Protein AF-0000000078836464 (afdb_homodimer)

Radius of gyration: 22.91 Å; Cα contacts (8 Å, |Δi|>4): 1015; chains: 2; bounding box: 49×64×58 Å

Sequence (508 aa):
MKTLVVNNQKGGVGKTTLAVHAAWFLAEAGARVLFVDLDPQGNASYSLADARQAGPSSVLFFEAPPALSEAAGVTLFAGDRGLDRVDAALSSAVVNYRNAFTRLAGRFDYAVLDTPPTWSGRNYAALMVASCLVSPIDLETYALQGVKQLWAQKATVEKAARGGRPIDFLGLLPSRFQSNSPRQRENLTGLLREQGARIMFPGQGVLTQRQGYAEALDVRQPVWKLKKTAAQEAGREIRRVLATIQSRLDVVPAMKTLVVNNQKGGVGKTTLAVHAAWFLAEAGARVLFVDLDPQGNASYSLADARQAGPSSVLFFEAPPALSEAAGVTLFAGDRGLDRVDAALSSAVVNYRNAFTRLAGRFDYAVLDTPPTWSGRNYAALMVASCLVSPIDLETYALQGVKQLWAQKATVEKAARGGRPIDFLGLLPSRFQSNSPRQRENLTGLLREQGARIMFPGQGVLTQRQGYAEALDVRQPVWKLKKTAAQEAGREIRRVLATIQSRLDVVPA

Organism: Phenylobacterium zucineum (strain HLK1) (NCBI:txid450851)

Solvent-accessible surface area (backbone atoms only — not comparable to full-atom values): 25721 Å² total; per-residue (Å²): 77,41,22,40,28,30,47,40,64,52,71,91,22,45,43,53,61,51,37,51,45,44,47,52,55,48,19,73,76,58,32,21,26,38,35,38,26,59,26,54,75,24,63,51,33,60,29,46,62,87,39,45,77,64,44,56,34,36,34,34,34,76,44,79,67,66,92,69,84,68,55,64,27,46,36,30,24,27,25,29,71,63,50,58,51,36,49,76,40,37,75,62,21,45,53,36,32,52,52,39,50,60,70,44,32,85,57,26,55,32,31,36,35,32,48,40,43,53,72,45,50,61,46,52,47,48,59,51,64,30,42,30,34,36,25,43,30,33,63,86,73,61,45,72,65,59,52,53,48,50,48,52,50,52,54,48,38,21,54,74,63,40,80,58,48,76,61,47,67,57,22,36,25,43,19,63,38,49,86,85,36,67,67,47,51,51,39,47,51,49,43,46,70,75,39,32,88,46,31,17,54,76,93,62,36,65,39,64,54,56,71,36,53,60,50,17,44,71,72,47,45,57,31,59,74,44,84,51,69,71,16,39,54,51,22,56,52,51,49,54,47,45,49,51,51,48,56,51,50,72,67,51,77,124,76,40,22,40,29,29,47,39,65,52,73,91,22,46,43,52,62,52,36,51,46,44,47,52,55,48,19,72,74,60,31,21,26,36,34,37,27,57,24,55,75,23,65,51,32,59,31,45,62,86,38,45,78,65,45,55,35,36,35,33,34,76,45,80,66,66,93,70,82,70,55,63,26,46,35,30,24,26,25,28,72,63,50,59,51,35,50,75,40,35,75,61,21,44,53,36,32,53,52,40,49,61,70,46,32,84,57,26,54,31,33,36,35,31,48,40,42,53,71,46,49,61,46,52,47,48,58,52,65,29,42,30,35,35,23,41,31,33,62,87,71,59,47,72,66,59,51,51,48,50,49,51,50,53,53,50,38,20,54,75,63,38,81,57,49,77,62,46,67,58,22,36,26,44,18,63,37,49,86,88,35,67,67,47,51,50,39,47,54,48,43,46,70,74,39,32,88,46,32,17,53,78,94,64,34,65,39,64,54,58,72,35,52,63,51,16,45,71,72,48,44,57,31,58,76,42,84,52,67,70,16,38,54,51,23,55,52,50,48,53,46,45,50,52,52,48,56,50,50,73,68,50,77,126

Nearest PDB structures (foldseek):
  2bek-assembly2_D  TM=8.544E-01  e=5.589E-17  Thermus thermophilus HB27
  4pfs-assembly1_A  TM=8.043E-01  e=4.659E-13  Mycolicibacterium smegmatis MC2 155
  2oze-assembly1_A-2  TM=8.131E-01  e=9.448E-12  Streptococcus pyogenes
  5u1j-assembly1_B  TM=6.763E-01  e=4.126E-10  Sulfolobus sp. NOB8H2
  1hyq-assembly1_A  TM=7.469E-01  e=4.121E-09  Archaeoglobus fulgidus

Secondary structure (DSSP, 8-state):
-EEEEE--SSTTSSHHHHHHHHHHHHHHTT-EEEEEE--TT-HHHHHTTTSEEEEETTHHHHSPPPP----SEEEEEEP-GGGGGTGGGHHHHHHHHHHHHHHHTTT-SEEEEE--SS-SHHHHHHHHT-SEEEEEEETTT--HHHHHHHHHHHHHHHHHHSTTPPPEEEEEEEESB-TT-HHHHHHHHHHHHHHGGGBSSTTT--PBP-HHHHHHHHHTS-GGGS-SHHHHHHHHHHHHHHHHHHHHHHHS--/-EEEEE--SSTTSSHHHHHHHHHHHHHHTT-EEEEEE--TT-HHHHHTTTSEEEEETTHHHHSPPPP----SEEEEEEP-GGGGGTGGGHHHHHHHHHHHHHHHGGG-SEEEEE--SS-SHHHHHHHHT-SEEEEEEETTT--HHHHHHHHHHHHHHHHHHSTTPPPEEEEEEEESB-TT-HHHHHHHHHHHHHHGGGBSSTTT---B--HHHHHHHHHTS-GGGS-SHHHHHHHHHHHHHHHHHHHHHHHS--

Structure (mmCIF, N/CA/C/O backbone):
data_AF-0000000078836464-model_v1
#
loop_
_entity.id
_entity.type
_entity.pdbx_description
1 polymer 'Chromosome partitioning protein, ParA family ATPase'
#
loop_
_atom_site.group_PDB
_atom_site.id
_atom_site.type_symbol
_atom_site.label_atom_id
_atom_site.label_alt_id
_atom_site.label_comp_id
_atom_site.label_asym_id
_atom_site.label_entity_id
_atom_site.label_seq_id
_atom_site.pdbx_PDB_ins_code
_atom_site.Cartn_x
_atom_site.Cartn_y
_atom_site.Cartn_z
_atom_site.occupancy
_atom_site.B_iso_or_equiv
_atom_site.auth_seq_id
_atom_site.auth_comp_id
_atom_site.auth_asym_id
_atom_site.auth_atom_id
_atom_site.pdbx_PDB_model_num
ATOM 1 N N . MET A 1 1 ? 9.008 -24.891 -14.734 1 94.81 1 MET A N 1
ATOM 2 C CA . MET A 1 1 ? 8.109 -24.078 -13.914 1 94.81 1 MET A CA 1
ATOM 3 C C . MET A 1 1 ? 7.602 -22.875 -14.688 1 94.81 1 MET A C 1
ATOM 5 O O . MET A 1 1 ? 8.391 -22.125 -15.289 1 94.81 1 MET A O 1
ATOM 9 N N . LYS A 1 2 ? 6.266 -22.781 -14.852 1 96.94 2 LYS A N 1
ATOM 10 C CA . LYS A 1 2 ? 5.637 -21.625 -15.484 1 96.94 2 LYS A CA 1
ATOM 11 C C . LYS A 1 2 ? 5.301 -20.547 -14.445 1 96.94 2 LYS A C 1
ATOM 13 O O . LYS A 1 2 ? 4.625 -20.828 -13.453 1 96.94 2 LYS A O 1
ATOM 18 N N . THR A 1 3 ? 5.742 -19.328 -14.719 1 97.75 3 THR A N 1
ATOM 19 C CA . THR A 1 3 ? 5.629 -18.297 -13.703 1 97.75 3 THR A CA 1
ATOM 20 C C . THR A 1 3 ? 4.598 -17.25 -14.109 1 97.75 3 THR A C 1
ATOM 22 O O . THR A 1 3 ? 4.742 -16.594 -15.148 1 97.75 3 THR A O 1
ATOM 25 N N . LEU A 1 4 ? 3.549 -17.094 -13.32 1 98.38 4 LEU A N 1
ATOM 26 C CA . LEU A 1 4 ? 2.551 -16.047 -13.461 1 98.38 4 LEU A CA 1
ATOM 27 C C . LEU A 1 4 ? 2.869 -14.867 -12.547 1 98.38 4 LEU A C 1
ATOM 29 O O . LEU A 1 4 ? 2.961 -15.023 -11.328 1 98.38 4 LEU A O 1
ATOM 33 N N . VAL A 1 5 ? 3.039 -13.727 -13.148 1 98.19 5 VAL A N 1
ATOM 34 C CA . VAL A 1 5 ? 3.23 -12.516 -12.359 1 98.19 5 VAL A CA 1
ATOM 35 C C . VAL A 1 5 ? 1.971 -11.656 -12.414 1 98.19 5 VAL A C 1
ATOM 37 O O . VAL A 1 5 ? 1.448 -11.383 -13.5 1 98.19 5 VAL A O 1
ATOM 40 N N . VAL A 1 6 ? 1.415 -11.312 -11.242 1 97.38 6 VAL A N 1
ATOM 41 C CA . VAL A 1 6 ? 0.319 -10.359 -11.117 1 97.38 6 VAL A CA 1
ATOM 42 C C . VAL A 1 6 ? 0.867 -8.992 -10.711 1 97.38 6 VAL A C 1
ATOM 44 O O . VAL A 1 6 ? 1.365 -8.828 -9.594 1 97.38 6 VAL A O 1
ATOM 47 N N . ASN A 1 7 ? 0.766 -8.047 -11.602 1 93.69 7 ASN A N 1
ATOM 48 C CA . ASN A 1 7 ? 1.423 -6.762 -11.367 1 93.69 7 ASN A CA 1
ATOM 49 C C . ASN A 1 7 ? 0.529 -5.59 -11.766 1 93.69 7 ASN A C 1
ATOM 51 O O . ASN A 1 7 ? -0.165 -5.656 -12.781 1 93.69 7 ASN A O 1
ATOM 55 N N . ASN A 1 8 ? 0.507 -4.645 -10.953 1 88.19 8 ASN A N 1
ATOM 56 C CA . ASN A 1 8 ? -0.101 -3.336 -11.172 1 88.19 8 ASN A CA 1
ATOM 57 C C . ASN A 1 8 ? 0.401 -2.309 -10.164 1 88.19 8 ASN A C 1
ATOM 59 O O . ASN A 1 8 ? 0.579 -2.623 -8.984 1 88.19 8 ASN A O 1
ATOM 63 N N . GLN A 1 9 ? 0.643 -1.119 -10.602 1 83.75 9 GLN A N 1
ATOM 64 C CA . GLN A 1 9 ? 1.222 -0.105 -9.727 1 83.75 9 GLN A CA 1
ATOM 65 C C . GLN A 1 9 ? 0.138 0.621 -8.938 1 83.75 9 GLN A C 1
ATOM 67 O O . GLN A 1 9 ? 0.38 1.695 -8.383 1 83.75 9 GLN A O 1
ATOM 72 N N . LYS A 1 10 ? -0.937 0.072 -8.938 1 84.81 10 LYS A N 1
ATOM 73 C CA . LYS A 1 10 ? -2.027 0.624 -8.141 1 84.81 10 LYS A CA 1
ATOM 74 C C . LYS A 1 10 ? -2.496 -0.375 -7.086 1 84.81 10 LYS A C 1
ATOM 76 O O . LYS A 1 10 ? -2.615 -1.57 -7.367 1 84.81 10 LYS A O 1
ATOM 81 N N . GLY A 1 11 ? -2.686 0.222 -5.852 1 84.62 11 GLY A N 1
ATOM 82 C CA . GLY A 1 11 ? -3.203 -0.605 -4.773 1 84.62 11 GLY A CA 1
ATOM 83 C C . GLY A 1 11 ? -4.703 -0.813 -4.848 1 84.62 11 GLY A C 1
ATOM 84 O O . GLY A 1 11 ? -5.418 -0 -5.434 1 84.62 11 GLY A O 1
ATOM 85 N N . GLY A 1 12 ? -5.16 -1.893 -4.383 1 85.75 12 GLY A N 1
ATOM 86 C CA . GLY A 1 12 ? -6.59 -2.105 -4.219 1 85.75 12 GLY A CA 1
ATOM 87 C C . GLY A 1 12 ? -7.289 -2.49 -5.508 1 85.75 12 GLY A C 1
ATOM 88 O O . GLY A 1 12 ? -8.508 -2.34 -5.629 1 85.75 12 GLY A O 1
ATOM 89 N N . VAL A 1 13 ? -6.547 -3.01 -6.449 1 88.44 13 VAL A N 1
ATOM 90 C CA . VAL A 1 13 ? -7.172 -3.273 -7.742 1 88.44 13 VAL A CA 1
ATOM 91 C C . VAL A 1 13 ? -7.445 -4.77 -7.887 1 88.44 13 VAL A C 1
ATOM 93 O O . VAL A 1 13 ? -7.93 -5.219 -8.93 1 88.44 13 VAL A O 1
ATOM 96 N N . GLY A 1 14 ? -7.012 -5.578 -6.91 1 92.44 14 GLY A N 1
ATOM 97 C CA . GLY A 1 14 ? -7.355 -6.992 -6.945 1 92.44 14 GLY A CA 1
ATOM 98 C C . GLY A 1 14 ? -6.164 -7.887 -7.234 1 92.44 14 GLY A C 1
ATOM 99 O O . GLY A 1 14 ? -6.332 -9.062 -7.566 1 92.44 14 GLY A O 1
ATOM 100 N N . LYS A 1 15 ? -4.969 -7.355 -7.18 1 95.19 15 LYS A N 1
ATOM 101 C CA . LYS A 1 15 ? -3.764 -8.141 -7.43 1 95.19 15 LYS A CA 1
ATOM 102 C C . LYS A 1 15 ? -3.693 -9.352 -6.508 1 95.19 15 LYS A C 1
ATOM 104 O O . LYS A 1 15 ? -3.572 -10.492 -6.973 1 95.19 15 LYS A O 1
ATOM 109 N N . THR A 1 16 ? -3.814 -9.102 -5.227 1 96.69 16 THR A N 1
ATOM 110 C CA . THR A 1 16 ? -3.682 -10.148 -4.223 1 96.69 16 THR A CA 1
ATOM 111 C C . THR A 1 16 ? -4.797 -11.18 -4.363 1 96.69 16 THR A C 1
ATOM 113 O O . THR A 1 16 ? -4.543 -12.383 -4.316 1 96.69 16 THR A O 1
ATOM 116 N N . THR A 1 17 ? -6.023 -10.695 -4.613 1 96.69 17 THR A N 1
ATOM 117 C CA . THR A 1 17 ? -7.164 -11.586 -4.793 1 96.69 17 THR A CA 1
ATOM 118 C C . THR A 1 17 ? -6.926 -12.539 -5.961 1 96.69 17 THR A C 1
ATOM 120 O O . THR A 1 17 ? -7.094 -13.75 -5.824 1 96.69 17 THR A O 1
ATOM 123 N N . LEU A 1 18 ? -6.488 -11.961 -7.051 1 97 18 LEU A N 1
ATOM 124 C CA . LEU A 1 18 ? -6.262 -12.758 -8.25 1 97 18 LEU A CA 1
ATOM 125 C C . LEU A 1 18 ? -5.113 -13.742 -8.039 1 97 18 LEU A C 1
ATOM 127 O O . LEU A 1 18 ? -5.227 -14.922 -8.383 1 97 18 LEU A O 1
ATOM 131 N N . ALA A 1 19 ? -4.043 -13.305 -7.453 1 98.56 19 ALA A N 1
ATOM 132 C CA . ALA A 1 19 ? -2.859 -14.133 -7.25 1 98.56 19 ALA A CA 1
ATOM 133 C C . ALA A 1 19 ? -3.168 -15.312 -6.328 1 98.56 19 ALA A C 1
ATOM 135 O O . ALA A 1 19 ? -2.83 -16.453 -6.641 1 98.56 19 ALA A O 1
ATOM 136 N N . VAL A 1 20 ? -3.814 -15.039 -5.219 1 98.75 20 VAL A N 1
ATOM 137 C CA . VAL A 1 20 ? -4.125 -16.078 -4.234 1 98.75 20 VAL A CA 1
ATOM 138 C C . VAL A 1 20 ? -5.078 -17.094 -4.844 1 98.75 20 VAL A C 1
ATOM 140 O O . VAL A 1 20 ? -4.863 -18.312 -4.715 1 98.75 20 VAL A O 1
ATOM 143 N N . HIS A 1 21 ? -6.074 -16.656 -5.547 1 98.5 21 HIS A N 1
ATOM 144 C CA . HIS A 1 21 ? -7.031 -17.562 -6.168 1 98.5 21 HIS A CA 1
ATOM 145 C C . HIS A 1 21 ? -6.379 -18.375 -7.281 1 98.5 21 HIS A C 1
ATOM 147 O O . HIS A 1 21 ? -6.738 -19.531 -7.508 1 98.5 21 HIS A O 1
ATOM 153 N N . ALA A 1 22 ? -5.441 -17.766 -8 1 98.5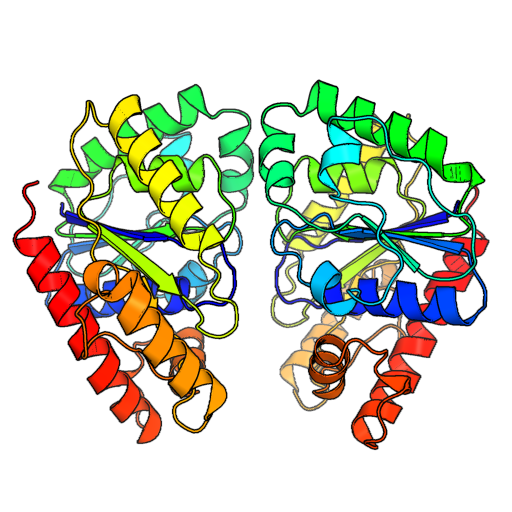6 22 ALA A N 1
ATOM 154 C CA . ALA A 1 22 ? -4.703 -18.516 -9.016 1 98.56 22 ALA A CA 1
ATOM 155 C C . ALA A 1 22 ? -3.932 -19.672 -8.398 1 98.56 22 ALA A C 1
ATOM 157 O O . ALA A 1 22 ? -3.947 -20.781 -8.922 1 98.56 22 ALA A O 1
ATOM 158 N N . ALA A 1 23 ? -3.279 -19.391 -7.266 1 98.75 23 ALA A N 1
ATOM 159 C CA . ALA A 1 23 ? -2.533 -20.438 -6.566 1 98.75 23 ALA A CA 1
ATOM 160 C C . ALA A 1 23 ? -3.457 -21.562 -6.117 1 98.75 23 ALA A C 1
ATOM 162 O O . ALA A 1 23 ? -3.156 -22.734 -6.328 1 98.75 23 ALA A O 1
ATOM 163 N N . TRP A 1 24 ? -4.602 -21.219 -5.52 1 98.56 24 TRP A N 1
ATOM 164 C CA . TRP A 1 24 ? -5.57 -22.203 -5.074 1 98.56 24 TRP A CA 1
ATOM 165 C C . TRP A 1 24 ? -6.09 -23.031 -6.246 1 98.56 24 TRP A C 1
ATOM 167 O O . TRP A 1 24 ? -6.215 -24.25 -6.152 1 98.56 24 TRP A O 1
ATOM 177 N N . PHE A 1 25 ? -6.391 -22.406 -7.363 1 98.62 25 PHE A N 1
ATOM 178 C CA . PHE A 1 25 ? -6.941 -23.047 -8.555 1 98.62 25 PHE A CA 1
ATOM 179 C C . PHE A 1 25 ? -5.957 -24.062 -9.125 1 98.62 25 PHE A C 1
ATOM 181 O O . PHE A 1 25 ? -6.32 -25.203 -9.375 1 98.62 25 PHE A O 1
ATOM 188 N N . LEU A 1 26 ? -4.746 -23.625 -9.258 1 98.38 26 LEU A N 1
ATOM 189 C CA . LEU A 1 26 ? -3.711 -24.484 -9.812 1 98.38 26 LEU A CA 1
ATOM 190 C C . LEU A 1 26 ? -3.43 -25.656 -8.875 1 98.38 26 LEU A C 1
ATOM 192 O O . LEU A 1 26 ? -3.234 -26.797 -9.336 1 98.38 26 LEU A O 1
ATOM 196 N N . ALA A 1 27 ? -3.393 -25.406 -7.57 1 97.94 27 ALA A N 1
ATOM 197 C CA . ALA A 1 27 ? -3.121 -26.453 -6.582 1 97.94 27 ALA A CA 1
ATOM 198 C C . ALA A 1 27 ? -4.234 -27.484 -6.559 1 97.94 27 ALA A C 1
ATOM 200 O O . ALA A 1 27 ? -3.979 -28.688 -6.355 1 97.94 27 ALA A O 1
ATOM 201 N N . GLU A 1 28 ? -5.445 -27.016 -6.711 1 96.44 28 GLU A N 1
ATOM 202 C CA . GLU A 1 28 ? -6.594 -27.922 -6.707 1 96.44 28 GLU A CA 1
ATOM 203 C C . GLU A 1 28 ? -6.504 -28.938 -7.844 1 96.44 28 GLU A C 1
ATOM 205 O O . GLU A 1 28 ? -7.023 -30.047 -7.73 1 96.44 28 GLU A O 1
ATOM 210 N N . ALA A 1 29 ? -5.875 -28.641 -8.891 1 94 29 ALA A N 1
ATOM 211 C CA . ALA A 1 29 ? -5.691 -29.516 -10.039 1 94 29 ALA A CA 1
ATOM 212 C C . ALA A 1 29 ? -4.527 -30.484 -9.812 1 94 29 ALA A C 1
ATOM 214 O O . ALA A 1 29 ? -4.152 -31.234 -10.711 1 94 29 ALA A O 1
ATOM 215 N N . GLY A 1 30 ? -3.826 -30.391 -8.641 1 96.31 30 GLY A N 1
ATOM 216 C CA . GLY A 1 30 ? -2.785 -31.328 -8.266 1 96.31 30 GLY A CA 1
ATOM 217 C C . GLY A 1 30 ? -1.387 -30.828 -8.578 1 96.31 30 GLY A C 1
ATOM 218 O O . GLY A 1 30 ? -0.423 -31.594 -8.531 1 96.31 30 GLY A O 1
ATOM 219 N N . ALA A 1 31 ? -1.301 -29.594 -8.891 1 97.69 31 ALA A N 1
ATOM 220 C CA . ALA A 1 31 ? -0.004 -29.047 -9.281 1 97.69 31 ALA A CA 1
ATOM 221 C C . ALA A 1 31 ? 0.833 -28.688 -8.062 1 97.69 31 ALA A C 1
ATOM 223 O O . ALA A 1 31 ? 0.29 -28.438 -6.98 1 97.69 31 ALA A O 1
ATOM 224 N N . ARG A 1 32 ? 2.148 -28.766 -8.219 1 97.62 32 ARG A N 1
ATOM 225 C CA . ARG A 1 32 ? 3.098 -28.156 -7.289 1 97.62 32 ARG A CA 1
ATOM 226 C C . ARG A 1 32 ? 3.252 -26.672 -7.555 1 97.62 32 ARG A C 1
ATOM 228 O O . ARG A 1 32 ? 3.83 -26.266 -8.57 1 97.62 32 ARG A O 1
ATOM 235 N N . VAL A 1 33 ? 2.68 -25.859 -6.621 1 98.19 33 VAL A N 1
ATOM 236 C CA . VAL A 1 33 ? 2.6 -24.422 -6.887 1 98.19 33 VAL A CA 1
ATOM 237 C C . VAL A 1 33 ? 3.486 -23.656 -5.898 1 98.19 33 VAL A C 1
ATOM 239 O O . VAL A 1 33 ? 3.354 -23.828 -4.684 1 98.19 33 VAL A O 1
ATOM 242 N N . LEU A 1 34 ? 4.418 -22.906 -6.43 1 97.69 34 LEU A N 1
ATOM 243 C CA . LEU A 1 34 ? 5.195 -21.953 -5.641 1 97.69 34 LEU A CA 1
ATOM 244 C C . LEU A 1 34 ? 4.512 -20.594 -5.605 1 97.69 34 LEU A C 1
ATOM 246 O O . LEU A 1 34 ? 4.141 -20.047 -6.648 1 97.69 34 LEU A O 1
ATOM 250 N N . PHE A 1 35 ? 4.246 -20.078 -4.418 1 98.56 35 PHE A N 1
ATOM 251 C CA . PHE A 1 35 ? 3.721 -18.719 -4.277 1 98.56 35 PHE A CA 1
ATOM 252 C C . PHE A 1 35 ? 4.746 -17.812 -3.619 1 98.56 35 PHE A C 1
ATOM 254 O O . PHE A 1 35 ? 5.305 -18.141 -2.572 1 98.56 35 PHE A O 1
ATOM 261 N N . VAL A 1 36 ? 4.996 -16.688 -4.281 1 98.62 36 VAL A N 1
ATOM 262 C CA . VAL A 1 36 ? 5.922 -15.711 -3.717 1 98.62 36 VAL A CA 1
ATOM 263 C C . VAL A 1 36 ? 5.195 -14.391 -3.475 1 98.62 36 VAL A C 1
ATOM 265 O O . VAL A 1 36 ? 4.777 -13.719 -4.422 1 98.62 36 VAL A O 1
ATOM 268 N N . ASP A 1 37 ? 5.02 -14.047 -2.229 1 98.5 37 ASP A N 1
ATOM 269 C CA . ASP A 1 37 ? 4.477 -12.758 -1.818 1 98.5 37 ASP A CA 1
ATOM 270 C C . ASP A 1 37 ? 5.574 -11.695 -1.74 1 98.5 37 ASP A C 1
ATOM 272 O O . ASP A 1 37 ? 6.395 -11.711 -0.82 1 98.5 37 ASP A O 1
ATOM 276 N N . LEU A 1 38 ? 5.516 -10.75 -2.703 1 97.94 38 LEU A N 1
ATOM 277 C CA . LEU A 1 38 ? 6.59 -9.766 -2.785 1 97.94 38 LEU A CA 1
ATOM 278 C C . LEU A 1 38 ? 6.172 -8.453 -2.137 1 97.94 38 LEU A C 1
ATOM 280 O O . LEU A 1 38 ? 6.863 -7.438 -2.275 1 97.94 38 LEU A O 1
ATOM 284 N N . ASP A 1 39 ? 5.059 -8.422 -1.488 1 95.5 39 ASP A N 1
ATOM 285 C CA . ASP A 1 39 ? 4.602 -7.266 -0.732 1 95.5 39 ASP A CA 1
ATOM 286 C C . ASP A 1 39 ? 4.887 -7.434 0.758 1 95.5 39 ASP A C 1
ATOM 288 O O . ASP A 1 39 ? 4.359 -8.344 1.399 1 95.5 39 ASP A O 1
ATOM 292 N N . PRO A 1 40 ? 5.621 -6.48 1.33 1 92.75 40 PRO A N 1
ATOM 293 C CA . PRO A 1 40 ? 5.926 -6.586 2.758 1 92.75 40 PRO A CA 1
ATOM 294 C C . PRO A 1 40 ? 4.676 -6.566 3.633 1 92.75 40 PRO A C 1
ATOM 296 O O . PRO A 1 40 ? 4.723 -6.984 4.793 1 92.75 40 PRO A O 1
ATOM 299 N N . GLN A 1 41 ? 3.561 -6.113 3.107 1 89.31 41 GLN A N 1
ATOM 300 C CA . GLN A 1 41 ? 2.311 -6.086 3.859 1 89.31 41 GLN A CA 1
ATOM 301 C C . GLN A 1 41 ? 1.824 -7.5 4.172 1 89.31 41 GLN A C 1
ATOM 303 O O . GLN A 1 41 ? 1.153 -7.723 5.18 1 89.31 41 GLN A O 1
ATOM 308 N N . GLY A 1 42 ? 2.139 -8.43 3.303 1 93.5 42 GLY A N 1
ATOM 309 C CA . GLY A 1 42 ? 1.878 -9.836 3.568 1 93.5 42 GLY A CA 1
ATOM 310 C C . GLY A 1 42 ? 0.405 -10.195 3.508 1 93.5 42 GLY A C 1
ATOM 311 O O . GLY A 1 42 ? -0.047 -11.109 4.199 1 93.5 42 GLY A O 1
ATOM 312 N N . ASN A 1 43 ? -0.404 -9.508 2.721 1 92.81 43 ASN A N 1
ATOM 313 C CA . ASN A 1 43 ? -1.823 -9.828 2.621 1 92.81 43 ASN A CA 1
ATOM 314 C C . ASN A 1 43 ? -2.043 -11.219 2.018 1 92.81 43 ASN A C 1
ATOM 316 O O . ASN A 1 43 ? -2.85 -12 2.525 1 92.81 43 ASN A O 1
ATOM 320 N N . ALA A 1 44 ? -1.316 -11.438 0.939 1 97.75 44 ALA A N 1
ATOM 321 C CA . ALA A 1 44 ? -1.417 -12.766 0.339 1 97.75 44 ALA A CA 1
ATOM 322 C C . ALA A 1 44 ? -0.948 -13.844 1.312 1 97.75 44 ALA A C 1
ATOM 324 O O . ALA A 1 44 ? -1.559 -14.914 1.408 1 97.75 44 ALA A O 1
ATOM 325 N N . SER A 1 45 ? 0.143 -13.547 2.033 1 97.69 45 SER A N 1
ATOM 326 C CA . SER A 1 45 ? 0.688 -14.477 3.018 1 97.69 45 SER A CA 1
ATOM 327 C C . SER A 1 45 ? -0.347 -14.82 4.086 1 97.69 45 SER A C 1
ATOM 329 O O . SER A 1 45 ? -0.448 -15.969 4.512 1 97.69 45 SER A O 1
ATOM 331 N N . TYR A 1 46 ? -1.07 -13.852 4.5 1 94.38 46 TYR A N 1
ATOM 332 C CA . TYR A 1 46 ? -2.135 -14.086 5.469 1 94.38 46 TYR A CA 1
ATOM 333 C C . TYR A 1 46 ? -3.162 -15.07 4.922 1 94.38 46 TYR A C 1
ATOM 335 O O . TYR A 1 46 ? -3.531 -16.031 5.602 1 94.38 46 TYR A O 1
ATOM 343 N N . SER A 1 47 ? -3.607 -14.828 3.686 1 97.19 47 SER A N 1
ATOM 344 C CA . SER A 1 47 ? -4.648 -15.633 3.061 1 97.19 47 SER A CA 1
ATOM 345 C C . SER A 1 47 ? -4.156 -17.047 2.777 1 97.19 47 SER A C 1
ATOM 347 O O . SER A 1 47 ? -4.953 -17.984 2.678 1 97.19 47 SER A O 1
ATOM 349 N N . LEU A 1 48 ? -2.834 -17.203 2.666 1 98.31 48 LEU A N 1
ATOM 350 C CA . LEU A 1 48 ? -2.246 -18.5 2.348 1 98.31 48 LEU A CA 1
ATOM 351 C C . LEU A 1 48 ? -1.534 -19.078 3.562 1 98.31 48 LEU A C 1
ATOM 353 O O . LEU A 1 48 ? -0.622 -19.906 3.418 1 98.31 48 LEU A O 1
ATOM 357 N N . ALA A 1 49 ? -1.917 -18.656 4.699 1 96.38 49 ALA A N 1
ATOM 358 C CA . ALA A 1 49 ? -1.247 -19.062 5.93 1 96.38 49 ALA A CA 1
ATOM 359 C C . ALA A 1 49 ? -1.31 -20.578 6.109 1 96.38 49 ALA A C 1
ATOM 361 O O . ALA A 1 49 ? -0.45 -21.156 6.77 1 96.38 49 ALA A O 1
ATOM 362 N N . ASP A 1 50 ? -2.27 -21.266 5.504 1 96.31 50 ASP A N 1
ATOM 363 C CA . ASP A 1 50 ? -2.449 -22.719 5.648 1 96.31 50 ASP A CA 1
ATOM 364 C C . ASP A 1 50 ? -1.607 -23.484 4.629 1 96.31 50 ASP A C 1
ATOM 366 O O . ASP A 1 50 ? -1.519 -24.703 4.688 1 96.31 50 ASP A O 1
ATOM 370 N N . ALA A 1 51 ? -0.997 -22.797 3.691 1 96.88 51 ALA A N 1
ATOM 371 C CA . ALA A 1 51 ? -0.112 -23.438 2.719 1 96.88 51 ALA A CA 1
ATOM 372 C C . ALA A 1 51 ? 1.201 -23.859 3.369 1 96.88 51 ALA A C 1
ATOM 374 O O . ALA A 1 51 ? 1.502 -23.469 4.496 1 96.88 51 ALA A O 1
ATOM 375 N N . ARG A 1 52 ? 1.925 -24.734 2.717 1 96.69 52 ARG A N 1
ATOM 376 C CA . ARG A 1 52 ? 3.271 -25.078 3.154 1 96.69 52 ARG A CA 1
ATOM 377 C C . ARG A 1 52 ? 4.18 -23.859 3.174 1 96.69 52 ARG A C 1
ATOM 379 O O . ARG A 1 52 ? 4.238 -23.109 2.195 1 96.69 52 ARG A O 1
ATOM 386 N N . GLN A 1 53 ? 4.844 -23.703 4.273 1 95.81 53 GLN A N 1
ATOM 387 C CA . GLN A 1 53 ? 5.668 -22.516 4.457 1 95.81 53 GLN A CA 1
ATOM 388 C C . GLN A 1 53 ? 7.121 -22.781 4.07 1 95.81 53 GLN A C 1
ATOM 390 O O . GLN A 1 53 ? 7.758 -23.688 4.621 1 95.81 53 GLN A O 1
ATOM 395 N N . ALA A 1 54 ? 7.609 -21.953 3.148 1 95.31 54 ALA A N 1
ATOM 396 C CA . ALA A 1 54 ? 9 -22.094 2.711 1 95.31 54 ALA A CA 1
ATOM 397 C C . ALA A 1 54 ? 9.898 -21.094 3.432 1 95.31 54 ALA A C 1
ATOM 399 O O . ALA A 1 54 ? 11.125 -21.25 3.449 1 95.31 54 ALA A O 1
ATOM 400 N N . GLY A 1 55 ? 9.32 -20.062 4.035 1 94.88 55 GLY A N 1
ATOM 401 C CA . GLY A 1 55 ? 10.078 -19.016 4.684 1 94.88 55 GLY A CA 1
ATOM 402 C C . GLY A 1 55 ? 9.766 -17.625 4.133 1 94.88 55 GLY A C 1
ATOM 403 O O . GLY A 1 55 ? 8.805 -17.453 3.387 1 94.88 55 GLY A O 1
ATOM 404 N N . PRO A 1 56 ? 10.57 -16.625 4.586 1 96.38 56 PRO A N 1
ATOM 405 C CA . PRO A 1 56 ? 10.359 -15.266 4.094 1 96.38 56 PRO A CA 1
ATOM 406 C C . PRO A 1 56 ? 10.797 -15.094 2.643 1 96.38 56 PRO A C 1
ATOM 408 O O . PRO A 1 56 ? 11.789 -15.688 2.217 1 96.38 56 PRO A O 1
ATOM 411 N N . SER A 1 57 ? 10.078 -14.289 1.907 1 97.5 57 SER A N 1
ATOM 412 C CA . SER A 1 57 ? 10.398 -14.039 0.504 1 97.5 57 SER A CA 1
ATOM 413 C C . SER A 1 57 ? 11.758 -13.359 0.355 1 97.5 57 SER A C 1
ATOM 415 O O . SER A 1 57 ? 12.438 -13.539 -0.657 1 97.5 57 SER A O 1
ATOM 417 N N . SER A 1 58 ? 12.164 -12.617 1.386 1 96.62 58 SER A N 1
ATOM 418 C CA . SER A 1 58 ? 13.414 -11.875 1.303 1 96.62 58 SER A CA 1
ATOM 419 C C . SER A 1 58 ? 14.602 -12.82 1.139 1 96.62 58 SER A C 1
ATOM 421 O O . SER A 1 58 ? 15.648 -12.43 0.611 1 96.62 58 SER A O 1
ATOM 423 N N . VAL A 1 59 ? 14.484 -14.07 1.542 1 96.5 59 VAL A N 1
ATOM 424 C CA . VAL A 1 59 ? 15.578 -15.031 1.442 1 96.5 59 VAL A CA 1
ATOM 425 C C . VAL A 1 59 ? 15.922 -15.266 -0.026 1 96.5 59 VAL A C 1
ATOM 427 O O . VAL A 1 59 ? 17.078 -15.531 -0.362 1 96.5 59 VAL A O 1
ATOM 430 N N . LEU A 1 60 ? 14.961 -15.125 -0.897 1 97.12 60 LEU A N 1
ATOM 431 C CA . LEU A 1 60 ? 15.172 -15.336 -2.324 1 97.12 60 LEU A CA 1
ATOM 432 C C . LEU A 1 60 ? 16.109 -14.266 -2.895 1 97.12 60 LEU A C 1
ATOM 434 O O . LEU A 1 60 ? 16.703 -14.453 -3.959 1 97.12 60 LEU A O 1
ATOM 438 N N . PHE A 1 61 ? 16.203 -13.125 -2.188 1 97 61 PHE A N 1
ATOM 439 C CA . PHE A 1 61 ? 17.016 -12 -2.65 1 97 61 PHE A CA 1
ATOM 440 C C . PHE A 1 61 ? 18.375 -12 -1.979 1 97 61 PHE A C 1
ATOM 442 O O . PHE A 1 61 ? 19.328 -11.398 -2.488 1 97 61 PHE A O 1
ATOM 449 N N . PHE A 1 62 ? 18.469 -12.617 -0.792 1 95.25 62 PHE A N 1
ATOM 450 C CA . PHE A 1 62 ? 19.656 -12.344 0.015 1 95.25 62 PHE A CA 1
ATOM 451 C C . PHE A 1 62 ? 20.312 -13.641 0.478 1 95.25 62 PHE A C 1
ATOM 453 O O . PHE A 1 62 ? 21.438 -13.625 0.958 1 95.25 62 PHE A O 1
ATOM 460 N N . GLU A 1 63 ? 19.578 -14.648 0.443 1 89.19 63 GLU A N 1
ATOM 461 C CA . GLU A 1 63 ? 20.094 -15.938 0.905 1 89.19 63 GLU A CA 1
ATOM 462 C C . GLU A 1 63 ? 19.75 -17.047 -0.09 1 89.19 63 GLU A C 1
ATOM 464 O O . GLU A 1 63 ? 19.156 -16.797 -1.139 1 89.19 63 GLU A O 1
ATOM 469 N N . ALA A 1 64 ? 20.312 -18.25 0.178 1 81 64 ALA A N 1
ATOM 470 C CA . ALA A 1 64 ? 19.906 -19.422 -0.604 1 81 64 ALA A CA 1
ATOM 471 C C . ALA A 1 64 ? 18.609 -20.016 -0.074 1 81 64 ALA A C 1
ATOM 473 O O . ALA A 1 64 ? 18.406 -20.109 1.14 1 81 64 ALA A O 1
ATOM 474 N N . PRO A 1 65 ? 17.734 -20.266 -1.025 1 77.06 65 PRO A N 1
ATOM 475 C CA . PRO A 1 65 ? 16.469 -20.844 -0.565 1 77.06 65 PRO A CA 1
ATOM 476 C C . PRO A 1 65 ? 16.656 -22.172 0.179 1 77.06 65 PRO A C 1
ATOM 478 O O . PRO A 1 65 ? 17.609 -22.906 -0.107 1 77.06 65 PRO A O 1
ATOM 481 N N . PRO A 1 66 ? 15.734 -22.328 1.08 1 77.94 66 PRO A N 1
ATOM 482 C CA . PRO A 1 66 ? 15.789 -23.594 1.817 1 77.94 66 PRO A CA 1
ATOM 483 C C . PRO A 1 66 ? 15.359 -24.797 0.971 1 77.94 66 PRO A C 1
ATOM 485 O O . PRO A 1 66 ? 14.875 -24.609 -0.151 1 77.94 66 PRO A O 1
ATOM 488 N N . ALA A 1 67 ? 15.672 -25.984 1.591 1 78.25 67 ALA A N 1
ATOM 489 C CA . ALA A 1 67 ? 15.133 -27.188 0.981 1 78.25 67 ALA A CA 1
ATOM 490 C C . ALA A 1 67 ? 13.617 -27.234 1.094 1 78.25 67 ALA A C 1
ATOM 492 O O . ALA A 1 67 ? 13.055 -26.938 2.15 1 78.25 67 ALA A O 1
ATOM 493 N N . LEU A 1 68 ? 12.984 -27.422 -0.053 1 83.19 68 LEU A N 1
ATOM 494 C CA . LEU A 1 68 ? 11.523 -27.375 -0.067 1 83.19 68 LEU A CA 1
ATOM 495 C C . LEU A 1 68 ? 10.953 -28.75 -0.436 1 83.19 68 LEU A C 1
ATOM 497 O O . LEU A 1 68 ? 11.594 -29.516 -1.151 1 83.19 68 LEU A O 1
ATOM 501 N N . SER A 1 69 ? 9.82 -28.969 0.152 1 79.31 69 SER A N 1
ATOM 502 C CA . SER A 1 69 ? 9.07 -30.172 -0.227 1 79.31 69 SER A CA 1
ATOM 503 C C . SER A 1 69 ? 8.5 -30.031 -1.635 1 79.31 69 SER A C 1
ATOM 505 O O . SER A 1 69 ? 8.125 -28.938 -2.061 1 79.31 69 SER A O 1
ATOM 507 N N . GLU A 1 70 ? 8.5 -31.141 -2.338 1 79.56 70 GLU A N 1
ATOM 508 C CA . GLU A 1 70 ? 7.988 -31.188 -3.705 1 79.56 70 GLU A CA 1
ATOM 509 C C . GLU A 1 70 ? 6.566 -31.734 -3.75 1 79.56 70 GLU A C 1
ATOM 511 O O . GLU A 1 70 ? 6.117 -32.219 -4.789 1 79.56 70 GLU A O 1
ATOM 516 N N . ALA A 1 71 ? 5.879 -31.547 -2.77 1 88.62 71 ALA A N 1
ATOM 517 C CA . ALA A 1 71 ? 4.527 -32.094 -2.738 1 88.62 71 ALA A CA 1
ATOM 518 C C . ALA A 1 71 ? 3.543 -31.172 -3.449 1 88.62 71 ALA A C 1
ATOM 520 O O . ALA A 1 71 ? 3.791 -29.969 -3.576 1 88.62 71 ALA A O 1
ATOM 521 N N . ALA A 1 72 ? 2.422 -31.828 -3.959 1 94.69 72 ALA A N 1
ATOM 522 C CA . ALA A 1 72 ? 1.342 -31.047 -4.543 1 94.69 72 ALA A CA 1
ATOM 523 C C . ALA A 1 72 ? 0.79 -30.047 -3.533 1 94.69 72 ALA A C 1
ATOM 525 O O . ALA A 1 72 ? 0.887 -30.25 -2.322 1 94.69 72 ALA A O 1
ATOM 526 N N . GLY A 1 73 ? 0.249 -28.906 -4.078 1 97.06 73 GLY A N 1
ATOM 527 C CA . GLY A 1 73 ? -0.244 -27.859 -3.205 1 97.06 73 GLY A CA 1
ATOM 528 C C . GLY A 1 73 ? 0.548 -26.562 -3.318 1 97.06 73 GLY A C 1
ATOM 529 O O . GLY A 1 73 ? 1.364 -26.406 -4.23 1 97.06 73 GLY A O 1
ATOM 530 N N . VAL A 1 74 ? 0.244 -25.656 -2.426 1 98 74 VAL A N 1
ATOM 531 C CA . VAL A 1 74 ? 0.886 -24.344 -2.455 1 98 74 VAL A CA 1
ATOM 532 C C . VAL A 1 74 ? 2.031 -24.312 -1.445 1 98 74 VAL A C 1
ATOM 534 O O . VAL A 1 74 ? 1.862 -24.719 -0.291 1 98 74 VAL A O 1
ATOM 537 N N . THR A 1 75 ? 3.182 -23.984 -1.907 1 97.81 75 THR A N 1
ATOM 538 C CA . THR A 1 75 ? 4.32 -23.641 -1.064 1 97.81 75 THR A CA 1
ATOM 539 C C . THR A 1 75 ? 4.566 -22.125 -1.078 1 97.81 75 THR A C 1
ATOM 541 O O . THR A 1 75 ? 4.738 -21.531 -2.143 1 97.81 75 THR A O 1
ATOM 544 N N . LEU A 1 76 ? 4.605 -21.531 0.117 1 97.88 76 LEU A N 1
ATOM 545 C CA . LEU A 1 76 ? 4.562 -20.078 0.215 1 97.88 76 LEU A CA 1
ATOM 546 C C . LEU A 1 76 ? 5.887 -19.531 0.724 1 97.88 76 LEU A C 1
ATOM 548 O O . LEU A 1 76 ? 6.383 -19.953 1.77 1 97.88 76 LEU A O 1
ATOM 552 N N . PHE A 1 77 ? 6.523 -18.688 -0.106 1 97.94 77 PHE A N 1
ATOM 553 C CA . PHE A 1 77 ? 7.422 -17.688 0.461 1 97.94 77 PHE A CA 1
ATOM 554 C C . PHE A 1 77 ? 6.652 -16.438 0.877 1 97.94 77 PHE A C 1
ATOM 556 O O . PHE A 1 77 ? 6.074 -15.75 0.034 1 97.94 77 PHE A O 1
ATOM 563 N N . ALA A 1 78 ? 6.676 -16.125 2.162 1 97.88 78 ALA A N 1
ATOM 564 C CA . ALA A 1 78 ? 5.789 -15.125 2.742 1 97.88 78 ALA A CA 1
ATOM 565 C C . ALA A 1 78 ? 6.422 -13.742 2.699 1 97.88 78 ALA A C 1
ATOM 567 O O . ALA A 1 78 ? 7.629 -13.594 2.904 1 97.88 78 ALA A O 1
ATOM 568 N N . GLY A 1 79 ? 5.539 -12.758 2.42 1 96.25 79 GLY A N 1
ATOM 569 C CA . GLY A 1 79 ? 6.02 -11.383 2.5 1 96.25 79 GLY A CA 1
ATOM 570 C C . GLY A 1 79 ? 6.586 -11.031 3.861 1 96.25 79 GLY A C 1
ATOM 571 O O . GLY A 1 79 ? 6.055 -11.453 4.891 1 96.25 79 GLY A O 1
ATOM 572 N N . ASP A 1 80 ? 7.672 -10.266 3.846 1 93.38 80 ASP A N 1
ATOM 573 C CA . ASP A 1 80 ? 8.32 -9.883 5.098 1 93.38 80 ASP A CA 1
ATOM 574 C C . ASP A 1 80 ? 9.031 -8.539 4.961 1 93.38 80 ASP A C 1
ATOM 576 O O . ASP A 1 80 ? 9.242 -8.055 3.846 1 93.38 80 ASP A O 1
ATOM 580 N N . ARG A 1 81 ? 9.406 -7.992 6.078 1 88.75 81 ARG A N 1
ATOM 581 C CA . ARG A 1 81 ? 9.969 -6.648 6.117 1 88.75 81 ARG A CA 1
ATOM 582 C C . ARG A 1 81 ? 11.352 -6.617 5.469 1 88.75 81 ARG A C 1
ATOM 584 O O . ARG A 1 81 ? 11.828 -5.555 5.055 1 88.75 81 ARG A O 1
ATOM 591 N N . GLY A 1 82 ? 12.008 -7.781 5.387 1 91.94 82 GLY A N 1
ATOM 592 C CA . GLY A 1 82 ? 13.281 -7.844 4.695 1 91.94 82 GLY A CA 1
ATOM 593 C C . GLY A 1 82 ? 13.203 -7.387 3.252 1 91.94 82 GLY A C 1
ATOM 594 O O . GLY A 1 82 ? 14.211 -6.98 2.668 1 91.94 82 GLY A O 1
ATOM 595 N N . LEU A 1 83 ? 12.031 -7.418 2.695 1 94.5 83 LEU A N 1
ATOM 596 C CA . LEU A 1 83 ? 11.805 -7.027 1.308 1 94.5 83 LEU A CA 1
ATOM 597 C C . LEU A 1 83 ? 12.055 -5.535 1.116 1 94.5 83 LEU A C 1
ATOM 599 O O . LEU A 1 83 ? 12.281 -5.078 -0.007 1 94.5 83 LEU A O 1
ATOM 603 N N . ASP A 1 84 ? 12.055 -4.793 2.201 1 88.06 84 ASP A N 1
ATOM 604 C CA . ASP A 1 84 ? 12.266 -3.35 2.125 1 88.06 84 ASP A CA 1
ATOM 605 C C . ASP A 1 84 ? 13.711 -3.023 1.747 1 88.06 84 ASP A C 1
ATOM 607 O O . ASP A 1 84 ? 14.008 -1.91 1.311 1 88.06 84 ASP A O 1
ATOM 611 N N . ARG A 1 85 ? 14.625 -3.994 1.833 1 88.06 85 ARG A N 1
ATOM 612 C CA . ARG A 1 85 ? 16.047 -3.771 1.612 1 88.06 85 ARG A CA 1
ATOM 613 C C . ARG A 1 85 ? 16.422 -4.023 0.156 1 88.06 85 ARG A C 1
ATOM 615 O O . ARG A 1 85 ? 17.562 -3.781 -0.248 1 88.06 85 ARG A O 1
ATOM 622 N N . VAL A 1 86 ? 15.547 -4.488 -0.672 1 92.31 86 VAL A N 1
ATOM 623 C CA . VAL A 1 86 ? 15.852 -4.977 -2.014 1 92.31 86 VAL A CA 1
ATOM 624 C C . VAL A 1 86 ? 16.422 -3.842 -2.859 1 92.31 86 VAL A C 1
ATOM 626 O O . VAL A 1 86 ? 17.469 -4 -3.506 1 92.31 86 VAL A O 1
ATOM 629 N N . ASP A 1 87 ? 15.844 -2.656 -2.777 1 88.56 87 ASP A N 1
ATOM 630 C CA . ASP A 1 87 ? 16.234 -1.566 -3.664 1 88.56 87 ASP A CA 1
ATOM 631 C C . ASP A 1 87 ? 17.609 -1.021 -3.279 1 88.56 87 ASP A C 1
ATOM 633 O O . ASP A 1 87 ? 18.375 -0.589 -4.145 1 88.56 87 ASP A O 1
ATOM 637 N N . ALA A 1 88 ? 17.906 -1.015 -1.999 1 83.94 88 ALA A N 1
ATOM 638 C CA . ALA A 1 88 ? 19.203 -0.533 -1.531 1 83.94 88 ALA A CA 1
ATOM 639 C C . ALA A 1 88 ? 20.328 -1.44 -2.016 1 83.94 88 ALA A C 1
ATOM 641 O O . ALA A 1 88 ? 21.469 -1.006 -2.131 1 83.94 88 ALA A O 1
ATOM 642 N N . ALA A 1 89 ? 20.016 -2.734 -2.307 1 88.94 89 ALA A N 1
ATOM 643 C CA . ALA A 1 89 ? 20.984 -3.711 -2.781 1 88.94 89 ALA A CA 1
ATOM 644 C C . ALA A 1 89 ? 20.562 -4.316 -4.113 1 88.94 89 ALA A C 1
ATOM 646 O O . ALA A 1 89 ? 20.703 -5.523 -4.324 1 88.94 89 ALA A O 1
ATOM 647 N N . LEU A 1 90 ? 20.094 -3.518 -4.984 1 89 90 LEU A N 1
ATOM 648 C CA . LEU A 1 90 ? 19.344 -3.953 -6.16 1 89 90 LEU A CA 1
ATOM 649 C C . LEU A 1 90 ? 20.188 -4.891 -7.02 1 89 90 LEU A C 1
ATOM 651 O O . LEU A 1 90 ? 19.75 -5.98 -7.379 1 89 90 LEU A O 1
ATOM 655 N N . SER A 1 91 ? 21.422 -4.539 -7.32 1 90.44 91 SER A N 1
ATOM 656 C CA . SER A 1 91 ? 22.266 -5.301 -8.25 1 90.44 91 SER A CA 1
ATOM 657 C C . SER A 1 91 ? 22.469 -6.727 -7.754 1 90.44 91 SER A C 1
ATOM 659 O O . SER A 1 91 ? 22.234 -7.688 -8.492 1 90.44 91 SER A O 1
ATOM 661 N N . SER A 1 92 ? 22.844 -6.867 -6.504 1 93.81 92 SER A N 1
ATOM 662 C CA . SER A 1 92 ? 23.094 -8.203 -5.961 1 93.81 92 SER A CA 1
ATOM 663 C C . SER A 1 92 ? 21.781 -8.938 -5.691 1 93.81 92 SER A C 1
ATOM 665 O O . SER A 1 92 ? 21.688 -10.141 -5.914 1 93.81 92 SER A O 1
ATOM 667 N N . ALA A 1 93 ? 20.781 -8.203 -5.293 1 93.88 93 ALA A N 1
ATOM 668 C CA . ALA A 1 93 ? 19.5 -8.805 -4.926 1 93.88 93 ALA A CA 1
ATOM 669 C C . ALA A 1 93 ? 18.828 -9.453 -6.137 1 93.88 93 ALA A C 1
ATOM 671 O O . ALA A 1 93 ? 18.312 -10.562 -6.043 1 93.88 93 ALA A O 1
ATOM 672 N N . VAL A 1 94 ? 18.906 -8.805 -7.25 1 93.69 94 VAL A N 1
ATOM 673 C CA . VAL A 1 94 ? 18.234 -9.297 -8.445 1 93.69 94 VAL A CA 1
ATOM 674 C C . VAL A 1 94 ? 18.953 -10.531 -8.977 1 93.69 94 VAL A C 1
ATOM 676 O O . VAL A 1 94 ? 18.312 -11.492 -9.43 1 93.69 94 VAL A O 1
ATOM 679 N N . VAL A 1 95 ? 20.25 -10.57 -8.898 1 94.19 95 VAL A N 1
ATOM 680 C CA . VAL A 1 95 ? 21.031 -11.719 -9.32 1 94.19 95 VAL A CA 1
ATOM 681 C C . VAL A 1 95 ? 20.719 -12.922 -8.43 1 94.19 95 VAL A C 1
ATOM 683 O O . VAL A 1 95 ? 20.5 -14.023 -8.93 1 94.19 95 VAL A O 1
ATOM 686 N N . ASN A 1 96 ? 20.719 -12.633 -7.188 1 96.06 96 ASN A N 1
ATOM 687 C CA . ASN A 1 96 ? 20.406 -13.695 -6.234 1 96.06 96 ASN A CA 1
ATOM 688 C C . ASN A 1 96 ? 19 -14.258 -6.469 1 96.06 96 ASN A C 1
ATOM 690 O O . ASN A 1 96 ? 18.797 -15.469 -6.406 1 96.06 96 ASN A O 1
ATOM 694 N N . TYR A 1 97 ? 18.078 -13.406 -6.738 1 96.81 97 TYR A N 1
ATOM 695 C CA . TYR A 1 97 ? 16.703 -13.812 -6.984 1 96.81 97 TYR A CA 1
ATOM 696 C C . TYR A 1 97 ? 16.609 -14.703 -8.219 1 96.81 97 TYR A C 1
ATOM 698 O O . TYR A 1 97 ? 15.938 -15.742 -8.188 1 96.81 97 TYR A O 1
ATOM 706 N N . ARG A 1 98 ? 17.281 -14.344 -9.273 1 94.88 98 ARG A N 1
ATOM 707 C CA . ARG A 1 98 ? 17.328 -15.148 -10.492 1 94.88 98 ARG A CA 1
ATOM 708 C C . ARG A 1 98 ? 17.891 -16.531 -10.219 1 94.88 98 ARG A C 1
ATOM 710 O O . ARG A 1 98 ? 17.344 -17.531 -10.672 1 94.88 98 ARG A O 1
ATOM 717 N N . ASN A 1 99 ? 18.953 -16.547 -9.469 1 94.88 99 ASN A N 1
ATOM 718 C CA . ASN A 1 99 ? 19.594 -17.828 -9.125 1 94.88 99 ASN A CA 1
ATOM 719 C C . ASN A 1 99 ? 18.672 -18.703 -8.289 1 94.88 99 ASN A C 1
ATOM 721 O O . ASN A 1 99 ? 18.594 -19.922 -8.5 1 94.88 99 ASN A O 1
ATOM 725 N N . ALA A 1 100 ? 18.016 -18.094 -7.387 1 95.38 100 ALA A N 1
ATOM 726 C CA . ALA A 1 100 ? 17.094 -18.828 -6.543 1 95.38 100 ALA A CA 1
ATOM 727 C C . ALA A 1 100 ? 15.977 -19.453 -7.383 1 95.38 100 ALA A C 1
ATOM 729 O O . ALA A 1 100 ? 15.648 -20.641 -7.207 1 95.38 100 ALA A O 1
ATOM 730 N N . PHE A 1 101 ? 15.406 -18.734 -8.297 1 95.25 101 PHE A N 1
ATOM 731 C CA . PHE A 1 101 ? 14.312 -19.219 -9.133 1 95.25 101 PHE A CA 1
ATOM 732 C C . PHE A 1 101 ? 14.797 -20.328 -10.055 1 95.25 101 PHE A C 1
ATOM 734 O O . PHE A 1 101 ? 14.055 -21.281 -10.336 1 95.25 101 PHE A O 1
ATOM 741 N N . THR A 1 102 ? 16.047 -20.188 -10.5 1 93.12 102 THR A N 1
ATOM 742 C CA . THR A 1 102 ? 16.641 -21.25 -11.312 1 93.12 102 THR A CA 1
ATOM 743 C C . THR A 1 102 ? 16.734 -22.547 -10.531 1 93.12 102 THR A C 1
ATOM 745 O O . THR A 1 102 ? 16.406 -23.609 -11.055 1 93.12 102 THR A O 1
ATOM 748 N N . ARG A 1 103 ? 17.062 -22.406 -9.305 1 92.25 103 ARG A N 1
ATOM 749 C CA . ARG A 1 103 ? 17.203 -23.578 -8.445 1 92.25 103 ARG A CA 1
ATOM 750 C C . ARG A 1 103 ? 15.836 -24.188 -8.141 1 92.25 103 ARG A C 1
ATOM 752 O O . ARG A 1 103 ? 15.719 -25.406 -7.969 1 92.25 103 ARG A O 1
ATOM 759 N N . LEU A 1 104 ? 14.812 -23.375 -8.148 1 93.38 104 LEU A N 1
ATOM 760 C CA . LEU A 1 104 ? 13.477 -23.828 -7.762 1 93.38 104 LEU A CA 1
ATOM 761 C C . LEU A 1 104 ? 12.703 -24.344 -8.969 1 93.38 104 LEU A C 1
ATOM 763 O O . LEU A 1 104 ? 11.695 -25.031 -8.82 1 93.38 104 LEU A O 1
ATOM 767 N N . ALA A 1 105 ? 13.086 -24.031 -10.188 1 91.44 105 ALA A N 1
ATOM 768 C CA . ALA A 1 105 ? 12.344 -24.266 -11.422 1 91.44 105 ALA A CA 1
ATOM 769 C C . ALA A 1 105 ? 12.016 -25.75 -11.586 1 91.44 105 ALA A C 1
ATOM 771 O O . ALA A 1 105 ? 10.93 -26.094 -12.055 1 91.44 105 ALA A O 1
ATOM 772 N N . GLY A 1 106 ? 12.812 -26.641 -11.133 1 90.38 106 GLY A N 1
ATOM 773 C CA . GLY A 1 106 ? 12.57 -28.062 -11.305 1 90.38 106 GLY A CA 1
ATOM 774 C C . GLY A 1 106 ? 11.688 -28.656 -10.219 1 90.38 106 GLY A C 1
ATOM 775 O O . GLY A 1 106 ? 11.195 -29.781 -10.359 1 90.38 106 GLY A O 1
ATOM 776 N N . ARG A 1 107 ? 11.328 -27.875 -9.328 1 93.56 107 ARG A N 1
ATOM 777 C CA . ARG A 1 107 ? 10.648 -28.406 -8.148 1 93.56 107 ARG A CA 1
ATOM 778 C C . ARG A 1 107 ? 9.156 -28.094 -8.18 1 93.56 107 ARG A C 1
ATOM 780 O O . ARG A 1 107 ? 8.375 -28.688 -7.438 1 93.56 107 ARG A O 1
ATOM 787 N N . PHE A 1 108 ? 8.773 -27.203 -9.031 1 96.19 108 PHE A N 1
ATOM 788 C CA . PHE A 1 108 ? 7.387 -26.766 -9.094 1 96.19 108 PHE A CA 1
ATOM 789 C C . PHE A 1 108 ? 6.883 -26.766 -10.531 1 96.19 108 PHE A C 1
ATOM 791 O O . PHE A 1 108 ? 7.672 -26.641 -11.469 1 96.19 108 PHE A O 1
ATOM 798 N N . ASP A 1 109 ? 5.566 -26.891 -10.648 1 97.06 109 ASP A N 1
ATOM 799 C CA . ASP A 1 109 ? 4.934 -26.781 -11.961 1 97.06 109 ASP A CA 1
ATOM 800 C C . ASP A 1 109 ? 4.641 -25.328 -12.312 1 97.06 109 ASP A C 1
ATOM 802 O O . ASP A 1 109 ? 4.859 -24.906 -13.445 1 97.06 109 ASP A O 1
ATOM 806 N N . TYR A 1 110 ? 4.172 -24.609 -11.297 1 97.75 110 TYR A N 1
ATOM 807 C CA . TYR A 1 110 ? 3.816 -23.219 -11.477 1 97.75 110 TYR A CA 1
ATOM 808 C C . TYR A 1 110 ? 4.391 -22.359 -10.352 1 97.75 110 TYR A C 1
ATOM 810 O O . TYR A 1 110 ? 4.605 -22.844 -9.242 1 97.75 110 TYR A O 1
ATOM 818 N N . ALA A 1 111 ? 4.641 -21.125 -10.703 1 98.06 111 ALA A N 1
ATOM 819 C CA . ALA A 1 111 ? 4.883 -20.078 -9.703 1 98.06 111 ALA A CA 1
ATOM 820 C C . ALA A 1 111 ? 3.922 -18.906 -9.891 1 98.06 111 ALA A C 1
ATOM 822 O O . ALA A 1 111 ? 3.625 -18.516 -11.023 1 98.06 111 ALA A O 1
ATOM 823 N N . VAL A 1 112 ? 3.373 -18.438 -8.789 1 98.81 112 VAL A N 1
ATOM 824 C CA . VAL A 1 112 ? 2.541 -17.234 -8.781 1 98.81 112 VAL A CA 1
ATOM 825 C C . VAL A 1 112 ? 3.201 -16.141 -7.934 1 98.81 112 VAL A C 1
ATOM 827 O O . VAL A 1 112 ? 3.49 -16.359 -6.758 1 98.81 112 VAL A O 1
ATOM 830 N N . LEU A 1 113 ? 3.469 -15.008 -8.516 1 98.81 113 LEU A N 1
ATOM 831 C CA . LEU A 1 113 ? 4.117 -13.906 -7.816 1 98.81 113 LEU A CA 1
ATOM 832 C C . LEU A 1 113 ? 3.154 -12.734 -7.625 1 98.81 113 LEU A C 1
ATOM 834 O O . LEU A 1 113 ? 2.615 -12.203 -8.602 1 98.81 113 LEU A O 1
ATOM 838 N N . ASP A 1 114 ? 2.908 -12.375 -6.398 1 98.44 114 ASP A N 1
ATOM 839 C CA . ASP A 1 114 ? 2.133 -11.188 -6.031 1 98.44 114 ASP A CA 1
ATOM 840 C C . ASP A 1 114 ? 3.049 -10 -5.762 1 98.44 114 ASP A C 1
ATOM 842 O O . ASP A 1 114 ? 3.912 -10.055 -4.883 1 98.44 114 ASP A O 1
ATOM 846 N N . THR A 1 115 ? 2.846 -8.922 -6.496 1 97 115 THR A N 1
ATOM 847 C CA . THR A 1 115 ? 3.764 -7.789 -6.418 1 97 115 THR A CA 1
ATOM 848 C C . THR A 1 115 ? 3.125 -6.625 -5.668 1 97 115 THR A C 1
ATOM 850 O O . THR A 1 115 ? 1.897 -6.512 -5.613 1 97 115 THR A O 1
ATOM 853 N N . PRO A 1 116 ? 3.934 -5.785 -5.062 1 93.81 116 PRO A N 1
ATOM 854 C CA . PRO A 1 116 ? 3.412 -4.594 -4.387 1 93.81 116 PRO A CA 1
ATOM 855 C C . PRO A 1 116 ? 2.924 -3.529 -5.363 1 93.81 116 PRO A C 1
ATOM 857 O O . PRO A 1 116 ? 3.191 -3.617 -6.566 1 93.81 116 PRO A O 1
ATOM 860 N N . PRO A 1 117 ? 2.238 -2.482 -4.859 1 89.06 117 PRO A N 1
ATOM 861 C CA . PRO A 1 117 ? 1.653 -1.451 -5.719 1 89.06 117 PRO A CA 1
ATOM 862 C C . PRO A 1 117 ? 2.641 -0.338 -6.062 1 89.06 117 PRO A C 1
ATOM 864 O O . PRO A 1 117 ? 2.234 0.803 -6.293 1 89.06 117 PRO A O 1
ATOM 867 N N . THR A 1 118 ? 3.877 -0.519 -5.949 1 86.25 118 THR A N 1
ATOM 868 C CA . THR A 1 118 ? 4.934 0.414 -6.32 1 86.25 118 THR A CA 1
ATOM 869 C C . THR A 1 118 ? 5.973 -0.27 -7.203 1 86.25 118 THR A C 1
ATOM 871 O O . THR A 1 118 ? 6.215 -1.471 -7.07 1 86.25 118 THR A O 1
ATOM 874 N N . TRP A 1 119 ? 6.41 0.511 -8.117 1 87.19 119 TRP A N 1
ATOM 875 C CA . TRP A 1 119 ? 7.5 -0.044 -8.906 1 87.19 119 TRP A CA 1
ATOM 876 C C . TRP A 1 119 ? 8.805 -0.053 -8.117 1 87.19 119 TRP A C 1
ATOM 878 O O . TRP A 1 119 ? 9.211 0.976 -7.574 1 87.19 119 TRP A O 1
ATOM 888 N N . SER A 1 120 ? 9.422 -1.175 -7.988 1 90.19 120 SER A N 1
ATOM 889 C CA . SER A 1 120 ? 10.656 -1.353 -7.23 1 90.19 120 SER A CA 1
ATOM 890 C C . SER A 1 120 ? 11.461 -2.533 -7.758 1 90.19 120 SER A C 1
ATOM 892 O O . SER A 1 120 ? 11.102 -3.139 -8.766 1 90.19 120 SER A O 1
ATOM 894 N N . GLY A 1 121 ? 12.531 -2.758 -7.094 1 92.62 121 GLY A N 1
ATOM 895 C CA . GLY A 1 121 ? 13.328 -3.926 -7.426 1 92.62 121 GLY A CA 1
ATOM 896 C C . GLY A 1 121 ? 12.562 -5.227 -7.316 1 92.62 121 GLY A C 1
ATOM 897 O O . GLY A 1 121 ? 12.852 -6.191 -8.023 1 92.62 121 GLY A O 1
ATOM 898 N N . ARG A 1 122 ? 11.562 -5.234 -6.48 1 95.19 122 ARG A N 1
ATOM 899 C CA . ARG A 1 122 ? 10.734 -6.422 -6.309 1 95.19 122 ARG A CA 1
ATOM 900 C C . ARG A 1 122 ? 9.914 -6.703 -7.559 1 95.19 122 ARG A C 1
ATOM 902 O O . ARG A 1 122 ? 9.836 -7.844 -8.016 1 95.19 122 ARG A O 1
ATOM 909 N N . ASN A 1 123 ? 9.359 -5.613 -8.109 1 95.25 123 ASN A N 1
ATOM 910 C CA . ASN A 1 123 ? 8.617 -5.75 -9.352 1 95.25 123 ASN A CA 1
ATOM 911 C C . ASN A 1 123 ? 9.523 -6.156 -10.508 1 95.25 123 ASN A C 1
ATOM 913 O O . ASN A 1 123 ? 9.172 -7.02 -11.312 1 95.25 123 ASN A O 1
ATOM 917 N N . TYR A 1 124 ? 10.656 -5.543 -10.547 1 94.56 124 TYR A N 1
ATOM 918 C CA . TYR A 1 124 ? 11.656 -5.852 -11.562 1 94.56 124 TYR A CA 1
ATOM 919 C C . TYR A 1 124 ? 12.047 -7.324 -11.516 1 94.56 124 TYR A C 1
ATOM 921 O O . TYR A 1 124 ? 12.039 -8.008 -12.547 1 94.56 124 TYR A O 1
ATOM 929 N N . ALA A 1 125 ? 12.336 -7.801 -10.305 1 96.56 125 ALA A N 1
ATOM 930 C CA . ALA A 1 125 ? 12.734 -9.195 -10.109 1 96.56 125 ALA A CA 1
ATOM 931 C C . ALA A 1 125 ? 11.617 -10.148 -10.508 1 96.56 125 ALA A C 1
ATOM 933 O O . ALA A 1 125 ? 11.875 -11.211 -11.078 1 96.56 125 ALA A O 1
ATOM 934 N N . ALA A 1 126 ? 10.422 -9.805 -10.203 1 97.5 126 ALA A N 1
ATOM 935 C CA . ALA A 1 126 ? 9.273 -10.633 -10.562 1 97.5 126 ALA A CA 1
ATOM 936 C C . ALA A 1 126 ? 9.164 -10.781 -12.078 1 97.5 126 ALA A C 1
ATOM 938 O O . ALA A 1 126 ? 9 -11.891 -12.586 1 97.5 126 ALA A O 1
ATOM 939 N N . LEU A 1 127 ? 9.266 -9.656 -12.773 1 96.69 127 LEU A N 1
ATOM 940 C CA . LEU A 1 127 ? 9.117 -9.656 -14.227 1 96.69 127 LEU A CA 1
ATOM 941 C C . LEU A 1 127 ? 10.266 -10.414 -14.891 1 96.69 127 LEU A C 1
ATOM 943 O O . LEU A 1 127 ? 10.086 -11.031 -15.938 1 96.69 127 LEU A O 1
ATOM 947 N N . MET A 1 128 ? 11.398 -10.391 -14.258 1 96.44 128 MET A N 1
ATOM 948 C CA . MET A 1 128 ? 12.594 -11.039 -14.789 1 96.44 128 MET A CA 1
ATOM 949 C C . MET A 1 128 ? 12.375 -12.547 -14.938 1 96.44 128 MET A C 1
ATOM 951 O O . MET A 1 128 ? 12.914 -13.164 -15.859 1 96.44 128 MET A O 1
ATOM 955 N N . VAL A 1 129 ? 11.578 -13.117 -14.102 1 96.25 129 VAL A N 1
ATOM 956 C CA . VAL A 1 129 ? 11.414 -14.57 -14.109 1 96.25 129 VAL A CA 1
ATOM 957 C C . VAL A 1 129 ? 10.016 -14.93 -14.617 1 96.25 129 VAL A C 1
ATOM 959 O O . VAL A 1 129 ? 9.594 -16.078 -14.523 1 96.25 129 VAL A O 1
ATOM 962 N N . ALA A 1 130 ? 9.289 -14 -15.148 1 96.94 130 ALA A N 1
ATOM 963 C CA . ALA A 1 130 ? 7.887 -14.172 -15.523 1 96.94 130 ALA A CA 1
ATOM 964 C C . ALA A 1 130 ? 7.758 -14.953 -16.828 1 96.94 130 ALA A C 1
ATOM 966 O O . ALA A 1 130 ? 8.484 -14.688 -17.797 1 96.94 130 ALA A O 1
ATOM 967 N N . SER A 1 131 ? 6.859 -15.938 -16.828 1 96.38 131 SER A N 1
ATOM 968 C CA . SER A 1 131 ? 6.371 -16.5 -18.078 1 96.38 131 SER A CA 1
ATOM 969 C C . SER A 1 131 ? 5.207 -15.68 -18.641 1 96.38 131 SER A C 1
ATOM 971 O O . SER A 1 131 ? 5.215 -15.289 -19.812 1 96.38 131 SER A O 1
ATOM 973 N N . CYS A 1 132 ? 4.293 -15.391 -17.812 1 95.81 132 CYS A N 1
ATOM 974 C CA . CYS A 1 132 ? 3.111 -14.609 -18.141 1 95.81 132 CYS A CA 1
ATOM 975 C C . CYS A 1 132 ? 2.912 -13.469 -17.156 1 95.81 132 CYS A C 1
ATOM 977 O O . CYS A 1 132 ? 3.309 -13.578 -15.984 1 95.81 132 CYS A O 1
ATOM 979 N N . LEU A 1 133 ? 2.361 -12.391 -17.703 1 95.81 133 LEU A N 1
ATOM 980 C CA . LEU A 1 133 ? 2.037 -11.219 -16.906 1 95.81 133 LEU A CA 1
ATOM 981 C C . LEU A 1 133 ? 0.567 -10.836 -17.062 1 95.81 133 LEU A C 1
ATOM 983 O O . LEU A 1 133 ? 0.058 -10.766 -18.188 1 95.81 133 LEU A O 1
ATOM 987 N N . VAL A 1 134 ? -0.135 -10.727 -15.945 1 94.62 134 VAL A N 1
ATOM 988 C CA . VAL A 1 134 ? -1.503 -10.219 -15.945 1 94.62 134 VAL A CA 1
ATOM 989 C C . VAL A 1 134 ? -1.6 -8.992 -15.039 1 94.62 134 VAL A C 1
ATOM 991 O O . VAL A 1 134 ? -0.922 -8.922 -14.008 1 94.62 134 VAL A O 1
ATOM 994 N N . SER A 1 135 ? -2.387 -8.07 -15.438 1 92.81 135 SER A N 1
ATOM 995 C CA . SER A 1 135 ? -2.508 -6.828 -14.68 1 92.81 135 SER A CA 1
ATOM 996 C C . SER A 1 135 ? -3.965 -6.512 -14.367 1 92.81 135 SER A C 1
ATOM 998 O O . SER A 1 135 ? -4.68 -5.961 -15.211 1 92.81 135 SER A O 1
ATOM 1000 N N . PRO A 1 136 ? -4.402 -6.84 -13.133 1 92.5 136 PRO A N 1
ATOM 1001 C CA . PRO A 1 136 ? -5.73 -6.363 -12.742 1 92.5 136 PRO A CA 1
ATOM 1002 C C . PRO A 1 136 ? -5.82 -4.84 -12.688 1 92.5 136 PRO A C 1
ATOM 1004 O O . PRO A 1 136 ? -4.867 -4.176 -12.266 1 92.5 136 PRO A O 1
ATOM 1007 N N . ILE A 1 137 ? -6.938 -4.336 -13.156 1 88.25 137 ILE A N 1
ATOM 1008 C CA . ILE A 1 137 ? -7.113 -2.887 -13.164 1 88.25 137 ILE A CA 1
ATOM 1009 C C . ILE A 1 137 ? -8.492 -2.531 -12.617 1 88.25 137 ILE A C 1
ATOM 1011 O O . ILE A 1 137 ? -9.43 -3.324 -12.719 1 88.25 137 ILE A O 1
ATOM 1015 N N . ASP A 1 138 ? -8.516 -1.42 -11.992 1 83.75 138 ASP A N 1
ATOM 1016 C CA . ASP A 1 138 ? -9.781 -0.804 -11.602 1 83.75 138 ASP A CA 1
ATOM 1017 C C . ASP A 1 138 ? -10.25 0.204 -12.656 1 83.75 138 ASP A C 1
ATOM 1019 O O . ASP A 1 138 ? -9.508 1.119 -13.016 1 83.75 138 ASP A O 1
ATOM 1023 N N . LEU A 1 139 ? -11.453 0.07 -13.117 1 78.62 139 LEU A N 1
ATOM 1024 C CA . LEU A 1 139 ? -11.953 0.854 -14.242 1 78.62 139 LEU A CA 1
ATOM 1025 C C . LEU A 1 139 ? -12.203 2.299 -13.828 1 78.62 139 LEU A C 1
ATOM 1027 O O . LEU A 1 139 ? -12.32 3.184 -14.68 1 78.62 139 LEU A O 1
ATOM 1031 N N . GLU A 1 140 ? -12.32 2.479 -12.531 1 71.88 140 GLU A N 1
ATOM 1032 C CA . GLU A 1 140 ? -12.547 3.842 -12.062 1 71.88 140 GLU A CA 1
ATOM 1033 C C . GLU A 1 140 ? -11.258 4.652 -12.078 1 71.88 140 GLU A C 1
ATOM 1035 O O . GLU A 1 140 ? -11.273 5.852 -12.367 1 71.88 140 GLU A O 1
ATOM 1040 N N . THR A 1 141 ? -10.258 3.951 -11.789 1 67.5 141 THR A N 1
ATOM 1041 C CA . THR A 1 141 ? -9.008 4.68 -11.617 1 67.5 141 THR A CA 1
ATOM 1042 C C . THR A 1 141 ? -8.07 4.422 -12.797 1 67.5 141 THR A C 1
ATOM 1044 O O . THR A 1 141 ? -6.957 4.949 -12.836 1 67.5 141 THR A O 1
ATOM 1047 N N . TYR A 1 142 ? -8.641 3.641 -13.68 1 65.56 142 TYR A N 1
ATOM 1048 C CA . TYR A 1 142 ? -7.797 3.279 -14.812 1 65.56 142 TYR A CA 1
ATOM 1049 C C . TYR A 1 142 ? -7.395 4.516 -15.609 1 65.56 142 TYR A C 1
ATOM 1051 O O . TYR A 1 142 ? -8.234 5.363 -15.914 1 65.56 142 TYR A O 1
ATOM 1059 N N . ALA A 1 143 ? -6.113 4.609 -15.727 1 65.31 143 ALA A N 1
ATOM 1060 C CA . ALA A 1 143 ? -5.547 5.68 -16.547 1 65.31 143 ALA A CA 1
ATOM 1061 C C . ALA A 1 143 ? -4.586 5.121 -17.594 1 65.31 143 ALA A C 1
ATOM 1063 O O . ALA A 1 143 ? -3.805 4.215 -17.297 1 65.31 143 ALA A O 1
ATOM 1064 N N . LEU A 1 144 ? -4.738 5.559 -18.797 1 68.06 144 LEU A N 1
ATOM 1065 C CA . LEU A 1 144 ? -3.873 5.16 -19.906 1 68.06 144 LEU A CA 1
ATOM 1066 C C . LEU A 1 144 ? -2.404 5.266 -19.5 1 68.06 144 LEU A C 1
ATOM 1068 O O . LEU A 1 144 ? -1.583 4.445 -19.922 1 68.06 144 LEU A O 1
ATOM 1072 N N . GLN A 1 145 ? -2.193 6.203 -18.703 1 70.25 145 GLN A N 1
ATOM 1073 C CA . GLN A 1 145 ? -0.817 6.418 -18.266 1 70.25 145 GLN A CA 1
ATOM 1074 C C . GLN A 1 145 ? -0.293 5.215 -17.484 1 70.25 145 GLN A C 1
ATOM 1076 O O . GLN A 1 145 ? 0.884 4.863 -17.594 1 70.25 145 GLN A O 1
ATOM 1081 N N . GLY A 1 146 ? -1.143 4.645 -16.734 1 73.44 146 GLY A N 1
ATOM 1082 C CA . GLY A 1 146 ? -0.749 3.455 -16 1 73.44 146 GLY A CA 1
ATOM 1083 C C . GLY A 1 146 ? -0.378 2.291 -16.891 1 73.44 146 GLY A C 1
ATOM 1084 O O . GLY A 1 146 ? 0.562 1.548 -16.609 1 73.44 146 GLY A O 1
ATOM 1085 N N . VAL A 1 147 ? -1.014 2.201 -18 1 74.62 147 VAL A N 1
ATOM 1086 C CA . VAL A 1 147 ? -0.748 1.14 -18.953 1 74.62 147 VAL A CA 1
ATOM 1087 C C . VAL A 1 147 ? 0.589 1.395 -19.656 1 74.62 147 VAL A C 1
ATOM 1089 O O . VAL A 1 147 ? 1.382 0.469 -19.844 1 74.62 147 VAL A O 1
ATOM 1092 N N . LYS A 1 148 ? 0.73 2.611 -20 1 77.81 148 LYS A N 1
ATOM 1093 C CA . LYS A 1 148 ? 1.986 2.975 -20.656 1 77.81 148 LYS A CA 1
ATOM 1094 C C . LYS A 1 148 ? 3.18 2.67 -19.75 1 77.81 148 LYS A C 1
ATOM 1096 O O . LYS A 1 148 ? 4.211 2.184 -20.219 1 77.81 148 LYS A O 1
ATOM 1101 N N . GLN A 1 149 ? 2.971 2.926 -18.578 1 81.75 149 GLN A N 1
ATOM 1102 C CA . GLN A 1 149 ? 4.035 2.666 -17.625 1 81.75 149 GLN A CA 1
ATOM 1103 C C . GLN A 1 149 ? 4.305 1.169 -17.484 1 81.75 149 GLN A C 1
ATOM 1105 O O . GLN A 1 149 ? 5.461 0.745 -17.422 1 81.75 149 GLN A O 1
ATOM 1110 N N . LEU A 1 150 ? 3.27 0.447 -17.484 1 83.88 150 LEU A N 1
ATOM 1111 C CA . LEU A 1 150 ? 3.402 -1.004 -17.422 1 83.88 150 LEU A CA 1
ATOM 1112 C C . LEU A 1 150 ? 4.172 -1.537 -18.625 1 83.88 150 LEU A C 1
ATOM 1114 O O . LEU A 1 150 ? 5.062 -2.381 -18.469 1 83.88 150 LEU A O 1
ATOM 1118 N N . TRP A 1 151 ? 3.865 -0.976 -19.719 1 85.38 151 TRP A N 1
ATOM 1119 C CA . TRP A 1 151 ? 4.531 -1.396 -20.953 1 85.38 151 TRP A CA 1
ATOM 1120 C C . TRP A 1 151 ? 6.012 -1.037 -20.906 1 85.38 151 TRP A C 1
ATOM 1122 O O . TRP A 1 151 ? 6.863 -1.847 -21.281 1 85.38 151 TRP A O 1
ATOM 1132 N N . ALA A 1 152 ? 6.23 0.124 -20.516 1 87 152 ALA A N 1
ATOM 1133 C CA . ALA A 1 152 ? 7.617 0.576 -20.438 1 87 152 ALA A CA 1
ATOM 1134 C C . ALA A 1 152 ? 8.422 -0.287 -19.469 1 87 152 ALA A C 1
ATOM 1136 O O . ALA A 1 152 ? 9.57 -0.638 -19.75 1 87 152 ALA A O 1
ATOM 1137 N N . GLN A 1 153 ? 7.859 -0.601 -18.438 1 87.81 153 GLN A N 1
ATOM 1138 C CA . GLN A 1 153 ? 8.5 -1.44 -17.438 1 87.81 153 GLN A CA 1
ATOM 1139 C C . GLN A 1 153 ? 8.781 -2.838 -17.984 1 87.81 153 GLN A C 1
ATOM 1141 O O . GLN A 1 153 ? 9.891 -3.355 -17.844 1 87.81 153 GLN A O 1
ATOM 1146 N N . LYS A 1 154 ? 7.773 -3.395 -18.594 1 91.56 154 LYS A N 1
ATOM 1147 C CA . LYS A 1 154 ? 7.914 -4.711 -19.219 1 91.56 154 LYS A CA 1
ATOM 1148 C C . LYS A 1 154 ? 9.039 -4.715 -20.25 1 91.56 154 LYS A C 1
ATOM 1150 O O . LYS A 1 154 ? 9.891 -5.605 -20.234 1 91.56 154 LYS A O 1
ATOM 1155 N N . ALA A 1 155 ? 9.07 -3.715 -21.078 1 92.19 155 ALA A N 1
ATOM 1156 C CA . ALA A 1 155 ? 10.07 -3.611 -22.141 1 92.19 155 ALA A CA 1
ATOM 1157 C C . ALA A 1 155 ? 11.477 -3.469 -21.547 1 92.19 155 ALA A C 1
ATOM 1159 O O . ALA A 1 155 ? 12.43 -4.082 -22.047 1 92.19 155 ALA A O 1
ATOM 1160 N N . THR A 1 156 ? 11.531 -2.727 -20.531 1 91.38 156 THR A N 1
ATOM 1161 C CA . THR A 1 156 ? 12.82 -2.51 -19.875 1 91.38 156 THR A CA 1
ATOM 1162 C C . THR A 1 156 ? 13.367 -3.818 -19.312 1 91.38 156 THR A C 1
ATOM 1164 O O . THR A 1 156 ? 14.539 -4.137 -19.5 1 91.38 156 THR A O 1
ATOM 1167 N N . VAL A 1 157 ? 12.555 -4.555 -18.688 1 93.5 157 VAL A N 1
ATOM 1168 C CA . VAL A 1 157 ? 12.984 -5.809 -18.062 1 93.5 157 VAL A CA 1
ATOM 1169 C C . VAL A 1 157 ? 13.352 -6.816 -19.156 1 93.5 157 VAL A C 1
ATOM 1171 O O . VAL A 1 157 ? 14.359 -7.516 -19.047 1 93.5 157 VAL A O 1
ATOM 1174 N N . GLU A 1 158 ? 12.547 -6.863 -20.219 1 94.31 158 GLU A N 1
ATOM 1175 C CA . GLU A 1 158 ? 12.836 -7.777 -21.328 1 94.31 158 GLU A CA 1
ATOM 1176 C C . GLU A 1 158 ? 14.211 -7.512 -21.922 1 94.31 158 GLU A C 1
ATOM 1178 O O . GLU A 1 158 ? 14.984 -8.445 -22.156 1 94.31 158 GLU A O 1
ATOM 1183 N N . LYS A 1 159 ? 14.57 -6.27 -22.031 1 92.5 159 LYS A N 1
ATOM 1184 C CA . LYS A 1 159 ? 15.836 -5.875 -22.641 1 92.5 159 LYS A CA 1
ATOM 1185 C C . LYS A 1 159 ? 17 -6.059 -21.672 1 92.5 159 LYS A C 1
ATOM 1187 O O . LYS A 1 159 ? 18.031 -6.641 -22.031 1 92.5 159 LYS A O 1
ATOM 1192 N N . ALA A 1 160 ? 16.812 -5.707 -20.516 1 91.38 160 ALA A N 1
ATOM 1193 C CA . ALA A 1 160 ? 17.922 -5.586 -19.578 1 91.38 160 ALA A CA 1
ATOM 1194 C C . ALA A 1 160 ? 18.188 -6.906 -18.859 1 91.38 160 ALA A C 1
ATOM 1196 O O . ALA A 1 160 ? 19.312 -7.195 -18.453 1 91.38 160 ALA A O 1
ATOM 1197 N N . ALA A 1 161 ? 17.141 -7.699 -18.75 1 90.94 161 ALA A N 1
ATOM 1198 C CA . ALA A 1 161 ? 17.297 -8.805 -17.797 1 90.94 161 ALA A CA 1
ATOM 1199 C C . ALA A 1 161 ? 16.969 -10.141 -18.453 1 90.94 161 ALA A C 1
ATOM 1201 O O . ALA A 1 161 ? 17.297 -11.195 -17.922 1 90.94 161 ALA A O 1
ATOM 1202 N N . ARG A 1 162 ? 16.344 -10.125 -19.641 1 92.62 162 ARG A N 1
ATOM 1203 C CA . ARG A 1 162 ? 15.875 -11.375 -20.234 1 92.62 162 ARG A CA 1
ATOM 1204 C C . ARG A 1 162 ? 16.516 -11.594 -21.594 1 92.62 162 ARG A C 1
ATOM 1206 O O . ARG A 1 162 ? 16.078 -12.469 -22.359 1 92.62 162 ARG A O 1
ATOM 1213 N N . GLY A 1 163 ? 17.516 -10.742 -21.875 1 89.62 163 GLY A N 1
ATOM 1214 C CA . GLY A 1 163 ? 18.188 -10.891 -23.156 1 89.62 163 GLY A CA 1
ATOM 1215 C C . GLY A 1 163 ? 17.25 -10.719 -24.344 1 89.62 163 GLY A C 1
ATOM 1216 O O . GLY A 1 163 ? 17.422 -11.375 -25.359 1 89.62 163 GLY A O 1
ATOM 1217 N N . GLY A 1 164 ? 16.141 -10.055 -24.094 1 87.69 164 GLY A N 1
ATOM 1218 C CA . GLY A 1 164 ? 15.195 -9.773 -25.172 1 87.69 164 GLY A CA 1
ATOM 1219 C C . GLY A 1 164 ? 14.055 -10.773 -25.25 1 87.69 164 GLY A C 1
ATOM 1220 O O . GLY A 1 164 ? 13.141 -10.625 -26.062 1 87.69 164 GLY A O 1
ATOM 1221 N N . ARG A 1 165 ? 14.086 -11.828 -24.391 1 91 165 ARG A N 1
ATOM 1222 C CA . ARG A 1 165 ? 12.984 -12.789 -24.375 1 91 165 ARG A CA 1
ATOM 1223 C C . ARG A 1 165 ? 11.695 -12.141 -23.875 1 91 165 ARG A C 1
ATOM 1225 O O . ARG A 1 165 ? 11.703 -11.453 -22.844 1 91 165 ARG A O 1
ATOM 1232 N N . PRO A 1 166 ? 10.633 -12.336 -24.547 1 91.88 166 PRO A N 1
ATOM 1233 C CA . PRO A 1 166 ? 9.391 -11.625 -24.203 1 91.88 166 PRO A CA 1
ATOM 1234 C C . PRO A 1 166 ? 8.672 -12.234 -23 1 91.88 166 PRO A C 1
ATOM 1236 O O . PRO A 1 166 ? 8.789 -13.438 -22.75 1 91.88 166 PRO A O 1
ATOM 1239 N N . ILE A 1 167 ? 8.031 -11.414 -22.25 1 93.69 167 ILE A N 1
ATOM 1240 C CA . ILE A 1 167 ? 7.035 -11.812 -21.266 1 93.69 167 ILE A CA 1
ATOM 1241 C C . ILE A 1 167 ? 5.66 -11.875 -21.922 1 93.69 167 ILE A C 1
ATOM 1243 O O . ILE A 1 167 ? 5.238 -10.93 -22.594 1 93.69 167 ILE A O 1
ATOM 1247 N N . ASP A 1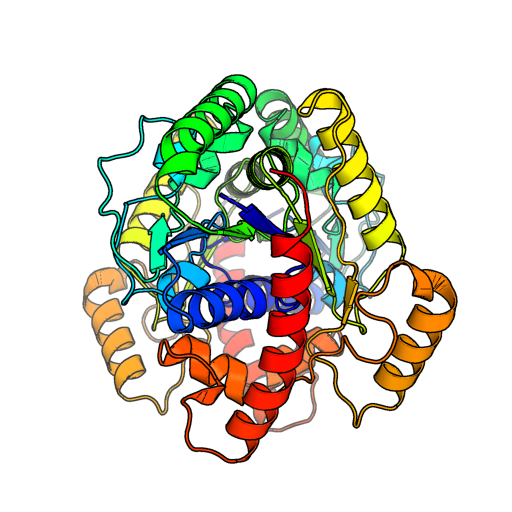 168 ? 4.996 -12.953 -21.844 1 93.19 168 ASP A N 1
ATOM 1248 C CA . ASP A 1 168 ? 3.65 -13.055 -22.391 1 93.19 168 ASP A CA 1
ATOM 1249 C C . ASP A 1 168 ? 2.646 -12.266 -21.562 1 93.19 168 ASP A C 1
ATOM 1251 O O . ASP A 1 168 ? 2.236 -12.711 -20.484 1 93.19 168 ASP A O 1
ATOM 1255 N N . PHE A 1 169 ? 2.309 -11.164 -22.094 1 91.94 169 PHE A N 1
ATOM 1256 C CA . PHE A 1 169 ? 1.334 -10.32 -21.406 1 91.94 169 PHE A CA 1
ATOM 1257 C C . PHE A 1 169 ? -0.086 -10.797 -21.688 1 91.94 169 PHE A C 1
ATOM 1259 O O . PHE A 1 169 ? -0.574 -10.68 -22.812 1 91.94 169 PHE A O 1
ATOM 1266 N N . LEU A 1 170 ? -0.726 -11.312 -20.656 1 90.44 170 LEU A N 1
ATOM 1267 C CA . LEU A 1 170 ? -2.072 -11.852 -20.812 1 90.44 170 LEU A CA 1
ATOM 1268 C C . LEU A 1 170 ? -3.09 -10.727 -20.984 1 90.44 170 LEU A C 1
ATOM 1270 O O . LEU A 1 170 ? -4.188 -10.953 -21.5 1 90.44 170 LEU A O 1
ATOM 1274 N N . GLY A 1 171 ? -2.707 -9.562 -20.516 1 87.56 171 GLY A N 1
ATOM 1275 C CA . GLY A 1 171 ? -3.553 -8.398 -20.719 1 87.56 171 GLY A CA 1
ATOM 1276 C C . GLY A 1 171 ? -4.012 -7.762 -19.406 1 87.56 171 GLY A C 1
ATOM 1277 O O . GLY A 1 171 ? -3.664 -8.234 -18.328 1 87.56 171 GLY A O 1
ATOM 1278 N N . LEU A 1 172 ? -4.734 -6.668 -19.625 1 90.06 172 LEU A N 1
ATOM 1279 C CA . LEU A 1 172 ? -5.41 -6 -18.516 1 90.06 172 LEU A CA 1
ATOM 1280 C C . LEU A 1 172 ? -6.68 -6.75 -18.125 1 90.06 172 LEU A C 1
ATOM 1282 O O . LEU A 1 172 ? -7.426 -7.215 -18.984 1 90.06 172 LEU A O 1
ATOM 1286 N N . LEU A 1 173 ? -6.809 -6.938 -16.875 1 91 173 LEU A N 1
ATOM 1287 C CA . LEU A 1 173 ? -7.996 -7.613 -16.375 1 91 173 LEU A CA 1
ATOM 1288 C C . LEU A 1 173 ? -8.836 -6.668 -15.516 1 91 173 LEU A C 1
ATOM 1290 O O . LEU A 1 173 ? -8.492 -6.398 -14.367 1 91 173 LEU A O 1
ATOM 1294 N N . PRO A 1 174 ? -9.93 -6.129 -16.141 1 88.75 174 PRO A N 1
ATOM 1295 C CA . PRO A 1 174 ? -10.828 -5.34 -15.297 1 88.75 174 PRO A CA 1
ATOM 1296 C C . PRO A 1 174 ? -11.32 -6.113 -14.078 1 88.75 174 PRO A C 1
ATOM 1298 O O . PRO A 1 174 ? -11.836 -7.227 -14.219 1 88.75 174 PRO A O 1
ATOM 1301 N N . SER A 1 175 ? -11.023 -5.543 -12.977 1 89.06 175 SER A N 1
ATOM 1302 C CA . SER A 1 175 ? -11.375 -6.184 -11.711 1 89.06 175 SER A CA 1
ATOM 1303 C C . SER A 1 175 ? -12.203 -5.254 -10.828 1 89.06 175 SER A C 1
ATOM 1305 O O . SER A 1 175 ? -12.297 -4.055 -11.102 1 89.06 175 SER A O 1
ATOM 1307 N N . ARG A 1 176 ? -12.898 -5.836 -9.945 1 87.31 176 ARG A N 1
ATOM 1308 C CA . ARG A 1 176 ? -13.789 -5.117 -9.031 1 87.31 176 ARG A CA 1
ATOM 1309 C C . ARG A 1 176 ? -14.828 -4.316 -9.805 1 87.31 176 ARG A C 1
ATOM 1311 O O . ARG A 1 176 ? -15.125 -3.172 -9.461 1 87.31 176 ARG A O 1
ATOM 1318 N N . PHE A 1 177 ? -15.297 -4.875 -10.875 1 86.5 177 PHE A N 1
ATOM 1319 C CA . PHE A 1 177 ? -16.266 -4.238 -11.758 1 86.5 177 PHE A CA 1
ATOM 1320 C C . PHE A 1 177 ? -17.641 -4.188 -11.102 1 86.5 177 PHE A C 1
ATOM 1322 O O . PHE A 1 177 ? -18.156 -5.207 -10.633 1 86.5 177 PHE A O 1
ATOM 1329 N N . GLN A 1 178 ? -18.109 -2.975 -11.039 1 85.12 178 GLN A N 1
ATOM 1330 C CA . GLN A 1 178 ? -19.484 -2.799 -10.57 1 85.12 178 GLN A CA 1
ATOM 1331 C C . GLN A 1 178 ? -20.453 -2.711 -11.742 1 85.12 178 GLN A C 1
ATOM 1333 O O . GLN A 1 178 ? -20.672 -1.63 -12.289 1 85.12 178 GLN A O 1
ATOM 1338 N N . SER A 1 179 ? -21.156 -3.773 -12 1 80 179 SER A N 1
ATOM 1339 C CA . SER A 1 179 ? -21.984 -3.893 -13.195 1 80 179 SER A CA 1
ATOM 1340 C C . SER A 1 179 ? -23.203 -2.979 -13.117 1 80 179 SER A C 1
ATOM 1342 O O . SER A 1 179 ? -23.781 -2.619 -14.148 1 80 179 SER A O 1
ATOM 1344 N N . ASN A 1 180 ? -23.547 -2.619 -11.93 1 83.12 180 ASN A N 1
ATOM 1345 C CA . ASN A 1 180 ? -24.719 -1.771 -11.773 1 83.12 180 ASN A CA 1
ATOM 1346 C C . ASN A 1 180 ? -24.375 -0.292 -11.906 1 83.12 180 ASN A C 1
ATOM 1348 O O . ASN A 1 180 ? -25.25 0.568 -11.867 1 83.12 180 ASN A O 1
ATOM 1352 N N . SER A 1 181 ? -23.109 -0.025 -12.109 1 82.44 181 SER A N 1
ATOM 1353 C CA . SER A 1 181 ? -22.656 1.354 -12.258 1 82.44 181 SER A CA 1
ATOM 1354 C C . SER A 1 181 ? -22.562 1.751 -13.727 1 82.44 181 SER A C 1
ATOM 1356 O O . SER A 1 181 ? -21.703 1.253 -14.453 1 82.44 181 SER A O 1
ATOM 1358 N N . PRO A 1 182 ? -23.453 2.639 -14.148 1 81.12 182 PRO A N 1
ATOM 1359 C CA . PRO A 1 182 ? -23.375 3.082 -15.539 1 81.12 182 PRO A CA 1
ATOM 1360 C C . PRO A 1 182 ? -22 3.65 -15.898 1 81.12 182 PRO A C 1
ATOM 1362 O O . PRO A 1 182 ? -21.5 3.41 -17 1 81.12 182 PRO A O 1
ATOM 1365 N N . ARG A 1 183 ? -21.453 4.312 -14.984 1 80 183 ARG A N 1
ATOM 1366 C CA . ARG A 1 183 ? -20.141 4.895 -15.211 1 80 183 ARG A CA 1
ATOM 1367 C C . ARG A 1 183 ? -19.094 3.814 -15.484 1 80 183 ARG A C 1
ATOM 1369 O O . ARG A 1 183 ? -18.297 3.936 -16.422 1 80 183 ARG A O 1
ATOM 1376 N N . GLN A 1 184 ? -19.109 2.797 -14.703 1 80.19 184 GLN A N 1
ATOM 1377 C CA . GLN A 1 184 ? -18.156 1.715 -14.891 1 80.19 184 GLN A CA 1
ATOM 1378 C C . GLN A 1 184 ? -18.391 0.986 -16.203 1 80.19 184 GLN A C 1
ATOM 1380 O O . GLN A 1 184 ? -17.438 0.581 -16.875 1 80.19 184 GLN A O 1
ATOM 1385 N N . ARG A 1 185 ? -19.641 0.849 -16.625 1 82.56 185 ARG A N 1
ATOM 1386 C CA . ARG A 1 185 ? -19.953 0.207 -17.891 1 82.56 185 ARG A CA 1
ATOM 1387 C C . ARG A 1 185 ? -19.438 1.028 -19.062 1 82.56 185 ARG A C 1
ATOM 1389 O O . ARG A 1 185 ? -18.875 0.476 -20.016 1 82.56 185 ARG A O 1
ATOM 1396 N N . GLU A 1 186 ? -19.578 2.27 -18.875 1 82.69 186 GLU A N 1
ATOM 1397 C CA . GLU A 1 186 ? -19.078 3.172 -19.906 1 82.69 186 GLU A CA 1
ATOM 1398 C C . GLU A 1 186 ? -17.547 3.119 -20 1 82.69 186 GLU A C 1
ATOM 1400 O O . GLU A 1 186 ? -16.984 3.098 -21.094 1 82.69 186 GLU A O 1
ATOM 1405 N N . ASN A 1 187 ? -16.922 3.113 -18.828 1 80.31 187 ASN A N 1
ATOM 1406 C CA . ASN A 1 187 ? -15.461 3.031 -18.797 1 80.31 187 ASN A CA 1
ATOM 1407 C C . ASN A 1 187 ? -14.953 1.736 -19.422 1 80.31 187 ASN A C 1
ATOM 1409 O O . ASN A 1 187 ? -13.953 1.738 -20.141 1 80.31 187 ASN A O 1
ATOM 1413 N N . LEU A 1 188 ? -15.641 0.705 -19.109 1 78.94 188 LEU A N 1
ATOM 1414 C CA . LEU A 1 188 ? -15.266 -0.583 -19.672 1 78.94 188 LEU A CA 1
ATOM 1415 C C . LEU A 1 188 ? -15.375 -0.554 -21.203 1 78.94 188 LEU A C 1
ATOM 1417 O O . LEU A 1 188 ? -14.477 -1.011 -21.906 1 78.94 188 LEU A O 1
ATOM 1421 N N . THR A 1 189 ? -16.469 -0.025 -21.656 1 79 189 THR A N 1
ATOM 1422 C CA . THR A 1 189 ? -16.688 0.071 -23.094 1 79 189 THR A CA 1
ATOM 1423 C C . THR A 1 189 ? -15.594 0.911 -23.75 1 79 189 THR A C 1
ATOM 1425 O O . THR A 1 189 ? -15.07 0.547 -24.797 1 79 189 THR A O 1
ATOM 1428 N N . GLY A 1 190 ? -15.32 1.941 -23.141 1 76.56 190 GLY A N 1
ATOM 1429 C CA . GLY A 1 190 ? -14.258 2.795 -23.641 1 76.56 190 GLY A CA 1
ATOM 1430 C C . GLY A 1 190 ? -12.906 2.105 -23.672 1 76.56 190 GLY A C 1
ATOM 1431 O O . GLY A 1 190 ? -12.164 2.229 -24.656 1 76.56 190 GLY A O 1
ATOM 1432 N N . LEU A 1 191 ? -12.609 1.434 -22.594 1 76.94 191 LEU A N 1
ATOM 1433 C CA . LEU A 1 191 ? -11.344 0.703 -22.516 1 76.94 191 LEU A CA 1
ATOM 1434 C C . LEU A 1 191 ? -11.266 -0.359 -23.609 1 76.94 191 LEU A C 1
ATOM 1436 O O . LEU A 1 191 ? -10.219 -0.53 -24.234 1 76.94 191 LEU A O 1
ATOM 1440 N N . LEU A 1 192 ? -12.328 -1.017 -23.844 1 74.38 192 LEU A N 1
ATOM 1441 C CA . LEU A 1 192 ? -12.383 -2.061 -24.859 1 74.38 192 LEU A CA 1
ATOM 1442 C C . LEU A 1 192 ? -12.172 -1.473 -26.25 1 74.38 192 LEU A C 1
ATOM 1444 O O . LEU A 1 192 ? -11.516 -2.086 -27.094 1 74.38 192 LEU A O 1
ATOM 1448 N N . ARG A 1 193 ? -12.633 -0.309 -26.375 1 75.5 193 ARG A N 1
ATOM 1449 C CA . ARG A 1 193 ? -12.508 0.355 -27.672 1 75.5 193 ARG A CA 1
ATOM 1450 C C . ARG A 1 193 ? -11.078 0.826 -27.906 1 75.5 193 ARG A C 1
ATOM 1452 O O . ARG A 1 193 ? -10.539 0.676 -29 1 75.5 193 ARG A O 1
ATOM 1459 N N . GLU A 1 194 ? -10.492 1.302 -26.875 1 72.62 194 GLU A N 1
ATOM 1460 C CA . GLU A 1 194 ? -9.188 1.939 -27.016 1 72.62 194 GLU A CA 1
ATOM 1461 C C . GLU A 1 194 ? -8.055 0.928 -26.844 1 72.62 194 GLU A C 1
ATOM 1463 O O . GLU A 1 194 ? -6.996 1.063 -27.469 1 72.62 194 GLU A O 1
ATOM 1468 N N . GLN A 1 195 ? -8.258 0.016 -26 1 68.44 195 GLN A N 1
ATOM 1469 C CA . GLN A 1 195 ? -7.176 -0.889 -25.625 1 68.44 195 GLN A CA 1
ATOM 1470 C C . GLN A 1 195 ? -7.621 -2.346 -25.719 1 68.44 195 GLN A C 1
ATOM 1472 O O . GLN A 1 195 ? -7.113 -3.203 -24.984 1 68.44 195 GLN A O 1
ATOM 1477 N N .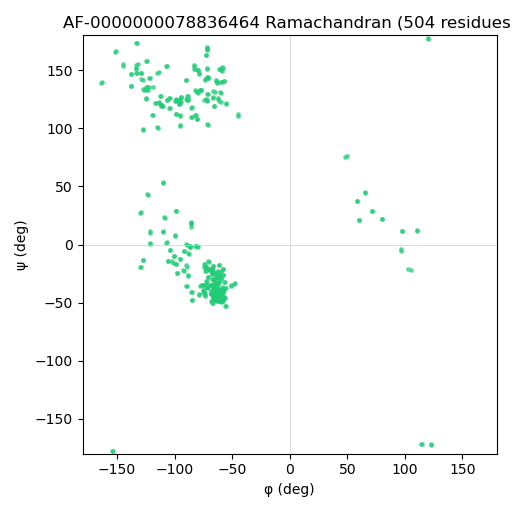 GLY A 1 196 ? -8.523 -2.48 -26.562 1 64.88 196 GLY A N 1
ATOM 1478 C CA . GLY A 1 196 ? -9.117 -3.803 -26.656 1 64.88 196 GLY A CA 1
ATOM 1479 C C . GLY A 1 196 ? -8.094 -4.91 -26.812 1 64.88 196 GLY A C 1
ATOM 1480 O O . GLY A 1 196 ? -8.203 -5.961 -26.172 1 64.88 196 GLY A O 1
ATOM 1481 N N . ALA A 1 197 ? -7.105 -4.602 -27.469 1 65.56 197 ALA A N 1
ATOM 1482 C CA . ALA A 1 197 ? -6.094 -5.6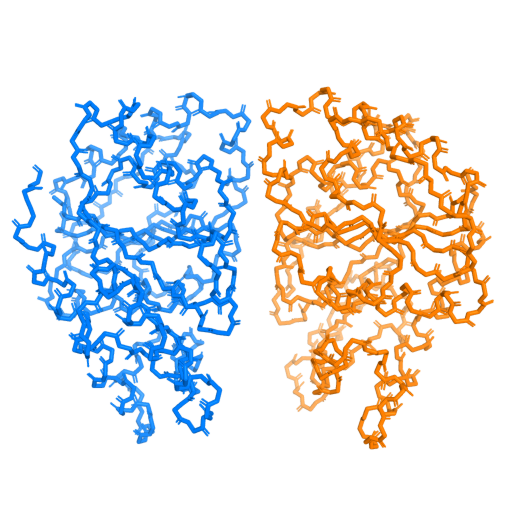21 -27.75 1 65.56 197 ALA A CA 1
ATOM 1483 C C . ALA A 1 197 ? -5.258 -5.91 -26.5 1 65.56 197 ALA A C 1
ATOM 1485 O O . ALA A 1 197 ? -4.613 -6.961 -26.406 1 65.56 197 ALA A O 1
ATOM 1486 N N . ARG A 1 198 ? -5.316 -5.055 -25.562 1 73.56 198 ARG A N 1
ATOM 1487 C CA . ARG A 1 198 ? -4.496 -5.191 -24.359 1 73.56 198 ARG A CA 1
ATOM 1488 C C . ARG A 1 198 ? -5.309 -5.766 -23.203 1 73.56 198 ARG A C 1
ATOM 1490 O O . ARG A 1 198 ? -4.762 -6.062 -22.141 1 73.56 198 ARG A O 1
ATOM 1497 N N . ILE A 1 199 ? -6.57 -5.828 -23.438 1 74.25 199 ILE A N 1
ATOM 1498 C CA . ILE A 1 199 ? -7.453 -6.395 -22.422 1 74.25 199 ILE A CA 1
ATOM 1499 C C . ILE A 1 199 ? -7.406 -7.918 -22.484 1 74.25 199 ILE A C 1
ATOM 1501 O O . ILE A 1 199 ? -7.395 -8.5 -23.578 1 74.25 199 ILE A O 1
ATOM 1505 N N . MET A 1 200 ? -7.223 -8.32 -21.25 1 68.62 200 MET A N 1
ATOM 1506 C CA . MET A 1 200 ? -7.195 -9.773 -21.172 1 68.62 200 MET A CA 1
ATOM 1507 C C . MET A 1 200 ? -8.516 -10.375 -21.641 1 68.62 200 MET A C 1
ATOM 1509 O O . MET A 1 200 ? -9.578 -10.047 -21.109 1 68.62 200 MET A O 1
ATOM 1513 N N . PHE A 1 201 ? -8.469 -11.219 -22.594 1 63.69 201 PHE A N 1
ATOM 1514 C CA . PHE A 1 201 ? -9.594 -11.969 -23.141 1 63.69 201 PHE A CA 1
ATOM 1515 C C . PHE A 1 201 ? -10.773 -11.047 -23.422 1 63.69 201 PHE A C 1
ATOM 1517 O O . PHE A 1 201 ? -11.711 -10.953 -22.625 1 63.69 201 PHE A O 1
ATOM 1524 N N . PRO A 1 202 ? -10.641 -10.328 -24.453 1 60.44 202 PRO A N 1
ATOM 1525 C CA . PRO A 1 202 ? -11.703 -9.375 -24.797 1 60.44 202 PRO A CA 1
ATOM 1526 C C . PRO A 1 202 ? -13.102 -9.992 -24.688 1 60.44 202 PRO A C 1
ATOM 1528 O O . PRO A 1 202 ? -13.328 -11.094 -25.188 1 60.44 202 PRO A O 1
ATOM 1531 N N . GLY A 1 203 ? -13.969 -9.539 -23.688 1 58.28 203 GLY A N 1
ATOM 1532 C CA . GLY A 1 203 ? -15.352 -9.953 -23.484 1 58.28 203 GLY A CA 1
ATOM 1533 C C . GLY A 1 203 ? -15.523 -10.938 -22.344 1 58.28 203 GLY A C 1
ATOM 1534 O O . GLY A 1 203 ? -16.641 -11.18 -21.906 1 58.28 203 GLY A O 1
ATOM 1535 N N . GLN A 1 204 ? -14.477 -11.578 -22 1 62.56 204 GLN A N 1
ATOM 1536 C CA . GLN A 1 204 ? -14.633 -12.609 -20.984 1 62.56 204 GLN A CA 1
ATOM 1537 C C . GLN A 1 204 ? -13.75 -12.32 -19.766 1 62.56 204 GLN A C 1
ATOM 1539 O O . GLN A 1 204 ? -13.914 -12.945 -18.719 1 62.56 204 GLN A O 1
ATOM 1544 N N . GLY A 1 205 ? -13.094 -11.32 -19.844 1 76.62 205 GLY A N 1
ATOM 1545 C CA . GLY A 1 205 ? -12.062 -11.156 -18.828 1 76.62 205 GLY A CA 1
ATOM 1546 C C . GLY A 1 205 ? -12.367 -10.055 -17.828 1 76.62 205 GLY A C 1
ATOM 1547 O O . GLY A 1 205 ? -11.594 -9.109 -17.688 1 76.62 205 GLY A O 1
ATOM 1548 N N . VAL A 1 206 ? -13.594 -10.086 -17.172 1 82.88 206 VAL A N 1
ATOM 1549 C CA . VAL A 1 206 ? -13.93 -9.102 -16.156 1 82.88 206 VAL A CA 1
ATOM 1550 C C . VAL A 1 206 ? -14.281 -9.797 -14.844 1 82.88 206 VAL A C 1
ATOM 1552 O O . VAL A 1 206 ? -14.984 -10.812 -14.844 1 82.88 206 VAL A O 1
ATOM 1555 N N . LEU A 1 207 ? -13.703 -9.297 -13.812 1 89.69 207 LEU A N 1
ATOM 1556 C CA . LEU A 1 207 ? -14.07 -9.773 -12.484 1 89.69 207 LEU A CA 1
ATOM 1557 C C . LEU A 1 207 ? -14.961 -8.758 -11.773 1 89.69 207 LEU A C 1
ATOM 1559 O O . LEU A 1 207 ? -14.539 -7.625 -11.523 1 89.69 207 LEU A O 1
ATOM 1563 N N . THR A 1 208 ? -16.172 -9.188 -11.484 1 89.25 208 THR A N 1
ATOM 1564 C CA . THR A 1 208 ? -17.125 -8.32 -10.82 1 89.25 208 THR A CA 1
ATOM 1565 C C . THR A 1 208 ? -16.766 -8.141 -9.352 1 89.25 208 THR A C 1
ATOM 1567 O O . THR A 1 208 ? -16.25 -9.055 -8.719 1 89.25 208 THR A O 1
ATOM 1570 N N . GLN A 1 209 ? -16.984 -6.98 -8.953 1 87.62 209 GLN A N 1
ATOM 1571 C CA . GLN A 1 209 ? -16.797 -6.727 -7.527 1 87.62 209 GLN A CA 1
ATOM 1572 C C . GLN A 1 209 ? -17.812 -7.492 -6.691 1 87.62 209 GLN A C 1
ATOM 1574 O O . GLN A 1 209 ? -19.016 -7.383 -6.922 1 87.62 209 GLN A O 1
ATOM 1579 N N . ARG A 1 210 ? -17.359 -8.367 -5.824 1 87.81 210 ARG A N 1
ATOM 1580 C CA . ARG A 1 210 ? -18.219 -9.156 -4.961 1 87.81 210 ARG A CA 1
ATOM 1581 C C . ARG A 1 210 ? -17.656 -9.242 -3.547 1 87.81 210 ARG A C 1
ATOM 1583 O O . ARG A 1 210 ? -16.438 -9.336 -3.363 1 87.81 210 ARG A O 1
ATOM 1590 N N . GLN A 1 211 ? -18.562 -9.297 -2.561 1 86 211 GLN A N 1
ATOM 1591 C CA . GLN A 1 211 ? -18.156 -9.391 -1.159 1 86 211 GLN A CA 1
ATOM 1592 C C . GLN A 1 211 ? -17.5 -10.734 -0.864 1 86 211 GLN A C 1
ATOM 1594 O O . GLN A 1 211 ? -16.688 -10.836 0.058 1 86 211 GLN A O 1
ATOM 1599 N N . GLY A 1 212 ? -17.844 -11.664 -1.626 1 91.94 212 GLY A N 1
ATOM 1600 C CA . GLY A 1 212 ? -17.344 -13.016 -1.414 1 91.94 212 GLY A CA 1
ATOM 1601 C C . GLY A 1 212 ? -15.836 -13.109 -1.481 1 91.94 212 GLY A C 1
ATOM 1602 O O . GLY A 1 212 ? -15.227 -13.938 -0.799 1 91.94 212 GLY A O 1
ATOM 1603 N N . TYR A 1 213 ? -15.195 -12.234 -2.273 1 93.88 213 TYR A N 1
ATOM 1604 C CA . TYR A 1 213 ? -13.75 -12.281 -2.41 1 93.88 213 TYR A CA 1
ATOM 1605 C C . TYR A 1 213 ? -13.062 -11.891 -1.105 1 93.88 213 TYR A C 1
ATOM 1607 O O . TYR A 1 213 ? -12.125 -12.562 -0.663 1 93.88 213 TYR A O 1
ATOM 1615 N N . ALA A 1 214 ? -13.508 -10.797 -0.557 1 89.62 214 ALA A N 1
ATOM 1616 C CA . ALA A 1 214 ? -12.945 -10.359 0.717 1 89.62 214 ALA A CA 1
ATOM 1617 C C . ALA A 1 214 ? -13.125 -11.43 1.793 1 89.62 214 ALA A C 1
ATOM 1619 O O . ALA A 1 214 ? -12.203 -11.711 2.559 1 89.62 214 ALA A O 1
ATOM 1620 N N . GLU A 1 215 ? -14.258 -12.023 1.819 1 91.69 215 GLU A N 1
ATOM 1621 C CA . GLU A 1 215 ? -14.547 -13.078 2.787 1 91.69 215 GLU A CA 1
ATOM 1622 C C . GLU A 1 215 ? -13.648 -14.289 2.566 1 91.69 215 GLU A C 1
ATOM 1624 O O . GLU A 1 215 ? -13.102 -14.844 3.521 1 91.69 215 GLU A O 1
ATOM 1629 N N . ALA A 1 216 ? -13.523 -14.688 1.379 1 96.31 216 ALA A N 1
ATOM 1630 C CA . ALA A 1 216 ? -12.688 -15.836 1.022 1 96.31 216 ALA A CA 1
ATOM 1631 C C . ALA A 1 216 ? -11.25 -15.641 1.499 1 96.31 216 ALA A C 1
ATOM 1633 O O . ALA A 1 216 ? -10.664 -16.547 2.105 1 96.31 216 ALA A O 1
ATOM 1634 N N . LEU A 1 217 ? -10.711 -14.461 1.263 1 95.5 217 LEU A N 1
ATOM 1635 C CA . LEU A 1 217 ? -9.344 -14.148 1.668 1 95.5 217 LEU A CA 1
ATOM 1636 C C . LEU A 1 217 ? -9.211 -14.156 3.188 1 95.5 217 LEU A C 1
ATOM 1638 O O . LEU A 1 217 ? -8.195 -14.609 3.721 1 95.5 217 LEU A O 1
ATOM 1642 N N . ASP A 1 218 ? -10.227 -13.773 3.809 1 90.81 218 ASP A N 1
ATOM 1643 C CA . ASP A 1 218 ? -10.219 -13.688 5.266 1 90.81 218 ASP A CA 1
ATOM 1644 C C . ASP A 1 218 ? -10.281 -15.078 5.898 1 90.81 218 ASP A C 1
ATOM 1646 O O . ASP A 1 218 ? -9.555 -15.367 6.852 1 90.81 218 ASP A O 1
ATOM 1650 N N . VAL A 1 219 ? -11.102 -15.938 5.34 1 94.5 219 VAL A N 1
ATOM 1651 C CA . VAL A 1 219 ? -11.273 -17.266 5.922 1 94.5 219 VAL A CA 1
ATOM 1652 C C . VAL A 1 219 ? -10.25 -18.219 5.312 1 94.5 219 VAL A C 1
ATOM 1654 O O . VAL A 1 219 ? -10.266 -19.422 5.609 1 94.5 219 VAL A O 1
ATOM 1657 N N . ARG A 1 220 ? -9.383 -17.766 4.383 1 97.06 220 ARG A N 1
ATOM 1658 C CA . ARG A 1 220 ? -8.234 -18.469 3.826 1 97.06 220 ARG A CA 1
ATOM 1659 C C . ARG A 1 220 ? -8.68 -19.688 3.018 1 97.06 220 ARG A C 1
ATOM 1661 O O . ARG A 1 220 ? -8.141 -20.781 3.178 1 97.06 220 ARG A O 1
ATOM 1668 N N . GLN A 1 221 ? -9.703 -19.438 2.205 1 97.06 221 GLN A N 1
ATOM 1669 C CA . GLN A 1 221 ? -10.148 -20.438 1.253 1 97.06 221 GLN A CA 1
ATOM 1670 C C . GLN A 1 221 ? -10.625 -19.797 -0.047 1 97.06 221 GLN A C 1
ATOM 1672 O O . GLN A 1 221 ? -11.023 -18.641 -0.061 1 97.06 221 GLN A O 1
ATOM 1677 N N . PRO A 1 222 ? -10.562 -20.578 -1.156 1 97.81 222 PRO A N 1
ATOM 1678 C CA . PRO A 1 222 ? -11.07 -20 -2.406 1 97.81 222 PRO A CA 1
ATOM 1679 C C . PRO A 1 222 ? -12.547 -19.641 -2.336 1 97.81 222 PRO A C 1
ATOM 1681 O O . PRO A 1 222 ? -13.32 -20.297 -1.629 1 97.81 222 PRO A O 1
ATOM 1684 N N . VAL A 1 223 ? -12.898 -18.641 -3.098 1 97.81 223 VAL A N 1
ATOM 1685 C CA . VAL A 1 223 ? -14.25 -18.094 -3.033 1 97.81 223 VAL A CA 1
ATOM 1686 C C . VAL A 1 223 ? -15.258 -19.156 -3.438 1 97.81 223 VAL A C 1
ATOM 1688 O O . VAL A 1 223 ? -16.391 -19.188 -2.932 1 97.81 223 VAL A O 1
ATOM 1691 N N . TRP A 1 224 ? -14.875 -20.188 -4.293 1 97.19 224 TRP A N 1
ATOM 1692 C CA . TRP A 1 224 ? -15.805 -21.203 -4.77 1 97.19 224 TRP A CA 1
ATOM 1693 C C . TRP A 1 224 ? -16.031 -22.281 -3.701 1 97.19 224 TRP A C 1
ATOM 1695 O O . TRP A 1 224 ? -16.828 -23.203 -3.896 1 97.19 224 TRP A O 1
ATOM 1705 N N . LYS A 1 225 ? -15.383 -22.219 -2.566 1 96.81 225 LYS A N 1
ATOM 1706 C CA . LYS A 1 225 ? -15.625 -23.141 -1.461 1 96.81 225 LYS A CA 1
ATOM 1707 C C . LYS A 1 225 ? -16.609 -22.547 -0.46 1 96.81 225 LYS A C 1
ATOM 1709 O O . LYS A 1 225 ? -17.094 -23.234 0.441 1 96.81 225 LYS A O 1
ATOM 1714 N N . LEU A 1 226 ? -16.859 -21.25 -0.605 1 95.56 226 LEU A N 1
ATOM 1715 C CA . LEU A 1 226 ? -17.859 -20.609 0.248 1 95.56 226 LEU A CA 1
ATOM 1716 C C . LEU A 1 226 ? -19.266 -21.047 -0.15 1 95.56 226 LEU A C 1
ATOM 1718 O O . LEU A 1 226 ? -19.547 -21.219 -1.335 1 95.56 226 LEU A O 1
ATOM 1722 N N . LYS A 1 227 ? -20.172 -21.047 0.801 1 92.94 227 LYS A N 1
ATOM 1723 C CA . LYS A 1 227 ? -21.5 -21.641 0.586 1 92.94 227 LYS A CA 1
ATOM 1724 C C . LYS A 1 227 ? -22.5 -20.594 0.1 1 92.94 227 LYS A C 1
ATOM 1726 O O . LYS A 1 227 ? -23.5 -20.922 -0.538 1 92.94 227 LYS A O 1
ATOM 1731 N N . LYS A 1 228 ? -22.297 -19.391 0.318 1 92.69 228 LYS A N 1
ATOM 1732 C CA . LYS A 1 228 ? -23.219 -18.344 -0.072 1 92.69 228 LYS A CA 1
ATOM 1733 C C . LYS A 1 228 ? -23.359 -18.266 -1.59 1 92.69 228 LYS A C 1
ATOM 1735 O O . LYS A 1 228 ? -22.375 -18.422 -2.316 1 92.69 228 LYS A O 1
ATOM 1740 N N . THR A 1 229 ? -24.547 -18.016 -2.07 1 90.81 229 THR A N 1
ATOM 1741 C CA . THR A 1 229 ? -24.875 -18 -3.492 1 90.81 229 THR A CA 1
ATOM 1742 C C . THR A 1 229 ? -24.016 -16.969 -4.223 1 90.81 229 THR A C 1
ATOM 1744 O O . THR A 1 229 ? -23.453 -17.25 -5.285 1 90.81 229 THR A O 1
ATOM 1747 N N . ALA A 1 230 ? -23.922 -15.859 -3.658 1 88.75 230 ALA A N 1
ATOM 1748 C CA . ALA A 1 230 ? -23.141 -14.805 -4.285 1 88.75 230 ALA A CA 1
ATOM 1749 C C . ALA A 1 230 ? -21.672 -15.211 -4.418 1 88.75 230 ALA A C 1
ATOM 1751 O O . ALA A 1 230 ? -21.016 -14.875 -5.406 1 88.75 230 ALA A O 1
ATOM 1752 N N . ALA A 1 231 ? -21.172 -15.953 -3.506 1 93 231 ALA A N 1
ATOM 1753 C CA . ALA A 1 231 ? -19.797 -16.438 -3.547 1 93 231 ALA A CA 1
ATOM 1754 C C . ALA A 1 231 ? -19.625 -17.5 -4.621 1 93 231 ALA A C 1
ATOM 1756 O O . ALA A 1 231 ? -18.594 -17.547 -5.305 1 93 231 ALA A O 1
ATOM 1757 N N . GLN A 1 232 ? -20.594 -18.297 -4.785 1 93.88 232 GLN A N 1
ATOM 1758 C CA . GLN A 1 232 ? -20.547 -19.328 -5.812 1 93.88 232 GLN A CA 1
ATOM 1759 C C . GLN A 1 232 ? -20.516 -18.719 -7.211 1 93.88 232 GLN A C 1
ATOM 1761 O O . GLN A 1 232 ? -19.828 -19.219 -8.102 1 93.88 232 GLN A O 1
ATOM 1766 N N . GLU A 1 233 ? -21.25 -17.688 -7.355 1 92.44 233 GLU A N 1
ATOM 1767 C CA . GLU A 1 233 ? -21.219 -16.969 -8.625 1 92.44 233 GLU A CA 1
ATOM 1768 C C . GLU A 1 233 ? -19.859 -16.359 -8.891 1 92.44 233 GLU A C 1
ATOM 1770 O O . GLU A 1 233 ? -19.328 -16.438 -10 1 92.44 233 GLU A O 1
ATOM 1775 N N . ALA A 1 234 ? -19.281 -15.773 -7.887 1 93.5 234 ALA A N 1
ATOM 1776 C CA . ALA A 1 234 ? -17.922 -15.242 -7.98 1 93.5 234 ALA A CA 1
ATOM 1777 C C . ALA A 1 234 ? -16.938 -16.344 -8.336 1 93.5 234 ALA A C 1
ATOM 1779 O O . ALA A 1 234 ? -16.031 -16.125 -9.148 1 93.5 234 ALA A O 1
ATOM 1780 N N . GLY A 1 235 ? -17.188 -17.484 -7.734 1 96.19 235 GLY A N 1
ATOM 1781 C CA . GLY A 1 235 ? -16.328 -18.625 -7.992 1 96.19 235 GLY A CA 1
ATOM 1782 C C . GLY A 1 235 ? -16.344 -19.078 -9.445 1 96.19 235 GLY A C 1
ATOM 1783 O O . GLY A 1 235 ? -15.297 -19.344 -10.031 1 96.19 235 GLY A O 1
ATOM 1784 N N . ARG A 1 236 ? -17.547 -19.141 -10 1 94.31 236 ARG A N 1
ATOM 1785 C CA . ARG A 1 236 ? -17.672 -19.531 -11.398 1 94.31 236 ARG A CA 1
ATOM 1786 C C . ARG A 1 236 ? -16.969 -18.531 -12.312 1 94.31 236 ARG A C 1
ATOM 1788 O O . ARG A 1 236 ? -16.266 -18.922 -13.242 1 94.31 236 ARG A O 1
ATOM 1795 N N . GLU A 1 237 ? -17.094 -17.328 -12 1 92.62 237 GLU A N 1
ATOM 1796 C CA . GLU A 1 237 ? -16.5 -16.266 -12.812 1 92.62 237 GLU A CA 1
ATOM 1797 C C . GLU A 1 237 ? -14.984 -16.312 -12.758 1 92.62 237 GLU A C 1
ATOM 1799 O O . GLU A 1 237 ? -14.32 -16.312 -13.797 1 92.62 237 GLU A O 1
ATOM 1804 N N . ILE A 1 238 ? -14.453 -16.375 -11.57 1 95.38 238 ILE A N 1
ATOM 1805 C CA . ILE A 1 238 ? -13 -16.297 -11.445 1 95.38 238 ILE A CA 1
ATOM 1806 C C . ILE A 1 238 ? -12.359 -17.578 -11.945 1 95.38 238 ILE A C 1
ATOM 1808 O O . ILE A 1 238 ? -11.258 -17.562 -12.5 1 95.38 238 ILE A O 1
ATOM 1812 N N . ARG A 1 239 ? -13.031 -18.703 -11.797 1 95.88 239 ARG A N 1
ATOM 1813 C CA . ARG A 1 239 ? -12.492 -19.969 -12.297 1 95.88 239 ARG A CA 1
ATOM 1814 C C . ARG A 1 239 ? -12.383 -19.953 -13.812 1 95.88 239 ARG A C 1
ATOM 1816 O O . ARG A 1 239 ? -11.438 -20.516 -14.375 1 95.88 239 ARG A O 1
ATOM 1823 N N . ARG A 1 240 ? -13.336 -19.328 -14.445 1 94 240 ARG A N 1
ATOM 1824 C CA . ARG A 1 240 ? -13.258 -19.188 -15.898 1 94 240 ARG A CA 1
ATOM 1825 C C . ARG A 1 240 ? -12.031 -18.375 -16.297 1 94 240 ARG A C 1
ATOM 1827 O O . ARG A 1 240 ? -11.305 -18.75 -17.234 1 94 240 ARG A O 1
ATOM 1834 N N . VAL A 1 241 ? -11.82 -17.312 -15.625 1 93.75 241 VAL A N 1
ATOM 1835 C CA . VAL A 1 241 ? -10.672 -16.453 -15.891 1 93.75 241 VAL A CA 1
ATOM 1836 C C . VAL A 1 241 ? -9.383 -17.219 -15.617 1 93.75 241 VAL A C 1
ATOM 1838 O O . VAL A 1 241 ? -8.461 -17.203 -16.438 1 93.75 241 VAL A O 1
ATOM 1841 N N . LEU A 1 242 ? -9.328 -17.953 -14.516 1 96.31 242 LEU A N 1
ATOM 1842 C CA . LEU A 1 242 ? -8.133 -18.672 -14.109 1 96.31 242 LEU A CA 1
ATOM 1843 C C . LEU A 1 242 ? -7.844 -19.828 -15.055 1 96.31 242 LEU A C 1
ATOM 1845 O O . LEU A 1 242 ? -6.68 -20.141 -15.32 1 96.31 242 LEU A O 1
ATOM 1849 N N . ALA A 1 243 ? -8.898 -20.453 -15.555 1 95.19 243 ALA A N 1
ATOM 1850 C CA . ALA A 1 243 ? -8.719 -21.516 -16.547 1 95.19 243 ALA A CA 1
ATOM 1851 C C . ALA A 1 243 ? -8.062 -20.969 -17.812 1 95.19 243 ALA A C 1
ATOM 1853 O O . ALA A 1 243 ? -7.195 -21.625 -18.391 1 95.19 243 ALA A O 1
ATOM 1854 N N . THR A 1 244 ? -8.5 -19.828 -18.172 1 92.56 244 THR A N 1
ATOM 1855 C CA . THR A 1 244 ? -7.91 -19.203 -19.344 1 92.56 244 THR A CA 1
ATOM 1856 C C . THR A 1 244 ? -6.445 -18.859 -19.094 1 92.56 244 THR A C 1
ATOM 1858 O O . THR A 1 244 ? -5.594 -19.078 -19.953 1 92.56 244 THR A O 1
ATOM 1861 N N . ILE A 1 245 ? -6.121 -18.344 -17.953 1 94.5 245 ILE A N 1
ATOM 1862 C CA . ILE A 1 245 ? -4.754 -18 -17.578 1 94.5 245 ILE A CA 1
ATOM 1863 C C . ILE A 1 245 ? -3.893 -19.266 -17.594 1 94.5 245 ILE A C 1
ATOM 1865 O O . ILE A 1 245 ? -2.789 -19.266 -18.141 1 94.5 245 ILE A O 1
ATOM 1869 N N . GLN A 1 246 ? -4.438 -20.328 -17.047 1 96.12 246 GLN A N 1
ATOM 1870 C CA . GLN A 1 246 ? -3.701 -21.578 -17 1 96.12 246 GLN A CA 1
ATOM 1871 C C . GLN A 1 246 ? -3.416 -22.109 -18.406 1 96.12 246 GLN A C 1
ATOM 1873 O O . GLN A 1 246 ? -2.311 -22.578 -18.688 1 96.12 246 GLN A O 1
ATOM 1878 N N . SER A 1 247 ? -4.438 -22.031 -19.234 1 93.81 247 SER A N 1
ATOM 1879 C CA . SER A 1 247 ? -4.273 -22.516 -20.609 1 93.81 247 SER A CA 1
ATOM 1880 C C . SER A 1 247 ? -3.152 -21.766 -21.328 1 93.81 247 SER A C 1
ATOM 1882 O O . SER A 1 247 ? -2.383 -22.359 -22.078 1 93.81 247 SER A O 1
ATOM 1884 N N . ARG A 1 248 ? -3.066 -20.516 -21.031 1 92.38 248 ARG A N 1
ATOM 1885 C CA . ARG A 1 248 ? -2.021 -19.688 -21.641 1 92.38 248 ARG A CA 1
ATOM 1886 C C . ARG A 1 248 ? -0.66 -20 -21.016 1 92.38 248 ARG A C 1
ATOM 1888 O O . ARG A 1 248 ? 0.353 -20.031 -21.719 1 92.38 248 ARG A O 1
ATOM 1895 N N . LEU A 1 249 ? -0.61 -20.172 -19.734 1 94.12 249 LEU A N 1
ATOM 1896 C CA . LEU A 1 249 ? 0.618 -20.531 -19.031 1 94.12 249 LEU A CA 1
ATOM 1897 C C . LEU A 1 249 ? 1.188 -21.844 -19.594 1 94.12 249 LEU A C 1
ATOM 1899 O O . LEU A 1 249 ? 2.398 -21.953 -19.797 1 94.12 249 LEU A O 1
ATOM 1903 N N . ASP A 1 250 ? 0.34 -22.75 -19.906 1 94.81 250 ASP A N 1
ATOM 1904 C CA . ASP A 1 250 ? 0.75 -24.094 -20.297 1 94.81 250 ASP A CA 1
ATOM 1905 C C . ASP A 1 250 ? 1.325 -24.094 -21.719 1 94.81 250 ASP A C 1
ATOM 1907 O O . ASP A 1 250 ? 2.051 -25.016 -22.094 1 94.81 250 ASP A O 1
ATOM 1911 N N . VAL A 1 251 ? 1.004 -23.047 -22.484 1 91.69 251 VAL A N 1
ATOM 1912 C CA . VAL A 1 251 ? 1.442 -23.078 -23.875 1 91.69 251 VAL A CA 1
ATOM 1913 C C . VAL A 1 251 ? 2.678 -22.188 -24.047 1 91.69 251 VAL A C 1
ATOM 1915 O O . VAL A 1 251 ? 3.377 -22.281 -25.062 1 91.69 251 VAL A O 1
ATOM 1918 N N . VAL A 1 252 ? 2.92 -21.344 -23.094 1 86.69 252 VAL A N 1
ATOM 1919 C CA . VAL A 1 252 ? 4.09 -20.484 -23.188 1 86.69 252 VAL A CA 1
ATOM 1920 C C . VAL A 1 252 ? 5.359 -21.297 -22.984 1 86.69 252 VAL A C 1
ATOM 1922 O O . VAL A 1 252 ? 5.414 -22.156 -22.094 1 86.69 252 VAL A O 1
ATOM 1925 N N . PRO A 1 253 ? 6.336 -21.188 -23.844 1 76.38 253 PRO A N 1
ATOM 1926 C CA . PRO A 1 253 ? 7.594 -21.922 -23.672 1 76.38 253 PRO A CA 1
ATOM 1927 C C . PRO A 1 253 ? 8.305 -21.578 -22.359 1 76.38 253 PRO A C 1
ATOM 1929 O O . PRO A 1 253 ? 8.195 -20.438 -21.875 1 76.38 253 PRO A O 1
ATOM 1932 N N . ALA A 1 254 ? 8.828 -22.688 -21.828 1 64.75 254 ALA A N 1
ATOM 1933 C CA . ALA A 1 254 ? 9.594 -22.422 -20.609 1 64.75 254 ALA A CA 1
ATOM 1934 C C . ALA A 1 254 ? 10.875 -21.656 -20.922 1 64.75 254 ALA A C 1
ATOM 1936 O O . ALA A 1 254 ? 11.469 -21.844 -21.984 1 64.75 254 ALA A O 1
ATOM 1937 N N . MET B 1 1 ? 7.406 26.312 11.508 1 94.81 1 MET B N 1
ATOM 1938 C CA . MET B 1 1 ? 6.496 25.297 10.992 1 94.81 1 MET B CA 1
ATOM 1939 C C . MET B 1 1 ? 6.547 24.031 11.844 1 94.81 1 MET B C 1
ATOM 1941 O O . MET B 1 1 ? 7.629 23.516 12.125 1 94.81 1 MET B O 1
ATOM 1945 N N . LYS B 1 2 ? 5.395 23.656 12.438 1 96.88 2 LYS B N 1
ATOM 1946 C CA . LYS B 1 2 ? 5.281 22.406 13.188 1 96.88 2 LYS B CA 1
ATOM 1947 C C . LYS B 1 2 ? 4.879 21.25 12.281 1 96.88 2 LYS B C 1
ATOM 1949 O O . LYS B 1 2 ? 3.867 21.328 11.578 1 96.88 2 LYS B O 1
ATOM 1954 N N . THR B 1 3 ? 5.656 20.188 12.352 1 97.69 3 THR B N 1
ATOM 1955 C CA . THR B 1 3 ? 5.457 19.109 11.391 1 97.69 3 THR B CA 1
ATOM 1956 C C . THR B 1 3 ? 4.875 17.875 12.07 1 97.69 3 THR B C 1
ATOM 1958 O O . THR B 1 3 ? 5.488 17.312 12.977 1 97.69 3 THR B O 1
ATOM 1961 N N . LEU B 1 4 ? 3.688 17.453 11.648 1 98.38 4 LEU B N 1
ATOM 1962 C CA . LEU B 1 4 ? 3.053 16.203 12.062 1 98.38 4 LEU B CA 1
ATOM 1963 C C . LEU B 1 4 ? 3.314 15.102 11.055 1 98.38 4 LEU B C 1
ATOM 1965 O O . LEU B 1 4 ? 2.973 15.234 9.875 1 98.38 4 LEU B O 1
ATOM 1969 N N . VAL B 1 5 ? 3.918 14.055 11.523 1 98.19 5 VAL B N 1
ATOM 1970 C CA . VAL B 1 5 ? 4.113 12.891 10.672 1 98.19 5 VAL B CA 1
ATOM 1971 C C . VAL B 1 5 ? 3.17 11.766 11.102 1 98.19 5 VAL B C 1
ATOM 1973 O O . VAL B 1 5 ? 3.104 11.422 12.281 1 98.19 5 VAL B O 1
ATOM 1976 N N . VAL B 1 6 ? 2.361 11.258 10.164 1 97.38 6 VAL B N 1
ATOM 1977 C CA . VAL B 1 6 ? 1.53 10.078 10.359 1 97.38 6 VAL B CA 1
ATOM 1978 C C . VAL B 1 6 ? 2.213 8.859 9.75 1 97.38 6 VAL B C 1
ATOM 1980 O O . VAL B 1 6 ? 2.354 8.766 8.531 1 97.38 6 VAL B O 1
ATOM 1983 N N . ASN B 1 7 ? 2.619 7.949 10.586 1 93.81 7 ASN B N 1
ATOM 1984 C CA . ASN B 1 7 ? 3.438 6.84 10.102 1 93.81 7 ASN B CA 1
ATOM 1985 C C . ASN B 1 7 ? 3.01 5.516 10.734 1 93.81 7 ASN B C 1
ATOM 1987 O O . ASN B 1 7 ? 2.691 5.461 11.922 1 93.81 7 ASN B O 1
ATOM 1991 N N . ASN B 1 8 ? 2.941 4.555 9.93 1 88.31 8 ASN B N 1
ATOM 1992 C CA . ASN B 1 8 ? 2.746 3.156 10.289 1 88.31 8 ASN B CA 1
ATOM 1993 C C . ASN B 1 8 ? 3.109 2.227 9.133 1 88.31 8 ASN B C 1
ATOM 1995 O O . ASN B 1 8 ? 2.812 2.523 7.977 1 88.31 8 ASN B O 1
ATOM 1999 N N . GLN B 1 9 ? 3.76 1.145 9.438 1 83.69 9 GLN B N 1
ATOM 2000 C CA . GLN B 1 9 ? 4.23 0.249 8.383 1 83.69 9 GLN B CA 1
ATOM 2001 C C . GLN B 1 9 ? 3.145 -0.742 7.977 1 83.69 9 GLN B C 1
ATOM 2003 O O . GLN B 1 9 ? 3.439 -1.8 7.414 1 83.69 9 GLN B O 1
ATOM 2008 N N . LYS B 1 10 ? 2.027 -0.425 8.305 1 84.81 10 LYS B N 1
ATOM 2009 C CA . LYS B 1 10 ? 0.89 -1.241 7.895 1 84.81 10 LYS B CA 1
ATOM 2010 C C . LYS B 1 10 ? -0.112 -0.421 7.09 1 84.81 10 LYS B C 1
ATOM 2012 O O . LYS B 1 10 ? -0.399 0.729 7.43 1 84.81 10 LYS B O 1
ATOM 2017 N N . GLY B 1 11 ? -0.545 -1.106 5.969 1 84.56 11 GLY B N 1
ATOM 2018 C CA . GLY B 1 11 ? -1.556 -0.462 5.145 1 84.56 11 GLY B CA 1
ATOM 2019 C C . GLY B 1 11 ? -2.959 -0.595 5.707 1 84.56 11 GLY B C 1
ATOM 2020 O O . GLY B 1 11 ? -3.244 -1.526 6.461 1 84.56 11 GLY B O 1
ATOM 2021 N N . GLY B 1 12 ? -3.768 0.339 5.457 1 85.94 12 GLY B N 1
ATOM 2022 C CA . GLY B 1 12 ? -5.184 0.216 5.77 1 85.94 12 GLY B CA 1
ATOM 2023 C C . GLY B 1 12 ? -5.5 0.486 7.227 1 85.94 12 GLY B C 1
ATOM 2024 O O . GLY B 1 12 ? -6.543 0.064 7.73 1 85.94 12 GLY B O 1
ATOM 2025 N N . VAL B 1 13 ? -4.633 1.194 7.891 1 88.62 13 VAL B N 1
ATOM 2026 C CA . VAL B 1 13 ? -4.848 1.362 9.328 1 88.62 13 VAL B CA 1
ATOM 2027 C C . VAL B 1 13 ? -5.387 2.764 9.609 1 88.62 13 VAL B C 1
ATOM 2029 O O . VAL B 1 13 ? -5.594 3.135 10.766 1 88.62 13 VAL B O 1
ATOM 2032 N N . GLY B 1 14 ? -5.488 3.621 8.578 1 92.5 14 GLY B N 1
ATOM 2033 C CA . GLY B 1 14 ? -6.109 4.922 8.773 1 92.5 14 GLY B CA 1
ATOM 2034 C C . GLY B 1 14 ? -5.125 6.07 8.695 1 92.5 14 GLY B C 1
ATOM 2035 O O . GLY B 1 14 ? -5.438 7.191 9.102 1 92.5 14 GLY B O 1
ATOM 2036 N N . LYS B 1 15 ? -3.93 5.82 8.227 1 95.19 15 LYS B N 1
ATOM 2037 C CA . LYS B 1 15 ? -2.916 6.863 8.109 1 95.19 15 LYS B CA 1
ATOM 2038 C C . LYS B 1 15 ? -3.422 8.023 7.262 1 95.19 15 LYS B C 1
ATOM 2040 O O . LYS B 1 15 ? -3.412 9.172 7.703 1 95.19 15 LYS B O 1
ATOM 2045 N N . THR B 1 16 ? -3.889 7.707 6.082 1 96.69 16 THR B N 1
ATOM 2046 C CA . THR B 1 16 ? -4.328 8.719 5.129 1 96.69 16 THR B CA 1
ATOM 2047 C C . THR B 1 16 ? -5.539 9.484 5.66 1 96.69 16 THR B C 1
ATOM 2049 O O . THR B 1 16 ? -5.594 10.711 5.578 1 96.69 16 THR B O 1
ATOM 2052 N N . THR B 1 17 ? -6.48 8.742 6.27 1 96.69 17 THR B N 1
ATOM 2053 C CA . THR B 1 17 ? -7.672 9.359 6.844 1 96.69 17 THR B CA 1
ATOM 2054 C C . THR B 1 17 ? -7.289 10.383 7.91 1 96.69 17 THR B C 1
ATOM 2056 O O . THR B 1 17 ? -7.762 11.523 7.879 1 96.69 17 THR B O 1
ATOM 2059 N N . LEU B 1 18 ? -6.406 9.961 8.773 1 97 18 LEU B N 1
ATOM 2060 C CA . LEU B 1 18 ? -5.988 10.836 9.867 1 97 18 LEU B CA 1
ATOM 2061 C C . LEU B 1 18 ? -5.219 12.039 9.336 1 97 18 LEU B C 1
ATOM 2063 O O . LEU B 1 18 ? -5.477 13.172 9.742 1 97 18 LEU B O 1
ATOM 2067 N N . ALA B 1 19 ? -4.332 11.828 8.422 1 98.56 19 ALA B N 1
ATOM 2068 C CA . ALA B 1 19 ? -3.496 12.898 7.875 1 98.56 19 ALA B CA 1
ATOM 2069 C C . ALA B 1 19 ? -4.34 13.938 7.148 1 98.56 19 ALA B C 1
ATOM 2071 O O . ALA B 1 19 ? -4.188 15.141 7.379 1 98.56 19 ALA B O 1
ATOM 2072 N N . VAL B 1 20 ? -5.234 13.492 6.301 1 98.75 20 VAL B N 1
ATOM 2073 C CA . VAL B 1 20 ? -6.066 14.391 5.512 1 98.75 20 VAL B CA 1
ATOM 2074 C C . VAL B 1 20 ? -6.98 15.195 6.434 1 98.75 20 VAL B C 1
ATOM 2076 O O . VAL B 1 20 ? -7.098 16.406 6.289 1 98.75 20 VAL B O 1
ATOM 2079 N N . HIS B 1 21 ? -7.562 14.562 7.398 1 98.5 21 HIS B N 1
ATOM 2080 C CA . HIS B 1 21 ? -8.445 15.258 8.328 1 98.5 21 HIS B CA 1
ATOM 2081 C C . HIS B 1 21 ? -7.672 16.234 9.203 1 98.5 21 HIS B C 1
ATOM 2083 O O . HIS B 1 21 ? -8.188 17.281 9.578 1 98.5 21 HIS B O 1
ATOM 2089 N N . ALA B 1 22 ? -6.441 15.875 9.555 1 98.56 22 ALA B N 1
ATOM 2090 C CA . ALA B 1 22 ? -5.602 16.812 10.305 1 98.56 22 ALA B CA 1
ATOM 2091 C C . ALA B 1 22 ? -5.355 18.094 9.516 1 98.56 22 ALA B C 1
ATOM 2093 O O . ALA B 1 22 ? -5.453 19.188 10.062 1 98.56 22 ALA B O 1
ATOM 2094 N N . ALA B 1 23 ? -5.059 17.922 8.227 1 98.75 23 ALA B N 1
ATOM 2095 C CA . ALA B 1 23 ? -4.828 19.078 7.363 1 98.75 23 ALA B CA 1
ATOM 2096 C C . ALA B 1 23 ? -6.078 19.953 7.277 1 98.75 23 ALA B C 1
ATOM 2098 O O . ALA B 1 23 ? -5.996 21.172 7.422 1 98.75 23 ALA B O 1
ATOM 2099 N N . TRP B 1 24 ? -7.246 19.328 7.066 1 98.62 24 TRP B N 1
ATOM 2100 C CA . TRP B 1 24 ? -8.508 20.062 6.992 1 98.62 24 TRP B CA 1
ATOM 2101 C C . TRP B 1 24 ? -8.789 20.797 8.305 1 98.62 24 TRP B C 1
ATOM 2103 O O . TRP B 1 24 ? -9.211 21.953 8.297 1 98.62 24 TRP B O 1
ATOM 2113 N N . PHE B 1 25 ? -8.57 20.156 9.43 1 98.62 25 PHE B N 1
ATOM 2114 C CA . PHE B 1 25 ? -8.836 20.703 10.758 1 98.62 25 PHE B CA 1
ATOM 2115 C C . PHE B 1 25 ? -7.977 21.938 11.016 1 98.62 25 PHE B C 1
ATOM 2117 O O . PHE B 1 25 ? -8.492 22.984 11.406 1 98.62 25 PHE B O 1
ATOM 2124 N N . LEU B 1 26 ? -6.711 21.781 10.727 1 98.44 26 LEU B N 1
ATOM 2125 C CA . LEU B 1 26 ? -5.777 22.875 10.945 1 98.44 26 LEU B CA 1
ATOM 2126 C C . LEU B 1 26 ? -6.086 24.047 10.016 1 98.44 26 LEU B C 1
ATOM 2128 O O . LEU B 1 26 ? -6.012 25.203 10.43 1 98.44 26 LEU B O 1
ATOM 2132 N N . ALA B 1 27 ? -6.418 23.766 8.758 1 97.94 27 ALA B N 1
ATOM 2133 C CA . ALA B 1 27 ? -6.723 24.797 7.773 1 97.94 27 ALA B CA 1
ATOM 2134 C C . ALA B 1 27 ? -7.984 25.562 8.156 1 97.94 27 ALA B C 1
ATOM 2136 O O . ALA B 1 27 ? -8.078 26.766 7.93 1 97.94 27 ALA B O 1
ATOM 2137 N N . GLU B 1 28 ? -8.945 24.844 8.672 1 96.44 28 GLU B N 1
ATOM 2138 C CA . GLU B 1 28 ? -10.203 25.453 9.07 1 96.44 28 GLU B CA 1
ATOM 2139 C C . GLU B 1 28 ? -9.977 26.516 10.156 1 96.44 28 GLU B C 1
ATOM 2141 O O . GLU B 1 28 ? -10.734 27.469 10.266 1 96.44 28 GLU B O 1
ATOM 2146 N N . ALA B 1 29 ? -9 26.391 10.93 1 94.06 29 ALA B N 1
ATOM 2147 C CA . ALA B 1 29 ? -8.648 27.328 11.992 1 94.06 29 ALA B CA 1
ATOM 2148 C C . ALA B 1 29 ? -7.875 28.516 11.438 1 94.06 29 ALA B C 1
ATOM 2150 O O . ALA B 1 29 ? -7.402 29.375 12.195 1 94.06 29 ALA B O 1
ATOM 2151 N N . GLY B 1 30 ? -7.594 28.562 10.102 1 96.25 30 GLY B N 1
ATOM 2152 C CA . GLY B 1 30 ? -6.969 29.703 9.453 1 96.25 30 GLY B CA 1
ATOM 2153 C C . GLY B 1 30 ? -5.473 29.531 9.281 1 96.25 30 GLY B C 1
ATOM 2154 O O . GLY B 1 30 ? -4.773 30.5 8.953 1 96.25 30 GLY B O 1
ATOM 2155 N N . ALA B 1 31 ? -5.008 28.359 9.492 1 97.75 31 ALA B N 1
ATOM 2156 C CA . ALA B 1 31 ? -3.566 28.141 9.422 1 97.75 31 ALA B CA 1
ATOM 2157 C C . ALA B 1 31 ? -3.111 27.922 7.984 1 97.75 31 ALA B C 1
ATOM 2159 O O . ALA B 1 31 ? -3.902 27.516 7.129 1 97.75 31 ALA B O 1
ATOM 2160 N N . ARG B 1 32 ? -1.869 28.312 7.727 1 97.62 32 ARG B N 1
ATOM 2161 C CA . ARG B 1 32 ? -1.161 27.906 6.516 1 97.62 32 ARG B CA 1
ATOM 2162 C C . ARG B 1 32 ? -0.598 26.5 6.66 1 97.62 32 ARG B C 1
ATOM 2164 O O . ARG B 1 32 ? 0.35 26.266 7.418 1 97.62 32 ARG B O 1
ATOM 2171 N N . VAL B 1 33 ? -1.238 25.531 5.926 1 98.19 33 VAL B N 1
ATOM 2172 C CA . VAL B 1 33 ? -0.906 24.125 6.148 1 98.19 33 VAL B CA 1
ATOM 2173 C C . VAL B 1 33 ? -0.238 23.562 4.898 1 98.19 33 VAL B C 1
ATOM 2175 O O . VAL B 1 33 ? -0.789 23.641 3.799 1 98.19 33 VAL B O 1
ATOM 2178 N N . LEU B 1 34 ? 0.958 23.047 5.074 1 97.62 34 LEU B N 1
ATOM 2179 C CA . LEU B 1 34 ? 1.628 22.266 4.043 1 97.62 34 LEU B CA 1
ATOM 2180 C C . LEU B 1 34 ? 1.294 20.781 4.18 1 97.62 34 LEU B C 1
ATOM 2182 O O . LEU B 1 34 ? 1.409 20.219 5.27 1 97.62 34 LEU B O 1
ATOM 2186 N N . PHE B 1 35 ? 0.791 20.172 3.131 1 98.56 35 PHE B N 1
ATOM 2187 C CA . PHE B 1 35 ? 0.566 18.734 3.115 1 98.56 35 PHE B CA 1
ATOM 2188 C C . PHE B 1 35 ? 1.503 18.047 2.127 1 98.56 35 PHE B C 1
ATOM 2190 O O . PHE B 1 35 ? 1.603 18.469 0.97 1 98.56 35 PHE B O 1
ATOM 2197 N N . VAL B 1 36 ? 2.193 17.031 2.631 1 98.62 36 VAL B N 1
ATOM 2198 C CA . VAL B 1 36 ? 3.082 16.266 1.762 1 98.62 36 VAL B CA 1
ATOM 2199 C C . VAL B 1 36 ? 2.633 14.812 1.718 1 98.62 36 VAL B C 1
ATOM 2201 O O . VAL B 1 36 ? 2.705 14.102 2.723 1 98.62 36 VAL B O 1
ATOM 2204 N N . ASP B 1 37 ? 2.145 14.398 0.575 1 98.5 37 ASP B N 1
ATOM 2205 C CA . ASP B 1 37 ? 1.803 13 0.315 1 98.5 37 ASP B CA 1
ATOM 2206 C C . ASP B 1 37 ? 3.023 12.219 -0.155 1 98.5 37 ASP B C 1
ATOM 2208 O O . ASP B 1 37 ? 3.479 12.383 -1.288 1 98.5 37 ASP B O 1
ATOM 2212 N N . LEU B 1 38 ? 3.498 11.328 0.74 1 97.94 38 LEU B N 1
ATOM 2213 C CA . LEU B 1 38 ? 4.73 10.609 0.434 1 97.94 38 LEU B CA 1
ATOM 2214 C C . LEU B 1 38 ? 4.434 9.211 -0.093 1 97.94 38 LEU B C 1
ATOM 2216 O O . LEU B 1 38 ? 5.34 8.391 -0.229 1 97.94 38 LEU B O 1
ATOM 2220 N N . ASP B 1 39 ? 3.205 8.898 -0.34 1 95.56 39 ASP B N 1
ATOM 2221 C CA . ASP B 1 39 ? 2.801 7.633 -0.951 1 95.56 39 ASP B CA 1
ATOM 2222 C C . ASP B 1 39 ? 2.547 7.805 -2.447 1 95.56 39 ASP B C 1
ATOM 2224 O O . ASP B 1 39 ? 1.643 8.539 -2.848 1 95.56 39 ASP B O 1
ATOM 2228 N N . PRO B 1 40 ? 3.25 7.023 -3.254 1 92.69 40 PRO B N 1
ATOM 2229 C CA . PRO B 1 40 ? 3.049 7.137 -4.699 1 92.69 40 PRO B CA 1
ATOM 2230 C C . PRO B 1 40 ? 1.62 6.801 -5.125 1 92.69 40 PRO B C 1
ATOM 2232 O O . PRO B 1 40 ? 1.194 7.172 -6.223 1 92.69 40 PRO B O 1
ATOM 2235 N N . GLN B 1 41 ? 0.859 6.137 -4.281 1 89.31 41 GLN B N 1
ATOM 2236 C CA . GLN B 1 41 ? -0.527 5.801 -4.59 1 89.31 41 GLN B CA 1
ATOM 2237 C C . GLN B 1 41 ? -1.39 7.059 -4.68 1 89.31 41 GLN B C 1
ATOM 2239 O O . GLN B 1 41 ? -2.383 7.082 -5.41 1 89.31 41 GLN B O 1
ATOM 2244 N N . GLY B 1 42 ? -1.034 8.078 -3.926 1 93.44 42 GLY B N 1
ATOM 2245 C CA . GLY B 1 42 ? -1.677 9.375 -4.039 1 93.44 42 GLY B CA 1
ATOM 2246 C C . GLY B 1 42 ? -3.092 9.391 -3.496 1 93.44 42 GLY B C 1
ATOM 2247 O O . GLY B 1 42 ? -3.938 10.156 -3.975 1 93.44 42 GLY B O 1
ATOM 2248 N N . ASN B 1 43 ? -3.424 8.57 -2.518 1 92.81 43 ASN B N 1
ATOM 2249 C CA . ASN B 1 43 ? -4.77 8.562 -1.953 1 92.81 43 ASN B CA 1
ATOM 2250 C C . ASN B 1 43 ? -5.09 9.891 -1.262 1 92.81 43 ASN B C 1
ATOM 2252 O O . ASN B 1 43 ? -6.168 10.445 -1.453 1 92.81 43 ASN B O 1
ATOM 2256 N N . ALA B 1 44 ? -4.125 10.312 -0.472 1 97.75 44 ALA B N 1
ATOM 2257 C CA . ALA B 1 44 ? -4.32 11.609 0.177 1 97.75 44 ALA B CA 1
ATOM 2258 C C . ALA B 1 44 ? -4.445 12.727 -0.855 1 97.75 44 ALA B C 1
ATOM 2260 O O . ALA B 1 44 ? -5.277 13.625 -0.709 1 97.75 44 ALA B O 1
ATOM 2261 N N . SER B 1 45 ? -3.607 12.656 -1.897 1 97.69 45 SER B N 1
ATOM 2262 C CA . SER B 1 45 ? -3.633 13.641 -2.971 1 97.69 45 SER B CA 1
ATOM 2263 C C . SER B 1 45 ? -5.004 13.703 -3.633 1 97.69 45 SER B C 1
ATOM 2265 O O . SER B 1 45 ? -5.492 14.789 -3.963 1 97.69 45 SER B O 1
ATOM 2267 N N . TYR B 1 46 ? -5.586 12.594 -3.826 1 94.38 46 TYR B N 1
ATOM 2268 C CA . TYR B 1 46 ? -6.934 12.547 -4.387 1 94.38 46 TYR B CA 1
ATOM 2269 C C . TYR B 1 46 ? -7.922 13.289 -3.502 1 94.38 46 TYR B C 1
ATOM 2271 O O . TYR B 1 46 ? -8.695 14.117 -3.984 1 94.38 46 TYR B O 1
ATOM 2279 N N . SER B 1 47 ? -7.879 13 -2.195 1 97.19 47 SER B N 1
ATOM 2280 C CA . SER B 1 47 ? -8.812 13.578 -1.233 1 97.19 47 SER B CA 1
ATOM 2281 C C . SER B 1 47 ? -8.586 15.078 -1.072 1 97.19 47 SER B C 1
ATOM 2283 O O . SER B 1 47 ? -9.5 15.805 -0.683 1 97.19 47 SER B O 1
ATOM 2285 N N . LEU B 1 48 ? -7.367 15.523 -1.393 1 98.31 48 LEU B N 1
ATOM 2286 C CA . LEU B 1 48 ? -7.012 16.922 -1.233 1 98.31 48 LEU B CA 1
ATOM 2287 C C . LEU B 1 48 ? -6.887 17.609 -2.59 1 98.31 48 LEU B C 1
ATOM 2289 O O . LEU B 1 48 ? -6.184 18.625 -2.717 1 98.31 48 LEU B O 1
ATOM 2293 N N . ALA B 1 49 ? -7.516 17.062 -3.561 1 96.31 49 ALA B N 1
ATOM 2294 C CA . ALA B 1 49 ? -7.387 17.562 -4.926 1 96.31 49 ALA B CA 1
ATOM 2295 C C . ALA B 1 49 ? -7.848 19.016 -5.02 1 96.31 49 ALA B C 1
ATOM 2297 O O . ALA B 1 49 ? -7.41 19.75 -5.902 1 96.31 49 ALA B O 1
ATOM 2298 N N . ASP B 1 50 ? -8.68 19.5 -4.102 1 96.31 50 ASP B N 1
ATOM 2299 C CA . ASP B 1 50 ? -9.219 20.859 -4.129 1 96.31 50 ASP B CA 1
ATOM 2300 C C . ASP B 1 50 ? -8.297 21.828 -3.408 1 96.31 50 ASP B C 1
ATOM 2302 O O . ASP B 1 50 ? -8.516 23.047 -3.443 1 96.31 50 ASP B O 1
ATOM 2306 N N . ALA B 1 51 ? -7.27 21.344 -2.752 1 96.94 51 ALA B N 1
ATOM 2307 C CA . ALA B 1 51 ? -6.285 22.203 -2.096 1 96.94 51 ALA B CA 1
ATOM 2308 C C . ALA B 1 51 ? -5.387 22.891 -3.121 1 96.94 51 ALA B C 1
ATOM 2310 O O . ALA B 1 51 ? -5.387 22.531 -4.297 1 96.94 51 ALA B O 1
ATOM 2311 N N . ARG B 1 52 ? -4.703 23.922 -2.695 1 96.69 52 ARG B N 1
ATOM 2312 C CA . ARG B 1 52 ? -3.686 24.547 -3.533 1 96.69 52 ARG B CA 1
ATOM 2313 C C . ARG B 1 52 ? -2.584 23.547 -3.887 1 96.69 52 ARG B C 1
ATOM 2315 O O . ARG B 1 52 ? -2.051 22.875 -3.012 1 96.69 52 ARG B O 1
ATOM 2322 N N . GLN B 1 53 ? -2.283 23.516 -5.152 1 95.75 53 GLN B N 1
ATOM 2323 C CA . GLN B 1 53 ? -1.317 22.531 -5.641 1 95.75 53 GLN B CA 1
ATOM 2324 C C . GLN B 1 53 ? 0.081 23.141 -5.73 1 95.75 53 GLN B C 1
ATOM 2326 O O . GLN B 1 53 ? 0.291 24.141 -6.422 1 95.75 53 GLN B O 1
ATOM 2331 N N . ALA B 1 54 ? 1.022 22.469 -5.051 1 95.31 54 ALA B N 1
ATOM 2332 C CA . ALA B 1 54 ? 2.408 22.938 -5.078 1 95.31 54 ALA B CA 1
ATOM 2333 C C . ALA B 1 54 ? 3.229 22.141 -6.09 1 95.31 54 ALA B C 1
ATOM 2335 O O . ALA B 1 54 ? 4.309 22.562 -6.5 1 95.31 54 ALA B O 1
ATOM 2336 N N . GLY B 1 55 ? 2.729 20.984 -6.512 1 94.88 55 GLY B N 1
ATOM 2337 C CA . GLY B 1 55 ? 3.453 20.094 -7.41 1 94.88 55 GLY B CA 1
ATOM 2338 C C . GLY B 1 55 ? 3.656 18.703 -6.836 1 94.88 55 GLY B C 1
ATOM 2339 O O . GLY B 1 55 ? 3.049 18.344 -5.828 1 94.88 55 GLY B O 1
ATOM 2340 N N . PRO B 1 56 ? 4.469 17.891 -7.562 1 96.31 56 PRO B N 1
ATOM 2341 C CA . PRO B 1 56 ? 4.746 16.547 -7.082 1 96.31 56 PRO B CA 1
ATOM 2342 C C . PRO B 1 56 ? 5.656 16.531 -5.855 1 96.31 56 PRO B C 1
ATOM 2344 O O . PRO B 1 56 ? 6.57 17.344 -5.75 1 96.31 56 PRO B O 1
ATOM 2347 N N . SER B 1 57 ? 5.414 15.609 -4.957 1 97.5 57 SER B N 1
ATOM 2348 C CA . SER B 1 57 ? 6.211 15.492 -3.74 1 97.5 57 SER B CA 1
ATOM 2349 C C . SER B 1 57 ? 7.66 15.141 -4.062 1 97.5 57 SER B C 1
ATOM 2351 O O . SER B 1 57 ? 8.57 15.508 -3.318 1 97.5 57 SER B O 1
ATOM 2353 N N . SER B 1 58 ? 7.871 14.477 -5.199 1 96.62 58 SER B N 1
ATOM 2354 C CA . SER B 1 58 ? 9.219 14.039 -5.555 1 96.62 58 SER B CA 1
ATOM 2355 C C . SER B 1 58 ? 10.148 15.234 -5.746 1 96.62 58 SER B C 1
ATOM 2357 O O . SER B 1 58 ? 11.367 15.102 -5.598 1 96.62 58 SER B O 1
ATOM 2359 N N . VAL B 1 59 ? 9.633 16.406 -6.043 1 96.5 59 VAL B N 1
ATOM 2360 C CA . VAL B 1 59 ? 10.453 17.594 -6.266 1 96.5 59 VAL B CA 1
ATOM 2361 C C . VAL B 1 59 ? 11.188 17.953 -4.984 1 96.5 59 VAL B C 1
ATOM 2363 O O . VAL B 1 59 ? 12.305 18.484 -5.031 1 96.5 59 VAL B O 1
ATOM 2366 N N . LEU B 1 60 ? 10.625 17.625 -3.854 1 97.12 60 LEU B N 1
ATOM 2367 C CA . LEU B 1 60 ? 11.234 17.938 -2.566 1 97.12 60 LEU B CA 1
ATOM 2368 C C . LEU B 1 60 ? 12.508 17.125 -2.365 1 97.12 60 LEU B C 1
ATOM 2370 O O . LEU B 1 60 ? 13.359 17.484 -1.547 1 97.12 60 LEU B O 1
ATOM 2374 N N . PHE B 1 61 ? 12.633 16.016 -3.107 1 97.06 61 PHE B N 1
ATOM 2375 C CA . PHE B 1 61 ? 13.773 15.117 -2.975 1 97.06 61 PHE B CA 1
ATOM 2376 C C . PHE B 1 61 ? 14.812 15.398 -4.051 1 97.06 61 PHE B C 1
ATOM 2378 O O . PHE B 1 61 ? 15.984 15.047 -3.898 1 97.06 61 PHE B O 1
ATOM 2385 N N . PHE B 1 62 ? 14.375 15.977 -5.168 1 95.19 62 PHE B N 1
ATOM 2386 C CA . PHE B 1 62 ? 15.266 15.945 -6.324 1 95.19 62 PHE B CA 1
ATOM 2387 C C . PHE B 1 62 ? 15.422 17.328 -6.926 1 95.19 62 PHE B C 1
ATOM 2389 O O . PHE B 1 62 ? 16.312 17.562 -7.742 1 95.19 62 PHE B O 1
ATOM 2396 N N . GLU B 1 63 ? 14.539 18.156 -6.625 1 89 63 GLU B N 1
ATOM 2397 C CA . GLU B 1 63 ? 14.562 19.516 -7.18 1 89 63 GLU B CA 1
ATOM 2398 C C . GLU B 1 63 ? 14.336 20.562 -6.094 1 89 63 GLU B C 1
ATOM 2400 O O . GLU B 1 63 ? 14.18 20.219 -4.918 1 89 63 GLU B O 1
ATOM 2405 N N . ALA B 1 64 ? 14.477 21.844 -6.492 1 80.69 64 ALA B N 1
ATOM 2406 C CA . ALA B 1 64 ? 14.094 22.922 -5.582 1 80.69 64 ALA B CA 1
ATOM 2407 C C . ALA B 1 64 ? 12.594 23.188 -5.637 1 80.69 64 ALA B C 1
ATOM 2409 O O . ALA B 1 64 ? 12 23.172 -6.715 1 80.69 64 ALA B O 1
ATOM 2410 N N . PRO B 1 65 ? 12.047 23.281 -4.441 1 76.69 65 PRO B N 1
ATOM 2411 C CA . PRO B 1 65 ? 10.602 23.531 -4.445 1 76.69 65 PRO B CA 1
ATOM 2412 C C . PRO B 1 65 ? 10.242 24.844 -5.156 1 76.69 65 PRO B C 1
ATOM 2414 O O . PRO B 1 65 ? 11.031 25.781 -5.164 1 76.69 65 PRO B O 1
ATOM 24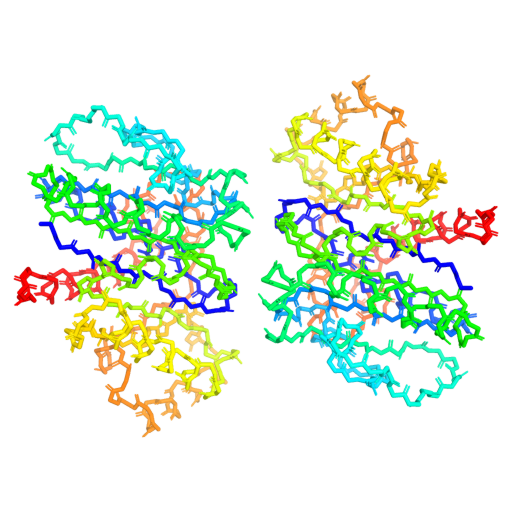17 N N . PRO B 1 66 ? 9.062 24.766 -5.707 1 77.56 66 PRO B N 1
ATOM 2418 C CA . PRO B 1 66 ? 8.586 25.969 -6.371 1 77.56 66 PRO B CA 1
ATOM 2419 C C . PRO B 1 66 ? 8.203 27.078 -5.383 1 77.56 66 PRO B C 1
ATOM 2421 O O . PRO B 1 66 ? 8.156 26.844 -4.172 1 77.56 66 PRO B O 1
ATOM 2424 N N . ALA B 1 67 ? 8.023 28.281 -6.027 1 78.25 67 ALA B N 1
ATOM 2425 C CA . ALA B 1 67 ? 7.457 29.359 -5.23 1 78.25 67 ALA B CA 1
ATOM 2426 C C . ALA B 1 67 ? 6.012 29.062 -4.844 1 78.25 67 ALA B C 1
ATOM 2428 O O . ALA B 1 67 ? 5.223 28.609 -5.672 1 78.25 67 ALA B O 1
ATOM 2429 N N . LEU B 1 68 ? 5.766 29.125 -3.559 1 83.25 68 LEU B N 1
ATOM 2430 C CA . LEU B 1 68 ? 4.438 28.766 -3.072 1 83.25 68 LEU B CA 1
ATOM 2431 C C . LEU B 1 68 ? 3.727 29.984 -2.484 1 83.25 68 LEU B C 1
ATOM 2433 O O . LEU B 1 68 ? 4.375 30.906 -1.992 1 83.25 68 LEU B O 1
ATOM 2437 N N . SER B 1 69 ? 2.438 29.922 -2.654 1 79.31 69 SER B N 1
ATOM 2438 C CA . SER B 1 69 ? 1.606 30.938 -2.01 1 79.31 69 SER B CA 1
ATOM 2439 C C . SER B 1 69 ? 1.567 30.734 -0.499 1 79.31 69 SER B C 1
ATOM 2441 O O . SER B 1 69 ? 1.604 29.609 -0.013 1 79.31 69 SER B O 1
ATOM 2443 N N . GLU B 1 70 ? 1.548 31.844 0.203 1 79.44 70 GLU B N 1
ATOM 2444 C CA . GLU B 1 70 ? 1.51 31.828 1.662 1 79.44 70 GLU B CA 1
ATOM 2445 C C . GLU B 1 70 ? 0.09 32.031 2.182 1 79.44 70 GLU B C 1
ATOM 2447 O O . GLU B 1 70 ? -0.102 32.469 3.324 1 79.44 70 GLU B O 1
ATOM 2452 N N . ALA B 1 71 ? -0.812 31.656 1.479 1 88.62 71 ALA B N 1
ATOM 2453 C CA . ALA B 1 71 ? -2.191 31.875 1.902 1 88.62 71 ALA B CA 1
ATOM 2454 C C . ALA B 1 71 ? -2.658 30.781 2.859 1 88.62 71 ALA B C 1
ATOM 2456 O O . ALA B 1 71 ? -2.117 29.672 2.854 1 88.62 71 ALA B O 1
ATOM 2457 N N . ALA B 1 72 ? -3.672 31.188 3.715 1 94.62 72 ALA B N 1
ATOM 2458 C CA . ALA B 1 72 ? -4.301 30.188 4.586 1 94.62 72 ALA B CA 1
ATOM 2459 C C . ALA B 1 72 ? -4.91 29.062 3.77 1 94.62 72 ALA B C 1
ATOM 2461 O O . ALA B 1 72 ? -5.254 29.234 2.6 1 94.62 72 ALA B O 1
ATOM 2462 N N . GLY B 1 73 ? -4.988 27.859 4.426 1 97.12 73 GLY B N 1
ATOM 2463 C CA . GLY B 1 73 ? -5.484 26.688 3.719 1 97.12 73 GLY B CA 1
ATOM 2464 C C . GLY B 1 73 ? -4.43 25.625 3.521 1 97.12 73 GLY B C 1
ATOM 2465 O O . GLY B 1 73 ? -3.354 25.688 4.117 1 97.12 73 GLY B O 1
ATOM 2466 N N . VAL B 1 74 ? -4.793 24.641 2.736 1 98 74 VAL B N 1
ATOM 2467 C CA . VAL B 1 74 ? -3.896 23.516 2.506 1 98 74 VAL B CA 1
ATOM 2468 C C . VAL B 1 74 ? -3.16 23.688 1.181 1 98 74 VAL B C 1
ATOM 2470 O O . VAL B 1 74 ? -3.777 24 0.159 1 98 74 VAL B O 1
ATOM 2473 N N . THR B 1 75 ? -1.881 23.656 1.236 1 97.81 75 THR B N 1
ATOM 2474 C CA . THR B 1 75 ? -1.029 23.531 0.058 1 97.81 75 THR B CA 1
ATOM 2475 C C . THR B 1 75 ? -0.462 22.125 -0.065 1 97.81 75 THR B C 1
ATOM 2477 O O . THR B 1 75 ? 0.176 21.625 0.864 1 97.81 75 THR B O 1
ATOM 2480 N N . LEU B 1 76 ? -0.678 21.5 -1.232 1 97.88 76 LEU B N 1
ATOM 2481 C CA . LEU B 1 76 ? -0.424 20.078 -1.366 1 97.88 76 LEU B CA 1
ATOM 2482 C C . LEU B 1 76 ? 0.757 19.812 -2.297 1 97.88 76 LEU B C 1
ATOM 2484 O O . LEU B 1 76 ? 0.777 20.297 -3.43 1 97.88 76 LEU B O 1
ATOM 2488 N N . PHE B 1 77 ? 1.798 19.172 -1.743 1 97.88 77 PHE B N 1
ATOM 2489 C CA . PHE B 1 77 ? 2.664 18.375 -2.607 1 97.88 77 PHE B CA 1
ATOM 2490 C C . PHE B 1 77 ? 2.102 16.984 -2.797 1 97.88 77 PHE B C 1
ATOM 2492 O O . PHE B 1 77 ? 2 16.203 -1.84 1 97.88 77 PHE B O 1
ATOM 2499 N N . ALA B 1 78 ? 1.776 16.625 -4.035 1 97.81 78 ALA B N 1
ATOM 2500 C CA . ALA B 1 78 ? 0.999 15.43 -4.336 1 97.81 78 ALA B CA 1
ATOM 2501 C C . ALA B 1 78 ? 1.91 14.227 -4.547 1 97.81 78 ALA B C 1
ATOM 2503 O O . ALA B 1 78 ? 2.992 14.352 -5.129 1 97.81 78 ALA B O 1
ATOM 2504 N N . GLY B 1 79 ? 1.409 13.086 -4.039 1 96.31 79 GLY B N 1
ATOM 2505 C CA . GLY B 1 79 ? 2.129 11.852 -4.32 1 96.31 79 GLY B CA 1
ATOM 2506 C C . GLY B 1 79 ? 2.293 11.586 -5.805 1 96.31 79 GLY B C 1
ATOM 2507 O O . GLY B 1 79 ? 1.378 11.836 -6.59 1 96.31 79 GLY B O 1
ATOM 2508 N N . ASP B 1 80 ? 3.473 11.078 -6.164 1 93.38 80 ASP B N 1
ATOM 2509 C CA . ASP B 1 80 ? 3.754 10.812 -7.57 1 93.38 80 ASP B CA 1
ATOM 2510 C C . ASP B 1 80 ? 4.75 9.664 -7.719 1 93.38 80 ASP B C 1
ATOM 2512 O O . ASP B 1 80 ? 5.41 9.273 -6.75 1 93.38 80 ASP B O 1
ATOM 2516 N N . ARG B 1 81 ? 4.844 9.164 -8.914 1 88.75 81 ARG B N 1
ATOM 2517 C CA . ARG B 1 81 ? 5.656 7.984 -9.18 1 88.75 81 ARG B CA 1
ATOM 2518 C C . ARG B 1 81 ? 7.141 8.289 -9.016 1 88.75 81 ARG B C 1
ATOM 2520 O O . ARG B 1 81 ? 7.949 7.379 -8.812 1 88.75 81 ARG B O 1
ATOM 2527 N N . GLY B 1 82 ? 7.516 9.578 -9.109 1 91.94 82 GLY B N 1
ATOM 2528 C CA . GLY B 1 82 ? 8.898 9.953 -8.867 1 91.94 82 GLY B CA 1
ATOM 2529 C C . GLY B 1 82 ? 9.391 9.547 -7.492 1 91.94 82 GLY B C 1
ATOM 2530 O O . GLY B 1 82 ? 10.602 9.398 -7.281 1 91.94 82 GLY B O 1
ATOM 2531 N N . LEU B 1 83 ? 8.484 9.328 -6.59 1 94.56 83 LEU B N 1
ATOM 2532 C CA . LEU B 1 83 ? 8.812 8.945 -5.219 1 94.56 83 LEU B CA 1
ATOM 2533 C C . LEU B 1 83 ? 9.445 7.559 -5.172 1 94.56 83 LEU B C 1
ATOM 2535 O O . LEU B 1 83 ? 10.117 7.207 -4.199 1 94.56 83 LEU B O 1
ATOM 2539 N N . ASP B 1 84 ? 9.266 6.797 -6.23 1 88.25 84 ASP B N 1
ATOM 2540 C CA . ASP B 1 84 ? 9.812 5.441 -6.277 1 88.25 84 ASP B CA 1
ATOM 2541 C C . ASP B 1 84 ? 11.336 5.465 -6.402 1 88.25 84 ASP B C 1
ATOM 2543 O O . ASP B 1 84 ? 12 4.465 -6.133 1 88.25 84 ASP B O 1
ATOM 2547 N N . ARG B 1 85 ? 11.922 6.621 -6.746 1 88.19 85 ARG B N 1
ATOM 2548 C CA . ARG B 1 85 ? 13.359 6.734 -7.012 1 88.19 85 ARG B CA 1
ATOM 2549 C C . ARG B 1 85 ? 14.117 7.113 -5.742 1 88.19 85 ARG B C 1
ATOM 2551 O O . ARG B 1 85 ? 15.352 7.145 -5.738 1 88.19 85 ARG B O 1
ATOM 2558 N N . VAL B 1 86 ? 13.477 7.395 -4.664 1 92.56 86 VAL B N 1
ATOM 2559 C CA . VAL B 1 86 ? 14.078 7.988 -3.475 1 92.56 86 VAL B CA 1
ATOM 2560 C C . VAL B 1 86 ? 15.133 7.039 -2.902 1 92.56 86 VAL B C 1
ATOM 2562 O O . VAL B 1 86 ? 16.266 7.449 -2.621 1 92.56 86 VAL B O 1
ATOM 2565 N N . ASP B 1 87 ? 14.844 5.75 -2.836 1 88.75 87 ASP B N 1
ATOM 2566 C CA . ASP B 1 87 ? 15.734 4.812 -2.168 1 88.75 87 ASP B CA 1
ATOM 2567 C C . ASP B 1 87 ? 17 4.57 -2.998 1 88.75 87 ASP B C 1
ATOM 2569 O O . ASP B 1 87 ? 18.078 4.352 -2.445 1 88.75 87 ASP B O 1
ATOM 2573 N N . ALA B 1 88 ? 16.844 4.59 -4.309 1 84 88 ALA B N 1
ATOM 2574 C CA . ALA B 1 88 ? 18 4.395 -5.188 1 84 88 ALA B CA 1
ATOM 2575 C C . ALA B 1 88 ? 18.984 5.551 -5.059 1 84 88 ALA B C 1
ATOM 2577 O O . ALA B 1 88 ? 20.172 5.391 -5.336 1 84 88 ALA B O 1
ATOM 2578 N N . ALA B 1 89 ? 18.516 6.754 -4.633 1 89.06 89 ALA B N 1
ATOM 2579 C CA . ALA B 1 89 ? 19.344 7.941 -4.461 1 89.06 89 ALA B CA 1
ATOM 2580 C C . ALA B 1 89 ? 19.234 8.484 -3.039 1 89.06 89 ALA B C 1
ATOM 2582 O O . ALA B 1 89 ? 19.156 9.703 -2.836 1 89.06 89 ALA B O 1
ATOM 2583 N N . LEU B 1 90 ? 19.266 7.629 -2.088 1 89 90 LEU B N 1
ATOM 2584 C CA . LEU B 1 90 ? 18.859 7.93 -0.717 1 89 90 LEU B CA 1
ATOM 2585 C C . LEU B 1 90 ? 19.703 9.062 -0.142 1 89 90 LEU B C 1
ATOM 2587 O O . LEU B 1 90 ? 19.156 10.039 0.384 1 89 90 LEU B O 1
ATOM 2591 N N . SER B 1 91 ? 21.016 9.023 -0.271 1 90.38 91 SER B N 1
ATOM 2592 C CA . SER B 1 91 ? 21.906 9.984 0.368 1 90.38 91 SER B CA 1
ATOM 2593 C C . SER B 1 91 ? 21.625 11.406 -0.112 1 90.38 91 SER B C 1
ATOM 2595 O O . SER B 1 91 ? 21.422 12.312 0.698 1 90.38 91 SER B O 1
ATOM 2597 N N . SER B 1 92 ? 21.531 11.57 -1.419 1 93.81 92 SER B N 1
ATOM 2598 C CA . SER B 1 92 ? 21.281 12.898 -1.959 1 93.81 92 SER B CA 1
ATOM 2599 C C . SER B 1 92 ? 19.828 13.312 -1.763 1 93.81 92 SER B C 1
ATOM 2601 O O . SER B 1 92 ? 19.547 14.477 -1.474 1 93.81 92 SER B O 1
ATOM 2603 N N . ALA B 1 93 ? 18.938 12.367 -1.841 1 94 93 ALA B N 1
ATOM 2604 C CA . ALA B 1 93 ? 17.5 12.648 -1.751 1 94 93 ALA B CA 1
ATOM 2605 C C . ALA B 1 93 ? 17.141 13.172 -0.367 1 94 93 ALA B C 1
ATOM 2607 O O . ALA B 1 93 ? 16.375 14.141 -0.244 1 94 93 ALA B O 1
ATOM 2608 N N . VAL B 1 94 ? 17.719 12.602 0.641 1 93.69 94 VAL B N 1
ATOM 2609 C CA . VAL B 1 94 ? 17.375 12.977 2.008 1 93.69 94 VAL B CA 1
ATOM 2610 C C . VAL B 1 94 ? 17.938 14.359 2.324 1 93.69 94 VAL B C 1
ATOM 2612 O O . VAL B 1 94 ? 17.281 15.164 2.99 1 93.69 94 VAL B O 1
ATOM 2615 N N . VAL B 1 95 ? 19.078 14.688 1.834 1 94.19 95 VAL B N 1
ATOM 2616 C CA . VAL B 1 95 ? 19.688 16 2.023 1 94.19 95 VAL B CA 1
ATOM 2617 C C . VAL B 1 95 ? 18.844 17.062 1.326 1 94.19 95 VAL B C 1
ATOM 2619 O O . VAL B 1 95 ? 18.547 18.109 1.909 1 94.19 95 VAL B O 1
ATOM 2622 N N . ASN B 1 96 ? 18.5 16.734 0.135 1 96 96 ASN B N 1
ATOM 2623 C CA . ASN B 1 96 ? 17.672 17.656 -0.623 1 96 96 ASN B CA 1
ATOM 2624 C C . ASN B 1 96 ? 16.328 17.906 0.07 1 96 96 ASN B C 1
ATOM 2626 O O . ASN B 1 96 ? 15.852 19.031 0.12 1 96 96 ASN B O 1
ATOM 2630 N N . TYR B 1 97 ? 15.766 16.875 0.593 1 96.75 97 TYR B N 1
ATOM 2631 C CA . TYR B 1 97 ? 14.484 16.969 1.286 1 96.75 97 TYR B CA 1
ATOM 2632 C C . TYR B 1 97 ? 14.594 17.875 2.514 1 96.75 97 TYR B C 1
ATOM 2634 O O . TYR B 1 97 ? 13.734 18.719 2.746 1 96.75 97 TYR B O 1
ATOM 2642 N N . ARG B 1 98 ? 15.648 17.703 3.277 1 94.75 98 ARG B N 1
ATOM 2643 C CA . ARG B 1 98 ? 15.891 18.547 4.445 1 94.75 98 ARG B CA 1
ATOM 2644 C C . ARG B 1 98 ? 16.016 20.016 4.051 1 94.75 98 ARG B C 1
ATOM 2646 O O . ARG B 1 98 ? 15.43 20.875 4.699 1 94.75 98 ARG B O 1
ATOM 2653 N N . ASN B 1 99 ? 16.75 20.25 3.002 1 94.75 99 ASN B N 1
ATOM 2654 C CA . ASN B 1 99 ? 16.938 21.609 2.521 1 94.75 99 ASN B CA 1
ATOM 2655 C C . ASN B 1 99 ? 15.609 22.234 2.064 1 94.75 99 ASN B C 1
ATOM 2657 O O . ASN B 1 99 ? 15.344 23.406 2.334 1 94.75 99 ASN B O 1
ATOM 2661 N N . ALA B 1 100 ? 14.867 21.453 1.397 1 95.25 100 ALA B N 1
ATOM 2662 C CA . ALA B 1 100 ? 13.57 21.922 0.932 1 95.25 100 ALA B CA 1
ATOM 2663 C C . ALA B 1 100 ? 12.68 22.312 2.105 1 95.25 100 ALA B C 1
ATOM 2665 O O . ALA B 1 100 ? 12.055 23.391 2.092 1 95.25 100 ALA B O 1
ATOM 2666 N N . PHE B 1 101 ? 12.617 21.531 3.133 1 95.19 101 PHE B N 1
ATOM 2667 C CA . PHE B 1 101 ? 11.766 21.781 4.293 1 95.19 101 PHE B CA 1
ATOM 2668 C C . PHE B 1 101 ? 12.258 23.016 5.055 1 95.19 101 PHE B C 1
ATOM 2670 O O . PHE B 1 101 ? 11.461 23.781 5.598 1 95.19 101 PHE B O 1
ATOM 2677 N N . THR B 1 102 ? 13.578 23.156 5.055 1 93.12 102 THR B N 1
ATOM 2678 C CA . THR B 1 102 ? 14.141 24.344 5.68 1 93.12 102 THR B CA 1
ATOM 2679 C C . THR B 1 102 ? 13.68 25.609 4.957 1 93.12 102 THR B C 1
ATOM 2681 O O . THR B 1 102 ? 13.312 26.594 5.598 1 93.12 102 THR B O 1
ATOM 2684 N N . ARG B 1 103 ? 13.625 25.516 3.689 1 92.19 103 ARG B N 1
ATOM 2685 C CA . ARG B 1 103 ? 13.211 26.656 2.879 1 92.19 103 ARG B CA 1
ATOM 2686 C C . ARG B 1 103 ? 11.719 26.922 3.051 1 92.19 103 ARG B C 1
ATOM 2688 O O . ARG B 1 103 ? 11.281 28.078 2.967 1 92.19 103 ARG B O 1
ATOM 2695 N N . LEU B 1 104 ? 10.969 25.906 3.357 1 93.31 104 LEU B N 1
ATOM 2696 C CA . LEU B 1 104 ? 9.516 26.016 3.438 1 93.31 104 LEU B CA 1
ATOM 2697 C C . LEU B 1 104 ? 9.078 26.406 4.852 1 93.31 104 LEU B C 1
ATOM 2699 O O . LEU B 1 104 ? 7.945 26.844 5.059 1 93.31 104 LEU B O 1
ATOM 2703 N N . ALA B 1 105 ? 9.891 26.219 5.863 1 91.25 105 ALA B N 1
ATOM 2704 C CA . ALA B 1 105 ? 9.555 26.328 7.277 1 91.25 105 ALA B CA 1
ATOM 2705 C C . ALA B 1 105 ? 8.977 27.703 7.598 1 91.25 105 ALA B C 1
ATOM 2707 O O . ALA B 1 105 ? 8.039 27.828 8.398 1 91.25 105 ALA B O 1
ATOM 2708 N N . GLY B 1 106 ? 9.359 28.75 6.953 1 90.25 106 GLY B N 1
ATOM 2709 C CA . GLY B 1 106 ? 8.875 30.078 7.25 1 90.25 106 GLY B CA 1
ATOM 2710 C C . GLY B 1 106 ? 7.586 30.422 6.527 1 90.25 106 GLY B C 1
ATOM 2711 O O . GLY B 1 106 ? 6.922 31.406 6.867 1 90.25 106 GLY B O 1
ATOM 2712 N N . ARG B 1 107 ? 7.137 29.547 5.766 1 93.5 107 ARG B N 1
ATOM 2713 C CA . ARG B 1 107 ? 6.016 29.859 4.887 1 93.5 107 ARG B CA 1
ATOM 2714 C C . ARG B 1 107 ? 4.727 29.219 5.391 1 93.5 107 ARG B C 1
ATOM 2716 O O . ARG B 1 107 ? 3.631 29.594 4.961 1 93.5 107 ARG B O 1
ATOM 2723 N N . PHE B 1 108 ? 4.84 28.312 6.297 1 96.12 108 PHE B N 1
ATOM 2724 C CA . PHE B 1 108 ? 3.684 27.562 6.785 1 96.12 108 PHE B CA 1
ATOM 2725 C C . PHE B 1 108 ? 3.686 27.5 8.305 1 96.12 108 PHE B C 1
ATOM 2727 O O . PHE B 1 108 ? 4.738 27.625 8.938 1 96.12 108 PHE B O 1
ATOM 2734 N N . ASP B 1 109 ? 2.482 27.344 8.852 1 97.06 109 ASP B N 1
ATOM 2735 C CA . ASP B 1 109 ? 2.35 27.141 10.289 1 97.06 109 ASP B CA 1
ATOM 2736 C C . ASP B 1 109 ? 2.52 25.672 10.656 1 97.06 109 ASP B C 1
ATOM 2738 O O . ASP B 1 109 ? 3.184 25.344 11.648 1 97.06 109 ASP B O 1
ATOM 2742 N N . TYR B 1 110 ? 1.926 24.844 9.82 1 97.75 110 TYR B N 1
ATOM 2743 C CA . TYR B 1 110 ? 1.971 23.391 10.047 1 97.75 110 TYR B CA 1
ATOM 2744 C C . TYR B 1 110 ? 2.33 22.656 8.766 1 97.75 110 TYR B C 1
ATOM 2746 O O . TYR B 1 110 ? 2.064 23.141 7.668 1 97.75 110 TYR B O 1
ATOM 2754 N N . ALA B 1 111 ? 2.947 21.516 8.977 1 98.06 111 ALA B N 1
ATOM 2755 C CA . ALA B 1 111 ? 3.08 20.516 7.914 1 98.06 111 ALA B CA 1
ATOM 2756 C C . ALA B 1 111 ? 2.521 19.172 8.352 1 98.06 111 ALA B C 1
ATOM 2758 O O . ALA B 1 111 ? 2.703 18.766 9.508 1 98.06 111 ALA B O 1
ATOM 2759 N N . VAL B 1 112 ? 1.767 18.547 7.469 1 98.81 112 VAL B N 1
ATOM 2760 C CA . VAL B 1 112 ? 1.27 17.188 7.691 1 98.81 112 VAL B CA 1
ATOM 2761 C C . VAL B 1 112 ? 1.845 16.25 6.637 1 98.81 112 VAL B C 1
ATOM 2763 O O . VAL B 1 112 ? 1.682 16.484 5.434 1 98.81 112 VAL B O 1
ATOM 2766 N N . LEU B 1 113 ? 2.535 15.219 7.059 1 98.81 113 LEU B N 1
ATOM 2767 C CA . LEU B 1 113 ? 3.154 14.266 6.145 1 98.81 113 LEU B CA 1
ATOM 2768 C C . LEU B 1 113 ? 2.471 12.906 6.234 1 98.81 113 LEU B C 1
ATOM 2770 O O . LEU B 1 113 ? 2.416 12.305 7.309 1 98.81 113 LEU B O 1
ATOM 2774 N N . ASP B 1 114 ? 1.923 12.453 5.137 1 98.44 114 ASP B N 1
ATOM 2775 C CA . ASP B 1 114 ? 1.364 11.109 4.996 1 98.44 114 ASP B CA 1
ATOM 2776 C C . ASP B 1 114 ? 2.389 10.148 4.398 1 98.44 114 ASP B C 1
ATOM 2778 O O . ASP B 1 114 ? 2.895 10.375 3.297 1 98.44 114 ASP B O 1
ATOM 2782 N N . THR B 1 115 ? 2.676 9.078 5.117 1 97.06 115 THR B N 1
ATOM 2783 C CA . THR B 1 115 ? 3.75 8.18 4.703 1 97.06 115 THR B CA 1
ATOM 2784 C C . THR B 1 115 ? 3.186 6.871 4.16 1 97.06 115 THR B C 1
ATOM 2786 O O . THR B 1 115 ? 2.066 6.484 4.504 1 97.06 115 THR B O 1
ATOM 2789 N N . PRO B 1 116 ? 3.926 6.207 3.283 1 93.81 116 PRO B N 1
ATOM 2790 C CA . PRO B 1 116 ? 3.5 4.902 2.771 1 93.81 116 PRO B CA 1
ATOM 2791 C C . PRO B 1 116 ? 3.605 3.797 3.82 1 93.81 116 PRO B C 1
ATOM 2793 O O . PRO B 1 116 ? 4.223 3.992 4.871 1 93.81 116 PRO B O 1
ATOM 2796 N N . PRO B 1 117 ? 3.043 2.613 3.533 1 89.25 117 PRO B N 1
ATOM 2797 C CA . PRO B 1 117 ? 3.018 1.514 4.5 1 89.25 117 PRO B CA 1
ATOM 2798 C C . PRO B 1 117 ? 4.289 0.668 4.469 1 89.25 117 PRO B C 1
ATOM 2800 O O . PRO B 1 117 ? 4.266 -0.502 4.855 1 89.25 117 PRO B O 1
ATOM 2803 N N . THR B 1 118 ? 5.328 1.098 3.934 1 86.25 118 THR B N 1
ATOM 2804 C CA . THR B 1 118 ? 6.629 0.437 3.908 1 86.25 118 THR B CA 1
ATOM 2805 C C . THR B 1 118 ? 7.723 1.376 4.41 1 86.25 118 THR B C 1
ATOM 2807 O O . THR B 1 118 ? 7.656 2.588 4.191 1 86.25 118 THR B O 1
ATOM 2810 N N . TRP B 1 119 ? 8.586 0.759 5.129 1 87.44 119 TRP B N 1
ATOM 2811 C CA . TRP B 1 119 ? 9.719 1.576 5.547 1 87.44 119 TRP B CA 1
ATOM 2812 C C . TRP B 1 119 ? 10.656 1.841 4.379 1 87.44 119 TRP B C 1
ATOM 2814 O O . TRP B 1 119 ? 11.086 0.908 3.695 1 87.44 119 TRP B O 1
ATOM 2824 N N . SER B 1 120 ? 10.945 3.068 4.094 1 90.25 120 SER B N 1
ATOM 2825 C CA . SER B 1 120 ? 11.805 3.486 2.992 1 90.25 120 SER B CA 1
ATOM 2826 C C . SER B 1 120 ? 12.445 4.84 3.277 1 90.25 120 SER B C 1
ATOM 2828 O O . SER B 1 120 ? 12.305 5.383 4.375 1 90.25 120 SER B O 1
ATOM 2830 N N . GLY B 1 121 ? 13.172 5.285 2.314 1 92.69 121 GLY B N 1
ATOM 2831 C CA . GLY B 1 121 ? 13.75 6.617 2.416 1 92.69 121 GLY B CA 1
ATOM 2832 C C . GLY B 1 121 ? 12.711 7.703 2.609 1 92.69 121 GLY B C 1
ATOM 2833 O O . GLY B 1 121 ? 12.992 8.734 3.227 1 92.69 121 GLY B O 1
ATOM 2834 N N . ARG B 1 122 ? 11.523 7.445 2.143 1 95.25 122 ARG B N 1
ATOM 2835 C CA . ARG B 1 122 ? 10.438 8.414 2.289 1 95.25 122 ARG B CA 1
ATOM 2836 C C . ARG B 1 122 ? 10.016 8.547 3.75 1 95.25 122 ARG B C 1
ATOM 2838 O O . ARG B 1 122 ? 9.836 9.656 4.25 1 95.25 122 ARG B O 1
ATOM 2845 N N . ASN B 1 123 ? 9.93 7.395 4.41 1 95.31 123 ASN B N 1
ATOM 2846 C CA . ASN B 1 123 ? 9.625 7.406 5.836 1 95.31 123 ASN B CA 1
ATOM 2847 C C . ASN B 1 123 ? 10.742 8.055 6.645 1 95.31 123 ASN B C 1
ATOM 2849 O O . ASN B 1 123 ? 10.484 8.844 7.555 1 95.31 123 ASN B O 1
ATOM 2853 N N . TYR B 1 124 ? 11.938 7.707 6.285 1 94.62 124 TYR B N 1
ATOM 2854 C CA . TYR B 1 124 ? 13.109 8.266 6.941 1 94.62 124 TYR B CA 1
ATOM 2855 C C . TYR B 1 124 ? 13.125 9.789 6.828 1 94.62 124 TYR B C 1
ATOM 2857 O O . TYR B 1 124 ? 13.297 10.492 7.824 1 94.62 124 TYR B O 1
ATOM 2865 N N . ALA B 1 125 ? 12.883 10.273 5.613 1 96.62 125 ALA B N 1
ATOM 2866 C CA . ALA B 1 125 ? 12.875 11.711 5.352 1 96.62 125 ALA B CA 1
ATOM 2867 C C . ALA B 1 125 ? 11.758 12.406 6.125 1 96.62 125 ALA B C 1
ATOM 2869 O O . ALA B 1 125 ? 11.945 13.516 6.625 1 96.62 125 ALA B O 1
ATOM 2870 N N . ALA B 1 126 ? 10.633 11.781 6.203 1 97.5 126 ALA B N 1
ATOM 2871 C CA . ALA B 1 126 ? 9.516 12.344 6.945 1 97.5 126 ALA B CA 1
ATOM 2872 C C . ALA B 1 126 ? 9.867 12.523 8.422 1 97.5 126 ALA B C 1
ATOM 2874 O O . ALA B 1 126 ? 9.633 13.586 9 1 97.5 126 ALA B O 1
ATOM 2875 N N . LEU B 1 127 ? 10.438 11.484 9 1 96.69 127 LEU B N 1
ATOM 2876 C CA . LEU B 1 127 ? 10.766 11.508 10.422 1 96.69 127 LEU B CA 1
ATOM 2877 C C . LEU B 1 127 ? 11.867 12.523 10.703 1 96.69 127 LEU B C 1
ATOM 2879 O O . LEU B 1 127 ? 11.898 13.125 11.781 1 96.69 127 LEU B O 1
ATOM 2883 N N . MET B 1 128 ? 12.711 12.734 9.742 1 96.44 128 MET B N 1
ATOM 2884 C CA . MET B 1 128 ? 13.836 13.664 9.883 1 96.44 128 MET B CA 1
ATOM 2885 C C . MET B 1 128 ? 13.344 15.078 10.156 1 96.44 128 MET B C 1
ATOM 2887 O O . MET B 1 128 ? 13.992 15.836 10.875 1 96.44 128 MET B O 1
ATOM 2891 N N . VAL B 1 129 ? 12.211 15.43 9.633 1 96.25 129 VAL B N 1
ATOM 2892 C CA . VAL B 1 129 ? 11.742 16.797 9.758 1 96.25 129 VAL B CA 1
ATOM 2893 C C . VAL B 1 129 ? 10.539 16.859 10.695 1 96.25 129 VAL B C 1
ATOM 2895 O O . VAL B 1 129 ? 9.859 17.875 10.789 1 96.25 129 VAL B O 1
ATOM 2898 N N . ALA B 1 130 ? 10.258 15.805 11.406 1 96.94 130 ALA B N 1
ATOM 2899 C CA . ALA B 1 130 ? 9.047 15.672 12.219 1 96.94 130 ALA B CA 1
ATOM 2900 C C . ALA B 1 130 ? 9.172 16.453 13.523 1 96.94 130 ALA B C 1
ATOM 2902 O O . ALA B 1 130 ? 10.219 16.391 14.188 1 96.94 130 ALA B O 1
ATOM 2903 N N . SER B 1 131 ? 8.117 17.219 13.852 1 96.31 131 SER B N 1
ATOM 2904 C CA . SER B 1 131 ? 7.949 17.688 15.219 1 96.31 131 SER B CA 1
ATOM 2905 C C . SER B 1 131 ? 7.242 16.656 16.078 1 96.31 131 SER B C 1
ATOM 2907 O O . SER B 1 131 ? 7.715 16.328 17.172 1 96.31 131 SER B O 1
ATOM 2909 N N . CYS B 1 132 ? 6.203 16.141 15.586 1 95.75 132 CYS B N 1
ATOM 2910 C CA . CYS B 1 132 ? 5.402 15.117 16.266 1 95.75 132 CYS B CA 1
ATOM 2911 C C . CYS B 1 132 ? 5.152 13.922 15.344 1 95.75 132 CYS B C 1
ATOM 2913 O O . CYS B 1 132 ? 5.117 14.078 14.117 1 95.75 132 CYS B O 1
ATOM 2915 N N . LEU B 1 133 ? 5.074 12.773 16.016 1 95.75 133 LEU B N 1
ATOM 2916 C CA . LEU B 1 133 ? 4.785 11.531 15.312 1 95.75 133 LEU B CA 1
ATOM 2917 C C . LEU B 1 133 ? 3.568 10.836 15.922 1 95.75 133 LEU B C 1
ATOM 2919 O O . LEU B 1 133 ? 3.477 10.695 17.141 1 95.75 133 LEU B O 1
ATOM 2923 N N . VAL B 1 134 ? 2.586 10.523 15.078 1 94.62 134 VAL B N 1
ATOM 2924 C CA . VAL B 1 134 ? 1.442 9.719 15.5 1 94.62 134 VAL B CA 1
ATOM 2925 C C . VAL B 1 134 ? 1.337 8.469 14.633 1 94.62 134 VAL B C 1
ATOM 2927 O O . VAL B 1 134 ? 1.648 8.508 13.438 1 94.62 134 VAL B O 1
ATOM 2930 N N . SER B 1 135 ? 0.95 7.41 15.227 1 92.88 135 SER B N 1
ATOM 2931 C CA . SER B 1 135 ? 0.873 6.145 14.508 1 92.88 135 SER B CA 1
ATOM 2932 C C . SER B 1 135 ? -0.497 5.496 14.672 1 92.88 135 SER B C 1
ATOM 2934 O O . SER B 1 135 ? -0.756 4.832 15.68 1 92.88 135 SER B O 1
ATOM 2936 N N . PRO B 1 136 ? -1.365 5.672 13.664 1 92.62 136 PRO B N 1
ATOM 2937 C CA . PRO B 1 136 ? -2.605 4.895 13.703 1 92.62 136 PRO B CA 1
ATOM 2938 C C . PRO B 1 136 ? -2.363 3.391 13.617 1 92.62 136 PRO B C 1
ATOM 2940 O O . PRO B 1 136 ? -1.479 2.945 12.883 1 92.62 136 PRO B O 1
ATOM 2943 N N . ILE B 1 137 ? -3.127 2.668 14.414 1 88.38 137 ILE B N 1
ATOM 2944 C CA . ILE B 1 137 ? -2.963 1.218 14.422 1 88.38 137 ILE B CA 1
ATOM 2945 C C . ILE B 1 137 ? -4.328 0.542 14.336 1 88.38 137 ILE B C 1
ATOM 2947 O O . ILE B 1 137 ? -5.336 1.112 14.766 1 88.38 137 ILE B O 1
ATOM 2951 N N . ASP B 1 138 ? -4.301 -0.575 13.711 1 84.19 138 ASP B N 1
ATOM 2952 C CA . ASP B 1 138 ? -5.453 -1.471 13.734 1 84.19 138 ASP B CA 1
ATOM 2953 C C . ASP B 1 138 ? -5.316 -2.52 14.836 1 84.19 138 ASP B C 1
ATOM 2955 O O . ASP B 1 138 ? -4.312 -3.23 14.906 1 84.19 138 ASP B O 1
ATOM 2959 N N . LEU B 1 139 ? -6.309 -2.641 15.672 1 79.19 139 LEU B N 1
ATOM 2960 C CA . LEU B 1 139 ? -6.23 -3.475 16.875 1 79.19 139 LEU B CA 1
ATOM 2961 C C . LEU B 1 139 ? -6.262 -4.953 16.5 1 79.19 139 LEU B C 1
ATOM 2963 O O . LEU B 1 139 ? -5.898 -5.809 17.312 1 79.19 139 LEU B O 1
ATOM 2967 N N . GLU B 1 140 ? -6.75 -5.211 15.289 1 72.56 140 GLU B N 1
ATOM 2968 C CA . GLU B 1 140 ? -6.801 -6.605 14.867 1 72.56 140 GLU B CA 1
ATOM 2969 C C . GLU B 1 140 ? -5.426 -7.102 14.43 1 72.56 140 GLU B C 1
ATOM 2971 O O . GLU B 1 140 ? -5.074 -8.258 14.664 1 72.56 140 GLU B O 1
ATOM 2976 N N . THR B 1 141 ? -4.766 -6.195 13.844 1 67.88 141 THR B N 1
ATOM 2977 C CA . THR B 1 141 ? -3.504 -6.629 13.258 1 67.88 141 THR B CA 1
ATOM 2978 C C . THR B 1 141 ? -2.322 -6.121 14.078 1 67.88 141 THR B C 1
ATOM 2980 O O . THR B 1 141 ? -1.166 -6.383 13.742 1 67.88 141 THR B O 1
ATOM 2983 N N . TYR B 1 142 ? -2.736 -5.473 15.125 1 65.75 142 TYR B N 1
ATOM 2984 C CA . TYR B 1 142 ? -1.68 -4.891 15.945 1 65.75 142 TYR B CA 1
ATOM 2985 C C . TYR B 1 142 ? -0.777 -5.977 16.516 1 65.75 142 TYR B C 1
ATOM 2987 O O . TYR B 1 142 ? -1.263 -6.98 17.047 1 65.75 142 TYR B O 1
ATOM 2995 N N . ALA B 1 143 ? 0.455 -5.766 16.234 1 65.62 143 ALA B N 1
ATOM 2996 C CA . ALA B 1 143 ? 1.476 -6.648 16.797 1 65.62 143 ALA B CA 1
ATOM 2997 C C . ALA B 1 143 ? 2.572 -5.852 17.5 1 65.62 143 ALA B C 1
ATOM 2999 O O . ALA B 1 143 ? 2.984 -4.797 17 1 65.62 143 ALA B O 1
ATOM 3000 N N . LEU B 1 144 ? 2.936 -6.27 18.672 1 68.19 144 LEU B N 1
ATOM 3001 C CA . LEU B 1 144 ? 4.004 -5.645 19.438 1 68.19 144 LEU B CA 1
ATOM 3002 C C . LEU B 1 144 ? 5.242 -5.434 18.578 1 68.19 144 LEU B C 1
ATOM 3004 O O . LEU B 1 144 ? 5.953 -4.438 18.75 1 68.19 144 LEU B O 1
ATOM 3008 N N . GLN B 1 145 ? 5.395 -6.328 17.734 1 70.69 145 GLN B N 1
ATOM 3009 C CA . GLN B 1 145 ? 6.562 -6.246 16.859 1 70.69 145 GLN B CA 1
ATOM 3010 C C . GLN B 1 145 ? 6.52 -4.988 16 1 70.69 145 GLN B C 1
ATOM 3012 O O . GLN B 1 145 ? 7.555 -4.375 15.727 1 70.69 145 GLN B O 1
ATOM 3017 N N . GLY B 1 146 ? 5.359 -4.648 15.586 1 73.56 146 GLY B N 1
ATOM 3018 C CA . GLY B 1 146 ? 5.211 -3.432 14.805 1 73.56 146 GLY B CA 1
ATOM 3019 C C . GLY B 1 146 ? 5.582 -2.18 15.578 1 73.56 146 GLY B C 1
ATOM 3020 O O . GLY B 1 146 ? 6.184 -1.258 15.031 1 73.56 146 GLY B O 1
ATOM 3021 N N . VAL B 1 147 ? 5.34 -2.189 16.828 1 75 147 VAL B N 1
ATOM 3022 C CA . VAL B 1 147 ? 5.66 -1.058 17.688 1 75 147 VAL B CA 1
ATOM 3023 C C . VAL B 1 147 ? 7.168 -0.98 17.906 1 75 147 VAL B C 1
ATOM 3025 O O . VAL B 1 147 ? 7.754 0.105 17.859 1 75 147 VAL B O 1
ATOM 3028 N N . LYS B 1 148 ? 7.676 -2.117 18.141 1 78.25 148 LYS B N 1
ATOM 3029 C CA . LYS B 1 148 ? 9.125 -2.164 18.344 1 78.25 148 LYS B CA 1
ATOM 3030 C C . LYS B 1 148 ? 9.859 -1.635 17.109 1 78.25 148 LYS B C 1
ATOM 3032 O O . LYS B 1 148 ? 10.852 -0.911 17.234 1 78.25 148 LYS B O 1
ATOM 3037 N N . GLN B 1 149 ? 9.359 -1.979 16.062 1 82.19 149 GLN B N 1
ATOM 3038 C CA . GLN B 1 149 ? 9.969 -1.524 14.82 1 82.19 149 GLN B CA 1
ATOM 3039 C C . GLN B 1 149 ? 9.836 -0.012 14.664 1 82.19 149 GLN B C 1
ATOM 3041 O O . GLN B 1 149 ? 10.781 0.659 14.242 1 82.19 149 GLN B O 1
ATOM 3046 N N . LEU B 1 150 ? 8.719 0.458 15.016 1 84.12 150 LEU B N 1
ATOM 3047 C CA . LEU B 1 150 ? 8.492 1.898 14.961 1 84.12 150 LEU B CA 1
ATOM 3048 C C . LEU B 1 150 ? 9.469 2.639 15.867 1 84.12 150 LEU B C 1
ATOM 3050 O O . LEU B 1 150 ? 10.039 3.656 15.469 1 84.12 150 LEU B O 1
ATOM 3054 N N . TRP B 1 151 ? 9.664 2.076 16.984 1 85.5 151 TRP B N 1
ATOM 3055 C CA . TRP B 1 151 ? 10.578 2.686 17.938 1 85.5 151 TRP B CA 1
ATOM 3056 C C . TRP B 1 151 ? 12.008 2.664 17.422 1 85.5 151 TRP B C 1
ATOM 3058 O O . TRP B 1 151 ? 12.734 3.66 17.531 1 85.5 151 TRP B O 1
ATOM 3068 N N . ALA B 1 152 ? 12.344 1.566 16.938 1 87.12 152 ALA B N 1
ATOM 3069 C CA . ALA B 1 152 ? 13.695 1.435 16.406 1 87.12 152 ALA B CA 1
ATOM 3070 C C . ALA B 1 152 ? 13.93 2.418 15.258 1 87.12 152 ALA B C 1
ATOM 3072 O O . ALA B 1 152 ? 15 3.027 15.164 1 87.12 152 ALA B O 1
ATOM 3073 N N . GLN B 1 153 ? 13.008 2.553 14.469 1 87.94 153 GLN B N 1
ATOM 3074 C CA . GLN B 1 153 ? 13.086 3.477 13.344 1 87.94 153 GLN B CA 1
ATOM 3075 C C . GLN B 1 153 ? 13.203 4.922 13.828 1 87.94 153 GLN B C 1
ATOM 3077 O O . GLN B 1 153 ? 14.062 5.668 13.359 1 87.94 153 GLN B O 1
ATOM 3082 N N . LYS B 1 154 ? 12.352 5.27 14.75 1 91.56 154 LYS B N 1
ATOM 3083 C CA . LYS B 1 154 ? 12.383 6.605 15.336 1 91.56 154 LYS B CA 1
ATOM 3084 C C . LYS B 1 154 ? 13.75 6.902 15.953 1 91.56 154 LYS B C 1
ATOM 3086 O O . LYS B 1 154 ? 14.336 7.961 15.703 1 91.56 154 LYS B O 1
ATOM 3091 N N . ALA B 1 155 ? 14.281 5.965 16.703 1 92.31 155 ALA B N 1
ATOM 3092 C CA . ALA B 1 155 ? 15.57 6.133 17.375 1 92.31 155 ALA B CA 1
ATOM 3093 C C . ALA B 1 155 ? 16.703 6.285 16.359 1 92.31 155 ALA B C 1
ATOM 3095 O O . ALA B 1 155 ? 17.594 7.113 16.531 1 92.31 155 ALA B O 1
ATOM 3096 N N . THR B 1 156 ? 16.594 5.535 15.344 1 91.44 156 THR B N 1
ATOM 3097 C CA . THR B 1 156 ? 17.609 5.586 14.297 1 91.44 156 THR B CA 1
ATOM 3098 C C . THR B 1 156 ? 17.625 6.961 13.641 1 91.44 156 THR B C 1
ATOM 3100 O O . THR B 1 156 ? 18.703 7.543 13.453 1 91.44 156 THR B O 1
ATOM 3103 N N . VAL B 1 157 ? 16.516 7.473 13.336 1 93.5 157 VAL B N 1
ATOM 3104 C CA . VAL B 1 157 ? 16.438 8.766 12.664 1 93.5 157 VAL B CA 1
ATOM 3105 C C . VAL B 1 157 ? 16.891 9.875 13.609 1 93.5 157 VAL B C 1
ATOM 3107 O O . VAL B 1 157 ? 17.625 10.773 13.203 1 93.5 157 VAL B O 1
ATOM 3110 N N . GLU B 1 158 ? 16.5 9.773 14.875 1 94.38 158 GLU B N 1
ATOM 3111 C CA . GLU B 1 158 ? 16.906 10.766 15.859 1 94.38 158 GLU B CA 1
ATOM 3112 C C . GLU B 1 158 ? 18.422 10.836 15.969 1 94.38 158 GLU B C 1
ATOM 3114 O O . GLU B 1 158 ? 19 11.93 15.984 1 94.38 158 GLU B O 1
ATOM 3119 N N . LYS B 1 159 ? 19.078 9.727 15.914 1 92.5 159 LYS B N 1
ATOM 3120 C CA . LYS B 1 159 ? 20.516 9.648 16.078 1 92.5 159 LYS B CA 1
ATOM 3121 C C . LYS B 1 159 ? 21.234 10.055 14.789 1 92.5 159 LYS B C 1
ATOM 3123 O O . LYS B 1 159 ? 22.172 10.859 14.82 1 92.5 159 LYS B O 1
ATOM 3128 N N . ALA B 1 160 ? 20.781 9.617 13.742 1 91.38 160 ALA B N 1
ATOM 3129 C CA . ALA B 1 160 ? 21.516 9.719 12.484 1 91.38 160 ALA B CA 1
ATOM 3130 C C . ALA B 1 160 ? 21.219 11.031 11.773 1 91.38 160 ALA B C 1
ATOM 3132 O O . ALA B 1 160 ? 22.062 11.555 11.039 1 91.38 160 ALA B O 1
ATOM 3133 N N . ALA B 1 161 ? 20.047 11.578 12.039 1 90.88 161 ALA B N 1
ATOM 3134 C CA . ALA B 1 161 ? 19.641 12.656 11.133 1 90.88 161 ALA B CA 1
ATOM 3135 C C . ALA B 1 161 ? 19.25 13.906 11.914 1 90.88 161 ALA B C 1
ATOM 3137 O O . ALA B 1 161 ? 19.141 14.992 11.344 1 90.88 161 ALA B O 1
ATOM 3138 N N . ARG B 1 162 ? 19.062 13.789 13.234 1 92.5 162 ARG B N 1
ATOM 3139 C CA . ARG B 1 162 ? 18.547 14.922 13.992 1 92.5 162 ARG B CA 1
ATOM 3140 C C . ARG B 1 162 ? 19.516 15.336 15.086 1 92.5 162 ARG B C 1
ATOM 3142 O O . ARG B 1 162 ? 19.172 16.125 15.977 1 92.5 162 ARG B O 1
ATOM 3149 N N . GLY B 1 163 ? 20.719 14.75 14.977 1 89.5 163 GLY B N 1
ATOM 3150 C CA . GLY B 1 163 ? 21.719 15.102 15.977 1 89.5 163 GLY B CA 1
ATOM 3151 C C . GLY B 1 163 ? 21.281 14.766 17.391 1 89.5 163 GLY B C 1
ATOM 3152 O O . GLY B 1 163 ? 21.625 15.484 18.328 1 89.5 163 GLY B O 1
ATOM 3153 N N . GLY B 1 164 ? 20.312 13.844 17.5 1 87.56 164 GLY B N 1
ATOM 3154 C CA . GLY B 1 164 ? 19.859 13.406 18.812 1 87.56 164 GLY B CA 1
ATOM 3155 C C . GLY B 1 164 ? 18.609 14.125 19.281 1 87.56 164 GLY B C 1
ATOM 3156 O O . GLY B 1 164 ? 18.078 13.812 20.344 1 87.56 164 GLY B O 1
ATOM 3157 N N . ARG B 1 165 ? 18.141 15.125 18.516 1 90.94 165 ARG B N 1
ATOM 3158 C CA . ARG B 1 165 ? 16.906 15.812 18.875 1 90.94 165 ARG B CA 1
ATOM 3159 C C . ARG B 1 165 ? 15.711 14.875 18.797 1 90.94 165 ARG B C 1
ATOM 3161 O O . ARG B 1 165 ? 15.531 14.164 17.797 1 90.94 165 ARG B O 1
ATOM 3168 N N . PRO B 1 166 ? 14.906 14.844 19.781 1 91.75 166 PRO B N 1
ATOM 3169 C CA . PRO B 1 166 ? 13.82 13.859 19.844 1 91.75 166 PRO B CA 1
ATOM 3170 C C . PRO B 1 166 ? 12.633 14.242 18.969 1 91.75 166 PRO B C 1
ATOM 3172 O O . PRO B 1 166 ? 12.391 15.43 18.734 1 91.75 166 PRO B O 1
ATOM 3175 N N . ILE B 1 167 ? 11.984 13.266 18.438 1 93.62 167 ILE B N 1
ATOM 3176 C CA . ILE B 1 167 ? 10.656 13.391 17.844 1 93.62 167 ILE B CA 1
ATOM 3177 C C . ILE B 1 167 ? 9.594 13.172 18.922 1 93.62 167 ILE B C 1
ATOM 3179 O O . ILE B 1 167 ? 9.641 12.18 19.656 1 93.62 167 ILE B O 1
ATOM 3183 N N . ASP B 1 168 ? 8.711 14.078 19.094 1 93.12 168 ASP B N 1
ATOM 3184 C CA . ASP B 1 168 ? 7.633 13.898 20.062 1 93.12 168 ASP B CA 1
ATOM 3185 C C . ASP B 1 168 ? 6.617 12.867 19.562 1 93.12 168 ASP B C 1
ATOM 3187 O O . ASP B 1 168 ? 5.797 13.164 18.688 1 93.12 168 ASP B O 1
ATOM 3191 N N . PHE B 1 169 ? 6.723 11.742 20.125 1 91.94 169 PHE B N 1
ATOM 3192 C CA . PHE B 1 169 ? 5.797 10.68 19.75 1 91.94 169 PHE B CA 1
ATOM 3193 C C . PHE B 1 169 ? 4.473 10.828 20.5 1 91.94 169 PHE B C 1
ATOM 3195 O O . PHE B 1 169 ? 4.41 10.648 21.719 1 91.94 169 PHE B O 1
ATOM 3202 N N . LEU B 1 170 ? 3.436 11.156 19.734 1 90.31 170 LEU B N 1
ATOM 3203 C CA . LEU B 1 170 ? 2.125 11.383 20.344 1 90.31 170 LEU B CA 1
ATOM 3204 C C . LEU B 1 170 ? 1.5 10.07 20.797 1 90.31 170 LEU B C 1
ATOM 3206 O O . LEU B 1 170 ? 0.607 10.062 21.641 1 90.31 170 LEU B O 1
ATOM 3210 N N . GLY B 1 171 ? 1.955 8.992 20.172 1 87.69 171 GLY B N 1
ATOM 3211 C CA . GLY B 1 171 ? 1.508 7.676 20.594 1 87.69 171 GLY B CA 1
ATOM 3212 C C . GLY B 1 171 ? 0.806 6.902 19.5 1 87.69 171 GLY B C 1
ATOM 3213 O O . GLY B 1 171 ? 0.679 7.387 18.375 1 87.69 171 GLY B O 1
ATOM 3214 N N . LEU B 1 172 ? 0.458 5.684 19.891 1 90.19 172 LEU B N 1
ATOM 3215 C CA . LEU B 1 172 ? -0.37 4.836 19.047 1 90.19 172 LEU B CA 1
ATOM 3216 C C . LEU B 1 172 ? -1.832 5.266 19.109 1 90.19 172 LEU B C 1
ATOM 3218 O O . LEU B 1 172 ? -2.346 5.578 20.188 1 90.19 172 LEU B O 1
ATOM 3222 N N . LEU B 1 173 ? -2.395 5.367 17.984 1 91 173 LEU B N 1
ATOM 3223 C CA . LEU B 1 173 ? -3.805 5.738 17.906 1 91 173 LEU B CA 1
ATOM 3224 C C . LEU B 1 173 ? -4.637 4.598 17.344 1 91 173 LEU B C 1
ATOM 3226 O O . LEU B 1 173 ? -4.633 4.363 16.125 1 91 173 LEU B O 1
ATOM 3230 N N . PRO B 1 174 ? -5.32 3.85 18.266 1 88.94 174 PRO B N 1
ATOM 3231 C CA . PRO B 1 174 ? -6.242 2.848 17.719 1 88.94 174 PRO B CA 1
ATOM 3232 C C . PRO B 1 174 ? -7.262 3.447 16.766 1 88.94 174 PRO B C 1
ATOM 3234 O O . PRO B 1 174 ? -7.945 4.418 17.094 1 88.94 174 PRO B O 1
ATOM 3237 N N . SER B 1 175 ? -7.211 2.926 15.586 1 89.25 175 SER B N 1
ATOM 3238 C CA . SER B 1 175 ? -8.086 3.42 14.531 1 89.25 175 SER B CA 1
ATOM 3239 C C . SER B 1 175 ? -8.922 2.293 13.938 1 89.25 175 SER B C 1
ATOM 3241 O O . SER B 1 175 ? -8.648 1.115 14.172 1 89.25 175 SER B O 1
ATOM 3243 N N . ARG B 1 176 ? -9.977 2.66 13.352 1 87.62 176 ARG B N 1
ATOM 3244 C CA . ARG B 1 176 ? -10.93 1.727 12.75 1 87.62 176 ARG B CA 1
ATOM 3245 C C . ARG B 1 176 ? -11.453 0.742 13.789 1 87.62 176 ARG B C 1
ATOM 3247 O O . ARG B 1 176 ? -11.578 -0.453 13.516 1 87.62 176 ARG B O 1
ATOM 3254 N N . PHE B 1 177 ? -11.656 1.232 14.984 1 87 177 PHE B N 1
ATOM 3255 C CA . PHE B 1 177 ? -12.117 0.429 16.109 1 87 177 PHE B CA 1
ATOM 3256 C C . PHE B 1 177 ? -13.578 0.04 15.93 1 87 177 PHE B C 1
ATOM 3258 O O . PHE B 1 177 ? -14.43 0.898 15.688 1 87 177 PHE B O 1
ATOM 3265 N N . GLN B 1 178 ? -13.773 -1.251 15.969 1 85.69 178 GLN B N 1
ATOM 3266 C CA . GLN B 1 178 ? -15.141 -1.75 15.961 1 85.69 178 GLN B CA 1
ATOM 3267 C C . GLN B 1 178 ? -15.641 -2.006 17.375 1 85.69 178 GLN B C 1
ATOM 3269 O O . GLN B 1 178 ? -15.422 -3.082 17.938 1 85.69 178 GLN B O 1
ATOM 3274 N N . SER B 1 179 ? -16.438 -1.111 17.891 1 80.38 179 SER B N 1
ATOM 3275 C CA . SER B 1 179 ? -16.828 -1.127 19.297 1 80.38 179 SER B CA 1
ATOM 3276 C C . SER B 1 179 ? -17.781 -2.291 19.594 1 80.38 179 SER B C 1
ATOM 3278 O O . SER B 1 179 ? -17.891 -2.721 20.734 1 80.38 179 SER B O 1
ATOM 3280 N N . ASN B 1 180 ? -18.406 -2.77 18.562 1 83.88 180 ASN B N 1
ATOM 3281 C CA . ASN B 1 180 ? -19.344 -3.863 18.766 1 83.88 180 ASN B CA 1
ATOM 3282 C C . ASN B 1 180 ? -18.656 -5.219 18.734 1 83.88 180 ASN B C 1
ATOM 3284 O O . ASN B 1 180 ? -19.281 -6.254 18.969 1 83.88 180 ASN B O 1
ATOM 3288 N N . SER B 1 181 ? -17.375 -5.195 18.5 1 82.94 181 SER B N 1
ATOM 3289 C CA . SER B 1 181 ? -16.609 -6.434 18.453 1 82.94 181 SER B CA 1
ATOM 3290 C C . SER B 1 181 ? -15.953 -6.734 19.797 1 82.94 181 SER B C 1
ATOM 3292 O O . SER B 1 181 ? -15.039 -6.027 20.219 1 82.94 181 SER B O 1
ATOM 3294 N N . PRO B 1 182 ? -16.422 -7.777 20.453 1 82 182 PRO B N 1
ATOM 3295 C CA . PRO B 1 182 ? -15.805 -8.133 21.734 1 82 182 PRO B CA 1
ATOM 3296 C C . PRO B 1 182 ? -14.305 -8.367 21.609 1 82 182 PRO B C 1
ATOM 3298 O O . PRO B 1 182 ? -13.539 -7.977 22.5 1 82 182 PRO B O 1
ATOM 3301 N N . ARG B 1 183 ? -13.945 -8.938 20.547 1 80.75 183 ARG B N 1
ATOM 3302 C CA . ARG B 1 183 ? -12.531 -9.203 20.312 1 80.75 183 ARG B CA 1
ATOM 3303 C C . ARG B 1 183 ? -11.727 -7.906 20.266 1 80.75 183 ARG B C 1
ATOM 3305 O O . ARG B 1 183 ? -10.664 -7.812 20.875 1 80.75 183 ARG B O 1
ATOM 3312 N N . GLN B 1 184 ? -12.227 -6.949 19.562 1 80.81 184 GLN B N 1
ATOM 3313 C CA . GLN B 1 184 ? -11.523 -5.676 19.469 1 80.81 184 GLN B CA 1
ATOM 3314 C C . GLN B 1 184 ? -11.477 -4.961 20.812 1 80.81 184 GLN B C 1
ATOM 3316 O O . GLN B 1 184 ? -10.484 -4.324 21.156 1 80.81 184 GLN B O 1
ATOM 3321 N N . ARG B 1 185 ? -12.523 -5.094 21.609 1 83.38 185 ARG B N 1
ATOM 3322 C CA . ARG B 1 185 ? -12.539 -4.484 22.922 1 83.38 185 ARG B CA 1
ATOM 3323 C C . ARG B 1 185 ? -11.5 -5.121 23.844 1 83.38 185 ARG B C 1
ATOM 3325 O O . ARG B 1 185 ? -10.805 -4.422 24.578 1 83.38 185 ARG B O 1
ATOM 3332 N N . GLU B 1 186 ? -11.422 -6.367 23.672 1 83 186 GLU B N 1
ATOM 3333 C CA . GLU B 1 186 ? -10.422 -7.09 24.453 1 83 186 GLU B CA 1
ATOM 3334 C C . GLU B 1 186 ? -9.008 -6.699 24.031 1 83 186 GLU B C 1
ATOM 3336 O O . GLU B 1 186 ? -8.141 -6.508 24.891 1 83 186 GLU B O 1
ATOM 3341 N N . ASN B 1 187 ? -8.789 -6.605 22.734 1 80.81 187 ASN B N 1
ATOM 3342 C CA . ASN B 1 187 ? -7.48 -6.203 22.234 1 80.81 187 ASN B CA 1
ATOM 3343 C C . ASN B 1 187 ? -7.105 -4.801 22.719 1 80.81 187 ASN B C 1
ATOM 3345 O O . ASN B 1 187 ? -5.953 -4.551 23.062 1 80.81 187 ASN B O 1
ATOM 3349 N N . LEU B 1 188 ? -8.07 -3.959 22.672 1 79.56 188 LEU B N 1
ATOM 3350 C CA . LEU B 1 188 ? -7.832 -2.598 23.141 1 79.56 188 LEU B CA 1
ATOM 3351 C C . LEU B 1 188 ? -7.438 -2.588 24.609 1 79.56 188 LEU B C 1
ATOM 3353 O O . LEU B 1 188 ? -6.477 -1.916 25 1 79.56 188 LEU B O 1
ATOM 3357 N N . THR B 1 189 ? -8.172 -3.338 25.375 1 79.38 189 THR B N 1
ATOM 3358 C CA . THR B 1 189 ? -7.883 -3.42 26.797 1 79.38 189 THR B CA 1
ATOM 3359 C C . THR B 1 189 ? -6.48 -3.969 27.031 1 79.38 189 THR B C 1
ATOM 3361 O O . THR B 1 189 ? -5.738 -3.455 27.875 1 79.38 189 THR B O 1
ATOM 3364 N N . GLY B 1 190 ? -6.191 -4.926 26.328 1 77 190 GLY B N 1
ATOM 3365 C CA . GLY B 1 190 ? -4.855 -5.5 26.422 1 77 190 GLY B CA 1
ATOM 3366 C C . GLY B 1 190 ? -3.758 -4.527 26.047 1 77 190 GLY B C 1
ATOM 3367 O O . GLY B 1 190 ? -2.736 -4.438 26.734 1 77 190 GLY B O 1
ATOM 3368 N N . LEU B 1 191 ? -3.994 -3.852 24.953 1 77.19 191 LEU B N 1
ATOM 3369 C CA . LEU B 1 191 ? -3.025 -2.861 24.5 1 77.19 191 LEU B CA 1
ATOM 3370 C C . LEU B 1 191 ? -2.832 -1.765 25.547 1 77.19 191 LEU B C 1
ATOM 3372 O O . LEU B 1 191 ? -1.705 -1.339 25.797 1 77.19 191 LEU B O 1
ATOM 3376 N N . LEU B 1 192 ? -3.887 -1.348 26.125 1 74.81 192 LEU B N 1
ATOM 3377 C CA . LEU B 1 192 ? -3.836 -0.301 27.141 1 74.81 192 LEU B CA 1
ATOM 3378 C C . LEU B 1 192 ? -3.061 -0.771 28.359 1 74.81 192 LEU B C 1
ATOM 3380 O O . LEU B 1 192 ? -2.316 0.005 28.969 1 74.81 192 LEU B O 1
ATOM 3384 N N . ARG B 1 193 ? -3.186 -1.999 28.609 1 75.75 193 ARG B N 1
ATOM 3385 C CA . ARG B 1 193 ? -2.5 -2.564 29.766 1 75.75 193 ARG B CA 1
ATOM 3386 C C . ARG B 1 193 ? -1.003 -2.693 29.5 1 75.75 193 ARG B C 1
ATOM 3388 O O . ARG B 1 193 ? -0.188 -2.381 30.375 1 75.75 193 ARG B O 1
ATOM 3395 N N . GLU B 1 194 ? -0.697 -3.072 28.328 1 72.81 194 GLU B N 1
ATOM 3396 C CA . GLU B 1 194 ? 0.692 -3.396 28.016 1 72.81 194 GLU B CA 1
ATOM 3397 C C . GLU B 1 194 ? 1.45 -2.166 27.531 1 72.81 194 GLU B C 1
ATOM 3399 O O . GLU B 1 194 ? 2.652 -2.035 27.766 1 72.81 194 GLU B O 1
ATOM 3404 N N . GLN B 1 195 ? 0.784 -1.362 26.828 1 69.12 195 GLN B N 1
ATOM 3405 C CA . GLN B 1 195 ? 1.456 -0.253 26.156 1 69.12 195 GLN B CA 1
ATOM 3406 C C . GLN B 1 195 ? 0.751 1.069 26.4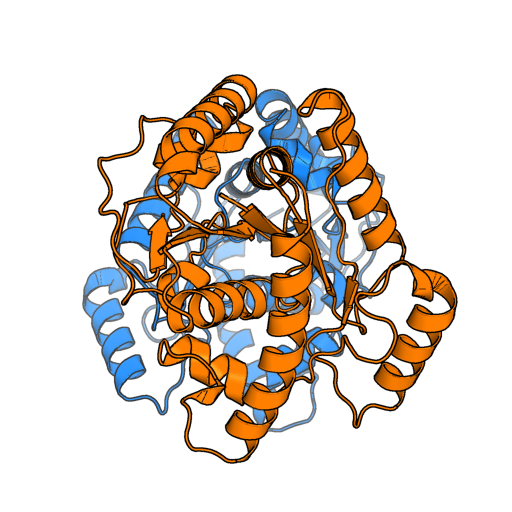38 1 69.12 195 GLN B C 1
ATOM 3408 O O . GLN B 1 195 ? 0.786 1.988 25.625 1 69.12 195 GLN B O 1
ATOM 3413 N N . GLY B 1 196 ? 0.167 1.038 27.531 1 64.94 196 GLY B N 1
ATOM 3414 C CA . GLY B 1 196 ? -0.648 2.197 27.875 1 64.94 196 GLY B CA 1
ATOM 3415 C C . GLY B 1 196 ? 0.097 3.51 27.719 1 64.94 196 GLY B C 1
ATOM 3416 O O . GLY B 1 196 ? -0.445 4.484 27.188 1 64.94 196 GLY B O 1
ATOM 3417 N N . ALA B 1 197 ? 1.284 3.451 28.016 1 65.75 197 ALA B N 1
ATOM 3418 C CA . ALA B 1 197 ? 2.076 4.68 27.984 1 65.75 197 ALA B CA 1
ATOM 3419 C C . ALA B 1 197 ? 2.367 5.105 26.547 1 65.75 197 ALA B C 1
ATOM 3421 O O . ALA B 1 197 ? 2.691 6.266 26.297 1 65.75 197 ALA B O 1
ATOM 3422 N N . ARG B 1 198 ? 2.203 4.215 25.641 1 73.5 198 ARG B N 1
ATOM 3423 C CA . ARG B 1 198 ? 2.535 4.488 24.25 1 73.5 198 ARG B CA 1
ATOM 3424 C C . ARG B 1 198 ? 1.284 4.816 23.438 1 73.5 198 ARG B C 1
ATOM 3426 O O . ARG B 1 198 ? 1.375 5.184 22.266 1 73.5 198 ARG B O 1
ATOM 3433 N N . ILE B 1 199 ? 0.182 4.594 24.047 1 74.5 199 ILE B N 1
ATOM 3434 C CA . ILE B 1 199 ? -1.085 4.906 23.391 1 74.5 199 ILE B CA 1
ATOM 3435 C C . ILE B 1 199 ? -1.365 6.402 23.5 1 74.5 199 ILE B C 1
ATOM 3437 O O . ILE B 1 199 ? -1.139 7.008 24.547 1 74.5 199 ILE B O 1
ATOM 3441 N N . MET B 1 200 ? -1.666 6.777 22.266 1 67.12 200 MET B N 1
ATOM 3442 C CA . MET B 1 200 ? -1.997 8.203 22.219 1 67.12 200 MET B CA 1
ATOM 3443 C C . MET B 1 200 ? -3.188 8.5 23.125 1 67.12 200 MET B C 1
ATOM 3445 O O . MET B 1 200 ? -4.262 7.922 22.969 1 67.12 200 MET B O 1
ATOM 3449 N N . PHE B 1 201 ? -3.031 9.383 24.078 1 64.44 201 PHE B N 1
ATOM 3450 C CA . PHE B 1 201 ? -4.043 9.898 25 1 64.44 201 PHE B CA 1
ATOM 3451 C C . PHE B 1 201 ? -4.824 8.758 25.641 1 64.44 201 PHE B C 1
ATOM 3453 O O . PHE B 1 201 ? -5.922 8.422 25.188 1 64.44 201 PHE B O 1
ATOM 3460 N N . PRO B 1 202 ? -4.207 8.141 26.547 1 60 202 PRO B N 1
ATOM 3461 C CA . PRO B 1 202 ? -4.867 7.012 27.203 1 60 202 PRO B CA 1
ATOM 3462 C C . PRO B 1 202 ? -6.32 7.305 27.578 1 60 202 PRO B C 1
ATOM 3464 O O . PRO B 1 202 ? -6.617 8.367 28.125 1 60 202 PRO B O 1
ATOM 3467 N N . GLY B 1 203 ? -7.348 6.629 26.875 1 58.16 203 GLY B N 1
ATOM 3468 C CA . GLY B 1 203 ? -8.773 6.719 27.156 1 58.16 203 GLY B CA 1
ATOM 3469 C C . GLY B 1 203 ? -9.523 7.574 26.141 1 58.16 203 GLY B C 1
ATOM 3470 O O . GLY B 1 203 ? -10.75 7.539 26.078 1 58.16 203 GLY B O 1
ATOM 3471 N N . GLN B 1 204 ? -8.812 8.422 25.484 1 62.47 204 GLN B N 1
ATOM 3472 C CA . GLN B 1 204 ? -9.516 9.328 24.594 1 62.47 204 GLN B CA 1
ATOM 3473 C C . GLN B 1 204 ? -9.023 9.188 23.156 1 62.47 204 GLN B C 1
ATOM 3475 O O . GLN B 1 204 ? -9.641 9.711 22.219 1 62.47 204 GLN B O 1
ATOM 3480 N N . GLY B 1 205 ? -8.164 8.344 22.969 1 76.81 205 GLY B N 1
ATOM 3481 C CA . GLY B 1 205 ? -7.496 8.367 21.688 1 76.81 205 GLY B CA 1
ATOM 3482 C C . GLY B 1 205 ? -7.855 7.18 20.812 1 76.81 205 GLY B C 1
ATOM 3483 O O . GLY B 1 205 ? -6.98 6.406 20.406 1 76.81 205 GLY B O 1
ATOM 3484 N N . VAL B 1 206 ? -9.211 6.93 20.562 1 83.19 206 VAL B N 1
ATOM 3485 C CA . VAL B 1 206 ? -9.625 5.852 19.688 1 83.19 206 VAL B CA 1
ATOM 3486 C C . VAL B 1 206 ? -10.531 6.402 18.578 1 83.19 206 VAL B C 1
ATOM 3488 O O . VAL B 1 206 ? -11.414 7.227 18.844 1 83.19 206 VAL B O 1
ATOM 3491 N N . LEU B 1 207 ? -10.234 6 17.406 1 90 207 LEU B N 1
ATOM 3492 C CA . LEU B 1 207 ? -11.117 6.328 16.281 1 90 207 LEU B CA 1
ATOM 3493 C C . LEU B 1 207 ? -11.93 5.109 15.867 1 90 207 LEU B C 1
ATOM 3495 O O . LEU B 1 207 ? -11.367 4.094 15.453 1 90 207 LEU B O 1
ATOM 3499 N N . THR B 1 208 ? -13.227 5.246 16 1 89.69 208 THR B N 1
ATOM 3500 C CA . THR B 1 208 ? -14.133 4.16 15.648 1 89.69 208 THR B CA 1
ATOM 3501 C C . THR B 1 208 ? -14.242 4.004 14.141 1 89.69 208 THR B C 1
ATOM 3503 O O . THR B 1 208 ? -14.156 4.988 13.398 1 89.69 208 THR B O 1
ATOM 3506 N N . GLN B 1 209 ? -14.305 2.82 13.781 1 88.12 209 GLN B N 1
ATOM 3507 C CA . GLN B 1 209 ? -14.539 2.561 12.367 1 88.12 209 GLN B CA 1
ATOM 3508 C C . GLN B 1 209 ? -15.922 3.049 11.938 1 88.12 209 GLN B C 1
ATOM 3510 O O . GLN B 1 209 ? -16.938 2.684 12.547 1 88.12 209 GLN B O 1
ATOM 3515 N N . ARG B 1 210 ? -15.969 3.967 11.008 1 88.12 210 ARG B N 1
ATOM 3516 C CA . ARG B 1 210 ? -17.234 4.508 10.5 1 88.12 210 ARG B CA 1
ATOM 3517 C C . ARG B 1 210 ? -17.188 4.668 8.984 1 88.12 210 ARG B C 1
ATOM 3519 O O . ARG B 1 210 ? -16.156 5.02 8.422 1 88.12 210 ARG B O 1
ATOM 3526 N N . GLN B 1 211 ? -18.344 4.48 8.344 1 86 211 GLN B N 1
ATOM 3527 C CA . GLN B 1 211 ? -18.453 4.602 6.898 1 86 211 GLN B CA 1
ATOM 3528 C C . GLN B 1 211 ? -18.25 6.047 6.449 1 86 211 GLN B C 1
ATOM 3530 O O . GLN B 1 211 ? -17.828 6.293 5.316 1 86 211 GLN B O 1
ATOM 3535 N N . GLY B 1 212 ? -18.531 6.906 7.316 1 91.88 212 GLY B N 1
ATOM 3536 C CA . GLY B 1 212 ? -18.453 8.32 7 1 91.88 212 GLY B CA 1
ATOM 3537 C C . GLY B 1 212 ? -17.062 8.758 6.578 1 91.88 212 GLY B C 1
ATOM 3538 O O . GLY B 1 212 ? -16.906 9.68 5.77 1 91.88 212 GLY B O 1
ATOM 3539 N N . TYR B 1 213 ? -16.016 8.078 7.074 1 93.94 213 TYR B N 1
ATOM 3540 C CA . TYR B 1 213 ? -14.648 8.453 6.738 1 93.94 213 TYR B CA 1
ATOM 3541 C C . TYR B 1 213 ? -14.352 8.18 5.27 1 93.94 213 TYR B C 1
ATOM 3543 O O . TYR B 1 213 ? -13.789 9.031 4.574 1 93.94 213 TYR B O 1
ATOM 3551 N N . ALA B 1 214 ? -14.695 6.996 4.855 1 89.62 214 ALA B N 1
ATOM 3552 C CA . ALA B 1 214 ? -14.492 6.652 3.451 1 89.62 214 ALA B CA 1
ATOM 3553 C C . ALA B 1 214 ? -15.242 7.609 2.535 1 89.62 214 ALA B C 1
ATOM 3555 O O . ALA B 1 214 ? -14.703 8.062 1.522 1 89.62 214 ALA B O 1
ATOM 3556 N N . GLU B 1 215 ? -16.438 7.938 2.898 1 91.56 215 GLU B N 1
ATOM 3557 C CA . GLU B 1 215 ? -17.25 8.859 2.119 1 91.56 215 GLU B CA 1
ATOM 3558 C C . GLU B 1 215 ? -16.625 10.258 2.086 1 91.56 215 GLU B C 1
ATOM 3560 O O . GLU B 1 215 ? -16.547 10.883 1.027 1 91.56 215 GLU B O 1
ATOM 3565 N N . ALA B 1 216 ? -16.203 10.711 3.188 1 96.38 216 ALA B N 1
ATOM 3566 C CA . ALA B 1 216 ? -15.586 12.031 3.301 1 96.38 216 ALA B CA 1
ATOM 3567 C C . ALA B 1 216 ? -14.375 12.148 2.379 1 96.38 216 ALA B C 1
ATOM 3569 O O . ALA B 1 216 ? -14.234 13.133 1.651 1 96.38 216 ALA B O 1
ATOM 3570 N N . LEU B 1 217 ? -13.539 11.125 2.375 1 95.5 217 LEU B N 1
ATOM 3571 C CA . LEU B 1 217 ? -12.344 11.109 1.54 1 95.5 217 LEU B CA 1
ATOM 3572 C C . LEU B 1 217 ? -12.711 11.102 0.061 1 95.5 217 LEU B C 1
ATOM 3574 O O . LEU B 1 217 ? -12.055 11.75 -0.753 1 95.5 217 LEU B O 1
ATOM 3578 N N . ASP B 1 218 ? -13.758 10.484 -0.224 1 90.75 218 ASP B N 1
ATOM 3579 C CA . ASP B 1 218 ? -14.203 10.352 -1.607 1 90.75 218 ASP B CA 1
ATOM 3580 C C . ASP B 1 218 ? -14.781 11.664 -2.131 1 90.75 218 ASP B C 1
ATOM 3582 O O . ASP B 1 218 ? -14.477 12.078 -3.254 1 90.75 218 ASP B O 1
ATOM 3586 N N . VAL B 1 219 ? -15.547 12.336 -1.301 1 94.5 219 VAL B N 1
ATOM 3587 C CA . VAL B 1 219 ? -16.188 13.57 -1.745 1 94.5 219 VAL B CA 1
ATOM 3588 C C . VAL B 1 219 ? -15.273 14.758 -1.462 1 94.5 219 VAL B C 1
ATOM 3590 O O . VAL B 1 219 ? -15.648 15.906 -1.694 1 94.5 219 VAL B O 1
ATOM 3593 N N . ARG B 1 220 ? -14.07 14.539 -0.881 1 97.06 220 ARG B N 1
ATOM 3594 C CA . ARG B 1 220 ? -13 15.508 -0.7 1 97.06 220 ARG B CA 1
ATOM 3595 C C . ARG B 1 220 ? -13.414 16.625 0.256 1 97.06 220 ARG B C 1
ATOM 3597 O O . ARG B 1 220 ? -13.211 17.797 -0.029 1 97.06 220 ARG B O 1
ATOM 3604 N N . GLN B 1 221 ? -14.039 16.172 1.348 1 97 221 GLN B N 1
ATOM 3605 C CA . GLN B 1 221 ? -14.375 17.078 2.432 1 97 221 GLN B CA 1
ATOM 3606 C C . GLN B 1 221 ? -14.25 16.406 3.789 1 97 221 GLN B C 1
ATOM 3608 O O . GLN B 1 221 ? -14.352 15.18 3.887 1 97 221 GLN B O 1
ATOM 3613 N N . PRO B 1 222 ? -13.992 17.203 4.844 1 97.81 222 PRO B N 1
ATOM 3614 C CA . PRO B 1 222 ? -13.922 16.578 6.168 1 97.81 222 PRO B CA 1
ATOM 3615 C C . PRO B 1 222 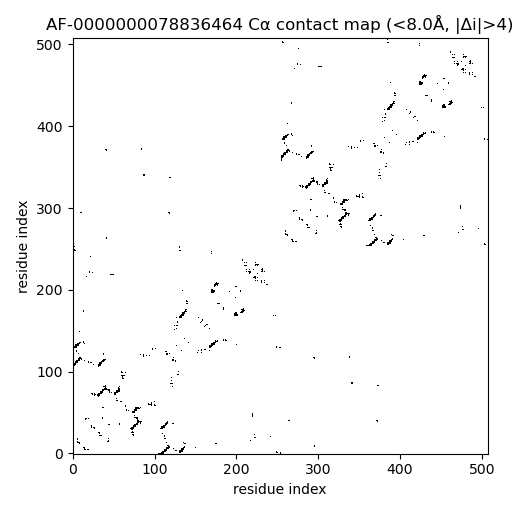? -15.227 15.891 6.559 1 97.81 222 PRO B C 1
ATOM 3617 O O . PRO B 1 222 ? -16.312 16.328 6.168 1 97.81 222 PRO B O 1
ATOM 3620 N N . VAL B 1 223 ? -15.086 14.867 7.363 1 97.81 223 VAL B N 1
ATOM 3621 C CA . VAL B 1 223 ? -16.219 14.031 7.715 1 97.81 223 VAL B CA 1
ATOM 3622 C C . VAL B 1 223 ? -17.266 14.859 8.469 1 97.81 223 VAL B C 1
ATOM 3624 O O . VAL B 1 223 ? -18.469 14.609 8.352 1 97.81 223 VAL B O 1
ATOM 3627 N N . TRP B 1 224 ? -16.859 15.984 9.188 1 97.19 224 TRP B N 1
ATOM 3628 C CA . TRP B 1 224 ? -17.797 16.781 9.977 1 97.19 224 TRP B CA 1
ATOM 3629 C C . TRP B 1 224 ? -18.578 17.734 9.086 1 97.19 224 TRP B C 1
ATOM 3631 O O . TRP B 1 224 ? -19.453 18.469 9.562 1 97.19 224 TRP B O 1
ATOM 3641 N N . LYS B 1 225 ? -18.344 17.781 7.793 1 96.81 225 LYS B N 1
ATOM 3642 C CA . LYS B 1 225 ? -19.125 18.578 6.863 1 96.81 225 LYS B CA 1
ATOM 3643 C C . LYS B 1 225 ? -20.219 17.75 6.211 1 96.81 225 LYS B C 1
ATOM 3645 O O . LYS B 1 225 ? -21.109 18.281 5.535 1 96.81 225 LYS B O 1
ATOM 3650 N N . LEU B 1 226 ? -20.109 16.438 6.387 1 95.56 226 LEU B N 1
ATOM 3651 C CA . LEU B 1 226 ? -21.156 15.555 5.875 1 95.56 226 LEU B CA 1
ATOM 3652 C C . LEU B 1 226 ? -22.422 15.68 6.719 1 95.56 226 LEU B C 1
ATOM 3654 O O . LEU B 1 226 ? -22.344 15.836 7.938 1 95.56 226 LEU B O 1
ATOM 3658 N N . LYS B 1 227 ? -23.578 15.445 6.105 1 92.94 227 LYS B N 1
ATOM 3659 C CA . LYS B 1 227 ? -24.859 15.727 6.754 1 92.94 227 LYS B CA 1
ATOM 3660 C C . LYS B 1 227 ? -25.375 14.5 7.492 1 92.94 227 LYS B C 1
ATOM 3662 O O . LYS B 1 227 ? -26.172 14.625 8.43 1 92.94 227 LYS B O 1
ATOM 3667 N N . LYS B 1 228 ? -25 13.383 7.188 1 92.62 228 LYS B N 1
ATOM 3668 C CA . LYS B 1 228 ? -25.484 12.156 7.816 1 92.62 228 LYS B CA 1
ATOM 3669 C C . LYS B 1 228 ? -25.109 12.109 9.289 1 92.62 228 LYS B C 1
ATOM 3671 O O . LYS B 1 228 ? -24 12.508 9.664 1 92.62 228 LYS B O 1
ATOM 3676 N N . THR B 1 229 ? -26 11.633 10.125 1 90.75 229 THR B N 1
ATOM 3677 C CA . THR B 1 229 ? -25.828 11.586 11.57 1 90.75 229 THR B CA 1
ATOM 3678 C C . THR B 1 229 ? -24.578 10.805 11.945 1 90.75 229 THR B C 1
ATOM 3680 O O . THR B 1 229 ? -23.781 11.25 12.781 1 90.75 229 THR B O 1
ATOM 3683 N N . ALA B 1 230 ? -24.422 9.734 11.336 1 88.75 230 ALA B N 1
ATOM 3684 C CA . ALA B 1 230 ? -23.266 8.898 11.633 1 88.75 230 ALA B CA 1
ATOM 3685 C C . ALA B 1 230 ? -21.969 9.625 11.305 1 88.75 230 ALA B C 1
ATOM 3687 O O . ALA B 1 230 ? -20.969 9.492 12.023 1 88.75 230 ALA B O 1
ATOM 3688 N N . ALA B 1 231 ? -21.969 10.422 10.312 1 93.06 231 ALA B N 1
ATOM 3689 C CA . ALA B 1 231 ? -20.797 11.203 9.922 1 93.06 231 ALA B CA 1
ATOM 3690 C C . ALA B 1 231 ? -20.516 12.32 10.922 1 93.06 231 ALA B C 1
ATOM 3692 O O . ALA B 1 231 ? -19.359 12.617 11.234 1 93.06 231 ALA B O 1
ATOM 3693 N N . GLN B 1 232 ? -21.547 12.883 11.414 1 93.94 232 GLN B N 1
ATOM 3694 C CA . GLN B 1 232 ? -21.391 13.938 12.406 1 93.94 232 GLN B CA 1
ATOM 3695 C C . GLN B 1 232 ? -20.781 13.398 13.695 1 93.94 232 GLN B C 1
ATOM 3697 O O . GLN B 1 232 ? -19.969 14.07 14.328 1 93.94 232 GLN B O 1
ATOM 3702 N N . GLU B 1 233 ? -21.188 12.242 14.039 1 92.44 233 GLU B N 1
ATOM 3703 C CA . GLU B 1 233 ? -20.594 11.594 15.203 1 92.44 233 GLU B CA 1
ATOM 3704 C C . GLU B 1 233 ? -19.109 11.312 14.984 1 92.44 233 GLU B C 1
ATOM 3706 O O . GLU B 1 233 ? -18.281 11.555 15.875 1 92.44 233 GLU B O 1
ATOM 3711 N N . ALA B 1 234 ? -18.781 10.828 13.836 1 93.56 234 ALA B N 1
ATOM 3712 C CA . ALA B 1 234 ? -17.391 10.617 13.461 1 93.56 234 ALA B CA 1
ATOM 3713 C C . ALA B 1 234 ? -16.594 11.922 13.516 1 93.56 234 ALA B C 1
ATOM 3715 O O . ALA B 1 234 ? -15.453 11.945 13.984 1 93.56 234 ALA B O 1
ATOM 3716 N N . GLY B 1 235 ? -17.266 12.953 13.078 1 96.25 235 GLY B N 1
ATOM 3717 C CA . GLY B 1 235 ? -16.656 14.273 13.086 1 96.25 235 GLY B CA 1
ATOM 3718 C C . GLY B 1 235 ? -16.297 14.758 14.477 1 96.25 235 GLY B C 1
ATOM 3719 O O . GLY B 1 235 ? -15.211 15.281 14.703 1 96.25 235 GLY B O 1
ATOM 3720 N N . ARG B 1 236 ? -17.234 14.57 15.398 1 94.38 236 ARG B N 1
ATOM 3721 C CA . ARG B 1 236 ? -16.984 14.984 16.781 1 94.38 236 ARG B CA 1
ATOM 3722 C C . ARG B 1 236 ? -15.828 14.203 17.375 1 94.38 236 ARG B C 1
ATOM 3724 O O . ARG B 1 236 ? -14.969 14.773 18.047 1 94.38 236 ARG B O 1
ATOM 3731 N N . GLU B 1 237 ? -15.773 12.992 17.078 1 92.75 237 GLU B N 1
ATOM 3732 C CA . GLU B 1 237 ? -14.734 12.117 17.609 1 92.75 237 GLU B CA 1
ATOM 3733 C C . GLU B 1 237 ? -13.359 12.5 17.078 1 92.75 237 GLU B C 1
ATOM 3735 O O . GLU B 1 237 ? -12.414 12.695 17.844 1 92.75 237 GLU B O 1
ATOM 3740 N N . ILE B 1 238 ? -13.273 12.641 15.781 1 95.44 238 ILE B N 1
ATOM 3741 C CA . ILE B 1 238 ? -11.961 12.875 15.188 1 95.44 238 ILE B CA 1
ATOM 3742 C C . ILE B 1 238 ? -11.5 14.297 15.5 1 95.44 238 ILE B C 1
ATOM 3744 O O . ILE B 1 238 ? -10.305 14.539 15.672 1 95.44 238 ILE B O 1
ATOM 3748 N N . ARG B 1 239 ? -12.422 15.234 15.617 1 95.94 239 ARG B N 1
ATOM 3749 C CA . ARG B 1 239 ? -12.047 16.594 15.961 1 95.94 239 ARG B CA 1
ATOM 3750 C C . ARG B 1 239 ? -11.445 16.672 17.359 1 95.94 239 ARG B C 1
ATOM 3752 O O . ARG B 1 239 ? -10.523 17.453 17.609 1 95.94 239 ARG B O 1
ATOM 3759 N N . ARG B 1 240 ? -11.977 15.867 18.25 1 93.94 240 ARG B N 1
ATOM 3760 C CA . ARG B 1 240 ? -11.398 15.805 19.594 1 93.94 240 ARG B CA 1
ATOM 3761 C C . ARG B 1 240 ? -9.961 15.305 19.547 1 93.94 240 ARG B C 1
ATOM 3763 O O . ARG B 1 240 ? -9.086 15.867 20.203 1 93.94 240 ARG B O 1
ATOM 3770 N N . VAL B 1 241 ? -9.75 14.289 18.812 1 93.75 241 VAL B N 1
ATOM 3771 C CA . VAL B 1 241 ? -8.414 13.719 18.656 1 93.75 241 VAL B CA 1
ATOM 3772 C C . VAL B 1 241 ? -7.484 14.742 18 1 93.75 241 VAL B C 1
ATOM 3774 O O . VAL B 1 241 ? -6.367 14.969 18.484 1 93.75 241 VAL B O 1
ATOM 3777 N N . LEU B 1 242 ? -7.965 15.438 16.969 1 96.31 242 LEU B N 1
ATOM 3778 C CA . LEU B 1 242 ? -7.156 16.391 16.234 1 96.31 242 LEU B CA 1
ATOM 3779 C C . LEU B 1 242 ? -6.844 17.625 17.078 1 96.31 242 LEU B C 1
ATOM 3781 O O . LEU B 1 242 ? -5.762 18.203 16.969 1 96.31 242 LEU B O 1
ATOM 3785 N N . ALA B 1 243 ? -7.793 18.016 17.906 1 95.12 243 ALA B N 1
ATOM 3786 C CA . ALA B 1 243 ? -7.547 19.125 18.828 1 95.12 243 ALA B CA 1
ATOM 3787 C C . ALA B 1 243 ? -6.414 18.797 19.781 1 95.12 243 ALA B C 1
ATOM 3789 O O . ALA B 1 243 ? -5.574 19.641 20.078 1 95.12 243 ALA B O 1
ATOM 3790 N N . THR B 1 244 ? -6.441 17.594 20.219 1 92.44 244 THR B N 1
ATOM 3791 C CA . THR B 1 244 ? -5.375 17.141 21.125 1 92.44 244 THR B CA 1
ATOM 3792 C C . THR B 1 244 ? -4.031 17.141 20.391 1 92.44 244 THR B C 1
ATOM 3794 O O . THR B 1 244 ? -3.018 17.562 20.938 1 92.44 244 THR B O 1
ATOM 3797 N N . ILE B 1 245 ? -3.984 16.672 19.203 1 94.5 245 ILE B N 1
ATOM 3798 C CA . ILE B 1 245 ? -2.771 16.641 18.391 1 94.5 245 ILE B CA 1
ATOM 3799 C C . ILE B 1 245 ? -2.262 18.062 18.172 1 94.5 245 ILE B C 1
ATOM 3801 O O . ILE B 1 245 ? -1.069 18.328 18.328 1 94.5 245 ILE B O 1
ATOM 3805 N N . GLN B 1 246 ? -3.186 18.953 17.859 1 96.06 246 GLN B N 1
ATOM 3806 C CA . GLN B 1 246 ? -2.805 20.344 17.625 1 96.06 246 GLN B CA 1
ATOM 3807 C C . GLN B 1 246 ? -2.201 20.953 18.891 1 96.06 246 GLN B C 1
ATOM 3809 O O . GLN B 1 246 ? -1.201 21.672 18.812 1 96.06 246 GLN B O 1
ATOM 3814 N N . SER B 1 247 ? -2.855 20.688 20 1 93.75 247 SER B N 1
ATOM 3815 C CA . SER B 1 247 ? -2.367 21.234 21.266 1 93.75 247 SER B CA 1
ATOM 3816 C C . SER B 1 247 ? -0.938 20.781 21.547 1 93.75 247 SER B C 1
ATOM 3818 O O . SER B 1 247 ? -0.121 21.562 22.047 1 93.75 247 SER B O 1
ATOM 3820 N N . ARG B 1 248 ? -0.667 19.578 21.188 1 92.31 248 ARG B N 1
ATOM 3821 C CA . ARG B 1 248 ? 0.674 19.047 21.406 1 92.31 248 ARG B CA 1
ATOM 3822 C C . ARG B 1 248 ? 1.658 19.625 20.391 1 92.31 248 ARG B C 1
ATOM 3824 O O . ARG B 1 248 ? 2.811 19.906 20.734 1 92.31 248 ARG B O 1
ATOM 3831 N N . LEU B 1 249 ? 1.247 19.75 19.172 1 94.12 249 LEU B N 1
ATOM 3832 C CA . LEU B 1 249 ? 2.07 20.359 18.141 1 94.12 249 LEU B CA 1
ATOM 3833 C C . LEU B 1 249 ? 2.479 21.781 18.531 1 94.12 249 LEU B C 1
ATOM 3835 O O . LEU B 1 249 ? 3.631 22.172 18.344 1 94.12 249 LEU B O 1
ATOM 3839 N N . ASP B 1 250 ? 1.59 22.484 19.125 1 94.81 250 ASP B N 1
ATOM 3840 C CA . ASP B 1 250 ? 1.789 23.906 19.422 1 94.81 250 ASP B CA 1
ATOM 3841 C C . ASP B 1 250 ? 2.773 24.094 20.578 1 94.81 250 ASP B C 1
ATOM 3843 O O . ASP B 1 250 ? 3.352 25.172 20.75 1 94.81 250 ASP B O 1
ATOM 3847 N N . VAL B 1 251 ? 2.973 23 21.375 1 91.56 251 VAL B N 1
ATOM 3848 C CA . VAL B 1 251 ? 3.816 23.188 22.547 1 91.56 251 VAL B CA 1
ATOM 3849 C C . VAL B 1 251 ? 5.207 22.609 22.281 1 91.56 251 VAL B C 1
ATOM 3851 O O . VAL B 1 251 ? 6.152 22.891 23.016 1 91.56 251 VAL B O 1
ATOM 3854 N N . VAL B 1 252 ? 5.305 21.828 21.25 1 86.44 252 VAL B N 1
ATOM 3855 C CA . VAL B 1 252 ? 6.609 21.25 20.922 1 86.44 252 VAL B CA 1
ATOM 3856 C C . VAL B 1 252 ? 7.523 22.328 20.359 1 86.44 252 VAL B C 1
ATOM 3858 O O . VAL B 1 252 ? 7.094 23.156 19.547 1 86.44 252 VAL B O 1
ATOM 3861 N N . PRO B 1 253 ? 8.727 22.469 20.859 1 76.19 253 PRO B N 1
ATOM 3862 C CA . PRO B 1 253 ? 9.656 23.453 20.328 1 76.19 253 PRO B CA 1
ATOM 3863 C C . PRO B 1 253 ? 9.969 23.234 18.844 1 76.19 253 PRO B C 1
ATOM 3865 O O . PRO B 1 253 ? 9.977 22.094 18.375 1 76.19 253 PRO B O 1
ATOM 3868 N N . ALA B 1 254 ? 10.023 24.422 18.219 1 64.5 254 ALA B N 1
ATOM 3869 C CA . ALA B 1 254 ? 10.391 24.297 16.812 1 64.5 254 ALA B CA 1
ATOM 3870 C C . ALA B 1 254 ? 11.844 23.859 16.656 1 64.5 254 ALA B C 1
ATOM 3872 O O . ALA B 1 254 ? 12.688 24.219 17.484 1 64.5 254 ALA B O 1
#

InterPro domains:
  IPR025669 AAA domain [PF13614] (1-159)
  IPR027417 P-loop containing nucleoside triphosphate hydrolase [G3DSA:3.40.50.300] (1-251)
  IPR027417 P-loop containing nucleoside triphosphate hydrolase [SSF52540] (1-250)
  IPR050678 DNA Partitioning ATPase [PTHR13696] (1-245)

pLDDT: mean 90.07, std 8.72, range [58.16, 98.81]

Foldseek 3Di:
DAEEEEDFLDPPLCLLLLLLLLQQLCLVVFWFEEEEELDLVFLNVLLQVVWAEQEANLCQQPNATDDDDLGRGYYYRTRHPSSVCCQVVVVSRLVSNVVNCVVCVVRGDYYGYRHYNRDGSSSLSSLLRHQEYEYRGELVPDDPVRVVVVVVSQQVSCVPRVVNDHHHYLAYAHEQQAPVDPVSVVSVVVCCVPVVVRHRPRPQRYQHRDPLSVVSSNVSHQLCPDDDPRSVVSNVSSSVNSVVVVVSSVPRDD/DAEEEEDFLDPPLCLL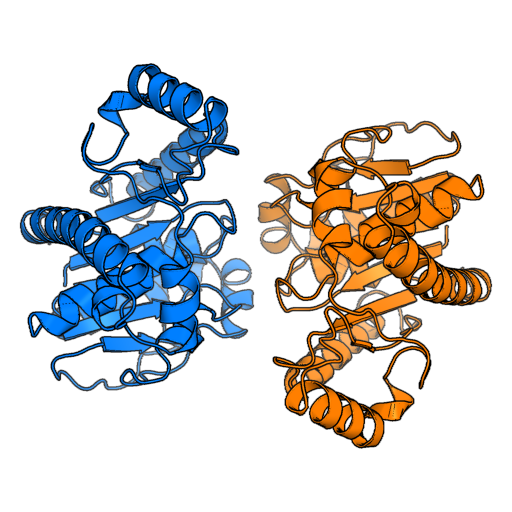LLLLLLQQLCLVVFWFEEEEELDLVQLNVLLQVVWAEQEANLCQQPNATDDDDLGRGYYYRTRHPSSVCCQVVVVSRLVSNVVNCVVCVVRGDYYGYRHYNRDGSSVLSSLLRHQEYEYRGELVPDDPVRVVVVVVSQQVSCVPRVVNDHHHYLAYAHEQQAPPDPVSVVSVVVCCVPVVVRHRPRPQRYQHRDPLSVVSSNVSHQLCPDDDPRSVVSVVSSSVNSVVVVVSSVPRDD